Protein AF-0000000071201193 (afdb_homodimer)

InterPro domains:
  IPR002209 Fibroblast growth factor family [PF00167] (78-204)
  IPR002209 Fibroblast growth factor family [PR00263] (77-89)
  IPR002209 Fibroblast growth factor family [PR00263] (108-122)
  IPR002209 Fibroblast growth factor family [PR00263] (128-140)
  IPR002209 Fibroblast growth factor family [PR00263] (144-163)
  IPR002209 Fibroblast growth factor family [PTHR11486] (16-205)
  IPR002209 Fibroblast growth factor family [SM00442] (73-207)
  IPR008996 Cytokine IL1/FGF [SSF50353] (69-206)
  IPR056378 Let-756-like, FGF domain [cd00058] (76-206)

Organism: Exaiptasia diaphana (NCBI:txid2652724)

pLDDT: mean 72.21, std 32.51, range [14.84, 98.75]

Radius of gyration: 33.8 Å; Cα contacts (8 Å, |Δi|>4): 832; chains: 2; bounding box: 71×106×103 Å

Foldseek 3Di:
DAPDDDPPPPDDDDDDDDDDDDDDDDDPPPDPPPDDDDPDPPPPPPPCPPPPPPPPVPPCPDVPVPPQDPDWDKFWKWKAFLLQFTWFADLADATWTDNDCPDQRRTWIWTDRDPQKTWIARPVNRWTWFADPQQGIGTHNDDDLRRIWRWDCDPDLWIWTFRPVQFLCQPQEDRSTQTFFHHNVTHTDRSNPDDDPDSRRIMHIGTDDD/DCPPDPDPCPDDDDDDDDDDDDDDDDPPPPVDDDDDDPPDPPPPPPPPPPPPPPPPVPPCPPPPPPPQPPDWDKFWKWKAFLLQFTWFADLADATWTHNDCPDQRRTWIWTDRDPQKTWIARPVNRWTWFADPQQGIGTHNDDDLRRIWRWDCDPDLWIWTFRPVQFLCQPPEDRSTQTFFHHSVTHTDRSNPDDDPDSRRIIHIGTDDD

Nearest PDB structures (foldseek):
  2aqz-assembly1_A  TM=9.320E-01  e=8.930E-14  Homo sapiens
  1qql-assembly1_A  TM=9.627E-01  e=6.697E-13  Rattus norvegicus
  1q1u-assembly1_A  TM=9.252E-01  e=5.988E-13  Homo sapiens
  1g82-assembly1_A  TM=9.507E-01  e=3.589E-12  Homo sapiens
  3f1r-assembly1_B  TM=9.515E-01  e=4.490E-12  Homo sapiens

Structure (mmCIF, N/CA/C/O backbone):
data_AF-0000000071201193-model_v1
#
loop_
_entity.id
_entity.type
_entity.pdbx_description
1 polymer 'Fibroblast growth factor'
#
loop_
_atom_site.group_PDB
_atom_site.id
_atom_site.type_symbol
_atom_site.label_atom_id
_atom_site.label_alt_id
_atom_site.label_comp_id
_atom_site.label_asym_id
_atom_site.label_entity_id
_atom_site.label_seq_id
_atom_site.pdbx_PDB_ins_code
_atom_site.Cartn_x
_atom_site.Cartn_y
_atom_site.Cartn_z
_atom_site.occupancy
_atom_site.B_iso_or_equiv
_atom_site.auth_seq_id
_atom_site.auth_comp_id
_atom_site.auth_asym_id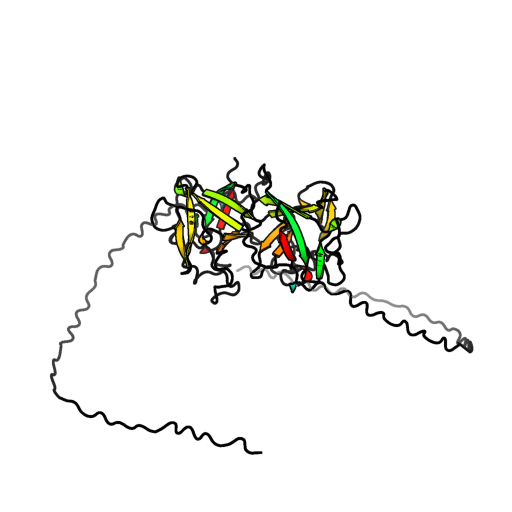
_atom_site.auth_atom_id
_atom_site.pdbx_PDB_model_num
ATOM 1 N N . MET A 1 1 ? -20.797 -38.688 46.5 1 19.11 1 MET A N 1
ATOM 2 C CA . MET A 1 1 ? -21.047 -38.125 47.844 1 19.11 1 MET A CA 1
ATOM 3 C C . MET A 1 1 ? -21.141 -36.594 47.812 1 19.11 1 MET A C 1
ATOM 5 O O . MET A 1 1 ? -20.812 -36 46.781 1 19.11 1 MET A O 1
ATOM 9 N N . ASP A 1 2 ? -20.531 -35.938 48.75 1 21.62 2 ASP A N 1
ATOM 10 C CA . ASP A 1 2 ? -20.844 -34.906 49.719 1 21.62 2 ASP A CA 1
ATOM 11 C C . ASP A 1 2 ? -20.359 -33.531 49.25 1 21.62 2 ASP A C 1
ATOM 13 O O . ASP A 1 2 ? -19.375 -33 49.781 1 21.62 2 ASP A O 1
ATOM 17 N N . LEU A 1 3 ? -20.094 -33.25 48.062 1 24.17 3 LEU A N 1
ATOM 18 C CA . LEU A 1 3 ? -19.578 -31.875 47.938 1 24.17 3 LEU A CA 1
ATOM 19 C C . LEU A 1 3 ? -20.516 -30.891 48.625 1 24.17 3 LEU A C 1
ATOM 21 O O . LEU A 1 3 ? -21.656 -30.703 48.188 1 24.17 3 LEU A O 1
ATOM 25 N N . SER A 1 4 ? -20.141 -30.453 49.812 1 20.05 4 SER A N 1
ATOM 26 C CA . SER A 1 4 ? -20.5 -29.578 50.906 1 20.05 4 SER A CA 1
ATOM 27 C C . SER A 1 4 ? -20.859 -28.188 50.438 1 20.05 4 SER A C 1
ATOM 29 O O . SER A 1 4 ? -20.594 -27.844 49.281 1 20.05 4 SER A O 1
ATOM 31 N N . ALA A 1 5 ? -20.625 -27 51.281 1 18.62 5 ALA A N 1
ATOM 32 C CA . ALA A 1 5 ? -21.312 -26.109 52.219 1 18.62 5 ALA A CA 1
ATOM 33 C C . ALA A 1 5 ? -21.25 -24.672 51.75 1 18.62 5 ALA A C 1
ATOM 35 O O . ALA A 1 5 ? -22.219 -23.906 51.906 1 18.62 5 ALA A O 1
ATOM 36 N N . LEU A 1 6 ? -20.078 -24.109 51.062 1 21.78 6 LEU A N 1
ATOM 37 C CA . LEU A 1 6 ? -19.719 -22.891 51.781 1 21.78 6 LEU A CA 1
ATOM 38 C C . LEU A 1 6 ? -20.688 -21.766 51.5 1 21.78 6 LEU A C 1
ATOM 40 O O . LEU A 1 6 ? -20.984 -21.5 50.344 1 21.78 6 LEU A O 1
ATOM 44 N N . THR A 1 7 ? -21.359 -21.219 52.562 1 20.75 7 THR A N 1
ATOM 45 C CA . THR A 1 7 ? -22.359 -20.266 53.031 1 20.75 7 THR A CA 1
ATOM 46 C C . THR A 1 7 ? -21.891 -18.828 52.812 1 20.75 7 THR A C 1
ATOM 48 O O . THR A 1 7 ? -22.609 -17.875 53.125 1 20.75 7 THR A O 1
ATOM 51 N N . PHE A 1 8 ? -21.031 -18.469 51.781 1 23.34 8 PHE A N 1
ATOM 52 C CA . PHE A 1 8 ? -20.484 -17.156 52.125 1 23.34 8 PHE A CA 1
ATOM 53 C C . PHE A 1 8 ? -21.594 -16.141 52.312 1 23.34 8 PHE A C 1
ATOM 55 O O . PHE A 1 8 ? -22.516 -16.047 51.531 1 23.34 8 PHE A O 1
ATOM 62 N N . VAL A 1 9 ? -21.688 -15.594 53.594 1 18.67 9 VAL A N 1
ATOM 63 C CA . VAL A 1 9 ? -22.469 -14.672 54.406 1 18.67 9 VAL A CA 1
ATOM 64 C C . VAL A 1 9 ? -22.297 -13.25 53.906 1 18.67 9 VAL A C 1
ATOM 66 O O . VAL A 1 9 ? -21.219 -12.664 54.031 1 18.67 9 VAL A O 1
ATOM 69 N N . ILE A 1 10 ? -22.469 -12.891 52.688 1 23.3 10 ILE A N 1
ATOM 70 C CA . ILE A 1 10 ? -22.203 -11.5 52.344 1 23.3 10 ILE A CA 1
ATOM 71 C C . ILE A 1 10 ? -23.047 -10.578 53.25 1 23.3 10 ILE A C 1
ATOM 73 O O . ILE A 1 10 ? -24.281 -10.594 53.188 1 23.3 10 ILE A O 1
ATOM 77 N N . VAL A 1 11 ? -22.484 -10.375 54.5 1 17.95 11 VAL A N 1
ATOM 78 C CA . VAL A 1 11 ? -23.031 -9.539 55.562 1 17.95 11 VAL A CA 1
ATOM 79 C C . VAL A 1 11 ? -23.375 -8.164 55 1 17.95 11 VAL A C 1
ATOM 81 O O . VAL A 1 11 ? -22.781 -7.711 54.031 1 17.95 11 VAL A O 1
ATOM 84 N N . ALA A 1 12 ? -24.188 -7.332 55.906 1 18.12 12 ALA A N 1
ATOM 85 C CA . ALA A 1 12 ? -25.312 -6.426 56.125 1 18.12 12 ALA A CA 1
ATOM 86 C C . ALA A 1 12 ? -24.844 -4.969 56.125 1 18.12 12 ALA A C 1
ATOM 88 O O . ALA A 1 12 ? -25.578 -4.074 55.719 1 18.12 12 ALA A O 1
ATOM 89 N N . PHE A 1 13 ? -23.469 -4.598 56.406 1 18.98 13 PHE A N 1
ATOM 90 C CA . PHE A 1 13 ? -23.531 -3.6 57.469 1 18.98 13 PHE A CA 1
ATOM 91 C C . PHE A 1 13 ? -24.125 -2.295 56.969 1 18.98 13 PHE A C 1
ATOM 93 O O . PHE A 1 13 ? -24 -1.972 55.781 1 18.98 13 PHE A O 1
ATOM 100 N N . LEU A 1 14 ? -24.781 -1.529 57.969 1 17.58 14 LEU A N 1
ATOM 101 C CA . LEU A 1 14 ? -25.828 -0.572 58.312 1 17.58 14 LEU A CA 1
ATOM 102 C C . LEU A 1 14 ? -25.344 0.858 58.094 1 17.58 14 LEU A C 1
ATOM 104 O O . LEU A 1 14 ? -26.109 1.706 57.625 1 17.58 14 LEU A O 1
ATOM 108 N N . THR A 1 15 ? -24.016 1.264 58.469 1 17.16 15 THR A N 1
ATOM 109 C CA . THR A 1 15 ? -24.172 2.289 59.469 1 17.16 15 THR A CA 1
ATOM 110 C C . THR A 1 15 ? -24.734 3.576 58.875 1 17.16 15 THR A C 1
ATOM 112 O O . THR A 1 15 ? -24.609 3.807 57.688 1 17.16 15 THR A O 1
ATOM 115 N N . HIS A 1 16 ? -24.906 4.586 59.875 1 17.17 16 HIS A N 1
ATOM 116 C CA . HIS A 1 16 ? -25.781 5.609 60.438 1 17.17 16 HIS A CA 1
ATOM 117 C C . HIS A 1 16 ? -25.406 6.996 59.938 1 17.17 16 HIS A C 1
ATOM 119 O O . HIS A 1 16 ? -26.203 7.938 60.031 1 17.17 16 HIS A O 1
ATOM 125 N N . CYS A 1 17 ? -24.219 7.219 59.312 1 17.77 17 CYS A N 1
ATOM 126 C CA . CYS A 1 17 ? -23.812 8.492 59.906 1 17.77 17 CYS A CA 1
ATOM 127 C C . CYS A 1 17 ? -24.828 9.586 59.594 1 17.77 17 CYS A C 1
ATOM 129 O O . CYS A 1 17 ? -25.328 9.68 58.469 1 17.77 17 CYS A O 1
ATOM 131 N N . ALA A 1 18 ? -24.953 10.43 60.688 1 15.99 18 ALA A N 1
ATOM 132 C CA . ALA A 1 18 ? -25.859 11.414 61.281 1 15.99 18 ALA A CA 1
ATOM 133 C C . ALA A 1 18 ? -25.922 12.68 60.438 1 15.99 18 ALA A C 1
ATOM 135 O O . ALA A 1 18 ? -27.016 13.109 60.031 1 15.99 18 ALA A O 1
ATOM 136 N N . SER A 1 19 ? -25.312 13.766 61.031 1 14.84 19 SER A N 1
ATOM 137 C CA . SER A 1 19 ? -26.094 14.875 61.562 1 14.84 19 SER A CA 1
ATOM 138 C C . SER A 1 19 ? -26.266 15.977 60.5 1 14.84 19 SER A C 1
ATOM 140 O O . SER A 1 19 ? -27.359 16.516 60.344 1 14.84 19 SER A O 1
ATOM 142 N N . LYS A 1 20 ? -25.141 16.578 60.125 1 15.96 20 LYS A N 1
ATOM 143 C CA . LYS A 1 20 ? -24.969 17.922 60.688 1 15.96 20 LYS A CA 1
ATOM 144 C C . LYS A 1 20 ? -25.938 18.906 60.031 1 15.96 20 LYS A C 1
ATOM 146 O O . LYS A 1 20 ? -26.453 18.672 58.938 1 15.96 20 LYS A O 1
ATOM 151 N N . GLY A 1 21 ? -25.578 20.312 60.219 1 15.91 21 GLY A N 1
ATOM 152 C CA . GLY A 1 21 ? -26.203 21.531 60.719 1 15.91 21 GLY A CA 1
ATOM 153 C C . GLY A 1 21 ? -26.969 22.297 59.656 1 15.91 21 GLY A C 1
ATOM 154 O O . GLY A 1 21 ? -26.859 21.984 58.469 1 15.91 21 GLY A O 1
ATOM 155 N N . THR A 1 22 ? -26.828 23.641 59.812 1 18.16 22 THR A N 1
ATOM 156 C CA . THR A 1 22 ? -27.734 24.734 60.156 1 18.16 22 THR A CA 1
ATOM 157 C C . THR A 1 22 ? -28.219 25.453 58.906 1 18.16 22 THR A C 1
ATOM 159 O O . THR A 1 22 ? -27.656 25.266 57.812 1 18.16 22 THR A O 1
ATOM 162 N N . SER A 1 23 ? -28.656 26.781 59.156 1 16.75 23 SER A N 1
ATOM 163 C CA . SER A 1 23 ? -29.875 27.562 58.969 1 16.75 23 SER A CA 1
ATOM 164 C C . SER A 1 23 ? -29.844 28.344 57.656 1 16.75 23 SER A C 1
ATOM 166 O O . SER A 1 23 ? -30.719 28.203 56.812 1 16.75 23 SER A O 1
ATOM 168 N N . SER A 1 24 ? -29.484 29.75 57.781 1 17.34 24 SER A N 1
ATOM 169 C CA . SER A 1 24 ? -30.547 30.75 57.688 1 17.34 24 SER A CA 1
ATOM 170 C C . SER A 1 24 ? -30.672 31.25 56.25 1 17.34 24 SER A C 1
ATOM 172 O O . SER A 1 24 ? -29.781 31.031 55.406 1 17.34 24 SER A O 1
ATOM 174 N N . PRO A 1 25 ? -31.219 32.594 56.188 1 18.75 25 PRO A N 1
ATOM 175 C CA . PRO A 1 25 ? -32.344 33.219 55.469 1 18.75 25 PRO A CA 1
ATOM 176 C C . PRO A 1 25 ? -31.938 33.906 54.156 1 18.75 25 PRO A C 1
ATOM 178 O O . PRO A 1 25 ? -32.656 33.875 53.188 1 18.75 25 PRO A O 1
ATOM 181 N N . VAL A 1 26 ? -30.656 34.469 54.031 1 20.34 26 VAL A N 1
ATOM 182 C CA . VAL A 1 26 ? -30.828 35.906 53.781 1 20.34 26 VAL A CA 1
ATOM 183 C C . VAL A 1 26 ? -31.266 36.125 52.312 1 20.34 26 VAL A C 1
ATOM 185 O O . VAL A 1 26 ? -30.797 35.438 51.406 1 20.34 26 VAL A O 1
ATOM 188 N N . ASN A 1 27 ? -32.188 37.094 52.125 1 19.61 27 ASN A N 1
ATOM 189 C CA . ASN A 1 27 ? -33.188 37.594 51.156 1 19.61 27 ASN A CA 1
ATOM 190 C C . ASN A 1 27 ? -32.5 38.344 50.031 1 19.61 27 ASN A C 1
ATOM 192 O O . ASN A 1 27 ? -33.188 38.812 49.125 1 19.61 27 ASN A O 1
ATOM 196 N N . ARG A 1 28 ? -31.156 38.344 49.906 1 20.12 28 ARG A N 1
ATOM 197 C CA . ARG A 1 28 ? -30.906 39.625 49.25 1 20.12 28 ARG A CA 1
ATOM 198 C C . ARG A 1 28 ? -31.5 39.656 47.844 1 20.12 28 ARG A C 1
ATOM 200 O O . ARG A 1 28 ? -31.344 38.688 47.094 1 20.12 28 ARG A O 1
ATOM 207 N N . LYS A 1 29 ? -32.406 40.531 47.688 1 21.3 29 LYS A N 1
ATOM 208 C CA . LYS A 1 29 ? -33.219 40.938 46.531 1 21.3 29 LYS A CA 1
ATOM 209 C C . LYS A 1 29 ? -32.344 41.375 45.375 1 21.3 29 LYS A C 1
ATOM 211 O O . LYS A 1 29 ? -31.766 42.469 45.375 1 21.3 29 LYS A O 1
ATOM 216 N N . ILE A 1 30 ? -31.266 40.688 45.062 1 20.02 30 ILE A N 1
ATOM 217 C CA . ILE A 1 30 ? -30.516 41.469 44.094 1 20.02 30 ILE A CA 1
ATOM 218 C C . ILE A 1 30 ? -31.438 41.844 42.906 1 20.02 30 ILE A C 1
ATOM 220 O O . ILE A 1 30 ? -32.125 40.969 42.375 1 20.02 30 ILE A O 1
ATOM 224 N N . ARG A 1 31 ? -31.578 43.188 42.719 1 19.38 31 ARG A N 1
ATOM 225 C CA . ARG A 1 31 ? -32.281 44.062 41.781 1 19.38 31 ARG A CA 1
ATOM 226 C C . ARG A 1 31 ? -31.891 43.75 40.344 1 19.38 31 ARG A C 1
ATOM 228 O O . ARG A 1 31 ? -30.703 43.625 40.031 1 19.38 31 ARG A O 1
ATOM 235 N N . LEU A 1 32 ? -32.812 43.375 39.531 1 21.12 32 LEU A N 1
ATOM 236 C CA . LEU A 1 32 ? -32.969 42.938 38.156 1 21.12 32 LEU A CA 1
ATOM 237 C C . LEU A 1 32 ? -32.625 44.094 37.188 1 21.12 32 LEU A C 1
ATOM 239 O O . LEU A 1 32 ? -33.406 44.375 36.281 1 21.12 32 LEU A O 1
ATOM 243 N N . HIS A 1 33 ? -31.641 45 37.562 1 20.73 33 HIS A N 1
ATOM 244 C CA . HIS A 1 33 ? -31.812 46.094 36.594 1 20.73 33 HIS A CA 1
ATOM 245 C C . HIS A 1 33 ? -31.562 45.625 35.156 1 20.73 33 HIS A C 1
ATOM 247 O O . HIS A 1 33 ? -30.641 44.875 34.906 1 20.73 33 HIS A O 1
ATOM 253 N N . SER A 1 34 ? -32.531 45.844 34.188 1 20.16 34 SER A N 1
ATOM 254 C CA . SER A 1 34 ? -32.938 45.5 32.812 1 20.16 34 SER A CA 1
ATOM 255 C C . SER A 1 34 ? -32 46.156 31.797 1 20.16 34 SER A C 1
ATOM 257 O O . SER A 1 34 ? -32.125 45.875 30.609 1 20.16 34 SER A O 1
ATOM 259 N N . GLY A 1 35 ? -30.938 46.938 32.125 1 21 35 GLY A N 1
ATOM 260 C CA . GLY A 1 35 ? -30.703 47.875 31.047 1 21 35 GLY A CA 1
ATOM 261 C C . GLY A 1 35 ? -30.234 47.219 29.766 1 21 35 GLY A C 1
ATOM 262 O O . GLY A 1 35 ? -29.281 46.469 29.75 1 21 35 GLY A O 1
ATOM 263 N N . ILE A 1 36 ? -31 47.188 28.641 1 21.73 36 ILE A N 1
ATOM 264 C CA . ILE A 1 36 ? -30.984 46.531 27.328 1 21.73 36 ILE A CA 1
ATOM 265 C C . ILE A 1 36 ? -29.859 47.094 26.469 1 21.73 36 ILE A C 1
ATOM 267 O O . ILE A 1 36 ? -29.219 46.375 25.719 1 21.73 36 ILE A O 1
ATOM 271 N N . LYS A 1 37 ? -29.328 48.406 26.531 1 25.03 37 LYS A N 1
ATOM 272 C CA . LYS A 1 37 ? -29.281 48.969 25.188 1 25.03 37 LYS A CA 1
ATOM 273 C C . LYS A 1 37 ? -28.312 48.188 24.312 1 25.03 37 LYS A C 1
ATOM 275 O O . LYS A 1 37 ? -27.406 47.531 24.812 1 25.03 37 LYS A O 1
ATOM 280 N N . LYS A 1 38 ? -28.125 48.781 23.016 1 24.78 38 LYS A N 1
ATOM 281 C CA . LYS A 1 38 ? -27.984 48.594 21.578 1 24.78 38 LYS A CA 1
ATOM 282 C C . LYS A 1 38 ? -26.516 48.5 21.172 1 24.78 38 LYS A C 1
ATOM 284 O O . LYS A 1 38 ? -25.781 49.469 21.234 1 24.78 38 LYS A O 1
ATOM 289 N N . THR A 1 39 ? -25.703 47.656 21.703 1 25.11 39 THR A N 1
ATOM 290 C CA . THR A 1 39 ? -24.312 47.719 21.25 1 25.11 39 THR A CA 1
ATOM 291 C C . THR A 1 39 ? -24.234 47.594 19.719 1 25.11 39 THR A C 1
ATOM 293 O O . THR A 1 39 ? -24.922 46.75 19.125 1 25.11 39 THR A O 1
ATOM 296 N N . LYS A 1 40 ? -23.703 48.688 19.031 1 26.33 40 LYS A N 1
ATOM 297 C CA . LYS A 1 40 ? -23.312 48.938 17.641 1 26.33 40 LYS A CA 1
ATOM 298 C C . LYS A 1 40 ? -22.422 47.812 17.109 1 26.33 40 LYS A C 1
ATOM 300 O O . LYS A 1 40 ? -21.438 47.438 17.766 1 26.33 40 LYS A O 1
ATOM 305 N N . SER A 1 41 ? -22.969 46.938 16.344 1 26.14 41 SER A N 1
ATOM 306 C CA . SER A 1 41 ? -22.344 45.844 15.609 1 26.14 41 SER A CA 1
ATOM 307 C C . SER A 1 41 ? -21.203 46.344 14.719 1 26.14 41 SER A C 1
ATOM 309 O O . SER A 1 41 ? -21.438 47.125 13.797 1 26.14 41 SER A O 1
ATOM 311 N N . ARG A 1 42 ? -20.047 46.844 15.297 1 27.27 42 ARG A N 1
ATOM 312 C CA . ARG A 1 42 ? -18.953 47.094 14.359 1 27.27 42 ARG A CA 1
ATOM 313 C C . ARG A 1 42 ? -18.812 45.938 13.375 1 27.27 42 ARG A C 1
ATOM 315 O O . ARG A 1 42 ? -18.672 44.781 13.781 1 27.27 42 ARG A O 1
ATOM 322 N N . ALA A 1 43 ? -19.203 46.094 12.133 1 28.59 43 ALA A N 1
ATOM 323 C CA . ALA A 1 43 ? -19 45.312 10.938 1 28.59 43 ALA A CA 1
ATOM 324 C C . ALA A 1 43 ? -17.531 44.906 10.781 1 28.59 43 ALA A C 1
ATOM 326 O O . ALA A 1 43 ? -16.672 45.781 10.594 1 28.59 43 ALA A O 1
ATOM 327 N N . ILE A 1 44 ? -17 44.031 11.57 1 30.16 44 ILE A N 1
ATOM 328 C CA . ILE A 1 44 ? -15.703 43.469 11.164 1 30.16 44 ILE A CA 1
ATOM 329 C C . ILE A 1 44 ? -15.75 43.062 9.688 1 30.16 44 ILE A C 1
ATOM 331 O O . ILE A 1 44 ? -16.609 42.281 9.281 1 30.16 44 ILE A O 1
ATOM 335 N N . SER A 1 45 ? -15.375 44 8.867 1 26.19 45 SER A N 1
ATOM 336 C CA . SER A 1 45 ? -15.094 43.656 7.477 1 26.19 45 SER A CA 1
ATOM 337 C C . SER A 1 45 ? -14.273 42.375 7.379 1 26.19 45 SER A C 1
ATOM 339 O O . SER A 1 45 ? -13.219 42.25 8.008 1 26.19 45 SER A O 1
ATOM 341 N N . GLU A 1 46 ? -14.961 41.281 7.219 1 31.45 46 GLU A N 1
ATOM 342 C CA . GLU A 1 46 ? -14.383 40 6.852 1 31.45 46 GLU A CA 1
ATOM 343 C C . GLU A 1 46 ? -13.375 40.125 5.711 1 31.45 46 GLU A C 1
ATOM 345 O O . GLU A 1 46 ? -13.742 40.562 4.605 1 31.45 46 GLU A O 1
ATOM 350 N N . ARG A 1 47 ? -12.18 40.719 5.977 1 29.97 47 ARG A N 1
ATOM 351 C CA . ARG A 1 47 ? -11.117 40.5 5.004 1 29.97 47 ARG A CA 1
ATOM 352 C C . ARG A 1 47 ? -11.102 39.094 4.48 1 29.97 47 ARG A C 1
ATOM 354 O O . ARG A 1 47 ? -10.82 38.156 5.23 1 29.97 47 ARG A O 1
ATOM 361 N N . SER A 1 48 ? -11.93 38.812 3.504 1 30.73 48 SER A N 1
ATOM 362 C CA . SER A 1 48 ? -11.859 37.594 2.682 1 30.73 48 SER A CA 1
ATOM 363 C C . SER A 1 48 ? -10.445 37.375 2.154 1 30.73 48 SER A C 1
ATOM 365 O O . SER A 1 48 ? -10.031 38.031 1.183 1 30.73 48 SER A O 1
ATOM 367 N N . SER A 1 49 ? -9.391 37.531 2.906 1 32.47 49 SER A N 1
ATOM 368 C CA . SER A 1 49 ? -8.148 37.094 2.277 1 32.47 49 SER A CA 1
ATOM 369 C C . SER A 1 49 ? -8.336 35.75 1.548 1 32.47 49 SER A C 1
ATOM 371 O O . SER A 1 49 ? -8.586 34.719 2.178 1 32.47 49 SER A O 1
ATOM 373 N N . SER A 1 50 ? -8.961 35.781 0.382 1 33.28 50 SER A N 1
ATOM 374 C CA . SER A 1 50 ? -8.977 34.688 -0.581 1 33.28 50 SER A CA 1
ATOM 375 C C . SER A 1 50 ? -7.578 34.094 -0.792 1 33.28 50 SER A C 1
ATOM 377 O O . SER A 1 50 ? -6.773 34.688 -1.526 1 33.28 50 SER A O 1
ATOM 379 N N . GLU A 1 51 ? -6.766 33.906 0.204 1 36.41 51 GLU A N 1
ATOM 380 C CA . GLU A 1 51 ? -5.562 33.188 -0.19 1 36.41 51 GLU A CA 1
ATOM 381 C C . GLU A 1 51 ? -5.895 32.062 -1.171 1 36.41 51 GLU A C 1
ATOM 383 O O . GLU A 1 51 ? -6.895 31.359 -1.007 1 36.41 51 GLU A O 1
ATOM 388 N N . PRO A 1 52 ? -5.418 32.188 -2.434 1 34.41 52 PRO A N 1
ATOM 389 C CA . PRO A 1 52 ? -5.695 31.172 -3.451 1 34.41 52 PRO A CA 1
ATOM 390 C C . PRO A 1 52 ? -5.547 29.75 -2.916 1 34.41 52 PRO A C 1
ATOM 392 O O . PRO A 1 52 ? -4.516 29.422 -2.322 1 34.41 52 PRO A O 1
ATOM 395 N N . VAL A 1 53 ? -6.629 29.172 -2.404 1 41.53 53 VAL A N 1
ATOM 396 C CA . VAL A 1 53 ? -6.664 27.734 -2.176 1 41.53 53 VAL A CA 1
ATOM 397 C C . VAL A 1 53 ? -5.906 27.016 -3.287 1 41.53 53 VAL A C 1
ATOM 399 O O . VAL A 1 53 ? -6.27 27.109 -4.461 1 41.53 53 VAL A O 1
ATOM 402 N N . VAL A 1 54 ? -4.602 27 -3.244 1 41.91 54 VAL A N 1
ATOM 403 C CA . VAL A 1 54 ? -3.953 26.125 -4.207 1 41.91 54 VAL A CA 1
ATOM 404 C C . VAL A 1 54 ? -4.859 24.922 -4.5 1 41.91 54 VAL A C 1
ATOM 406 O O . VAL A 1 54 ? -5.195 24.156 -3.594 1 41.91 54 VAL A O 1
ATOM 409 N N . ARG A 1 55 ? -5.727 25.078 -5.457 1 41.88 55 ARG A N 1
ATOM 410 C CA . ARG A 1 55 ? -6.621 24 -5.895 1 41.88 55 ARG A CA 1
ATOM 411 C C . ARG A 1 55 ? -5.836 22.734 -6.203 1 41.88 55 ARG A C 1
ATOM 413 O O . ARG A 1 55 ? -4.727 22.797 -6.734 1 41.88 55 ARG A O 1
ATOM 420 N N . ALA A 1 56 ? -6.137 21.625 -5.531 1 47.56 56 ALA A N 1
ATOM 421 C CA . ALA A 1 56 ? -5.648 20.297 -5.848 1 47.56 56 ALA A CA 1
ATOM 422 C C . ALA A 1 56 ? -5.422 20.125 -7.348 1 47.56 56 ALA A C 1
ATOM 424 O O . ALA A 1 56 ? -4.508 19.422 -7.773 1 47.56 56 ALA A O 1
ATOM 425 N N . ALA A 1 57 ? -6.18 20.828 -8.148 1 43.09 57 ALA A N 1
ATOM 426 C CA . ALA A 1 57 ? -6.18 20.703 -9.602 1 43.09 57 ALA A CA 1
ATOM 427 C C . ALA A 1 57 ? -4.824 21.078 -10.188 1 43.09 57 ALA A C 1
ATOM 429 O O . ALA A 1 57 ? -4.488 20.688 -11.305 1 43.09 57 ALA A O 1
ATOM 430 N N . ASP A 1 58 ? -4.141 22 -9.602 1 47.91 58 ASP A N 1
ATOM 431 C CA . ASP A 1 58 ? -2.889 22.453 -10.188 1 47.91 58 ASP A CA 1
ATOM 432 C C . ASP A 1 58 ? -1.74 21.516 -9.844 1 47.91 58 ASP A C 1
ATOM 434 O O . ASP A 1 58 ? -0.606 21.719 -10.281 1 47.91 58 ASP A O 1
ATOM 438 N N . LEU A 1 59 ? -1.952 20.766 -8.867 1 52.25 59 LEU A N 1
ATOM 439 C CA . LEU A 1 59 ? -0.894 19.812 -8.547 1 52.25 59 LEU A CA 1
ATOM 440 C C . LEU A 1 59 ? -0.923 18.641 -9.508 1 52.25 59 LEU A C 1
ATOM 442 O O . LEU A 1 59 ? -1.993 18.094 -9.812 1 52.25 59 LEU A O 1
ATOM 446 N N . PRO A 1 60 ? -0.077 18.625 -10.516 1 43.19 60 PRO A N 1
ATOM 447 C CA . PRO A 1 60 ? -0.094 17.531 -11.484 1 43.19 60 PRO A CA 1
ATOM 448 C C . PRO A 1 60 ? -0.508 16.203 -10.859 1 43.19 60 PRO A C 1
ATOM 450 O O . PRO A 1 60 ? 0.159 15.703 -9.945 1 43.19 60 PRO A O 1
ATOM 453 N N . THR A 1 61 ? -1.683 16.094 -10.531 1 42.94 61 THR A N 1
ATOM 454 C CA . THR A 1 61 ? -2.115 14.758 -10.133 1 42.94 61 THR A CA 1
ATOM 455 C C . THR A 1 61 ? -1.749 13.727 -11.203 1 42.94 61 THR A C 1
ATOM 457 O O . THR A 1 61 ? -2.287 12.617 -11.211 1 42.94 61 THR A O 1
ATOM 460 N N . ARG A 1 62 ? -1.354 14.211 -12.461 1 36.5 62 ARG A N 1
ATOM 461 C CA . ARG A 1 62 ? -1.315 13.242 -13.555 1 36.5 62 ARG A CA 1
ATOM 462 C C . ARG A 1 62 ? -0.67 11.938 -13.094 1 36.5 62 ARG A C 1
ATOM 464 O O . ARG A 1 62 ? 0.302 11.945 -12.336 1 36.5 62 ARG A O 1
ATOM 471 N N . ARG A 1 63 ? -1.428 10.875 -13.227 1 39.59 63 ARG A N 1
ATOM 472 C CA . ARG A 1 63 ? -0.779 9.578 -13.359 1 39.59 63 ARG A CA 1
ATOM 473 C C . ARG A 1 63 ? 0.581 9.711 -14.039 1 39.59 63 ARG A C 1
ATOM 475 O O . ARG A 1 63 ? 0.661 9.844 -15.266 1 39.59 63 ARG A O 1
ATOM 482 N N . SER A 1 64 ? 1.368 10.82 -13.617 1 37.75 64 SER A N 1
ATOM 483 C CA . SER A 1 64 ? 2.674 10.953 -14.258 1 37.75 64 SER A CA 1
ATOM 484 C C . SER A 1 64 ? 3.191 9.602 -14.734 1 37.7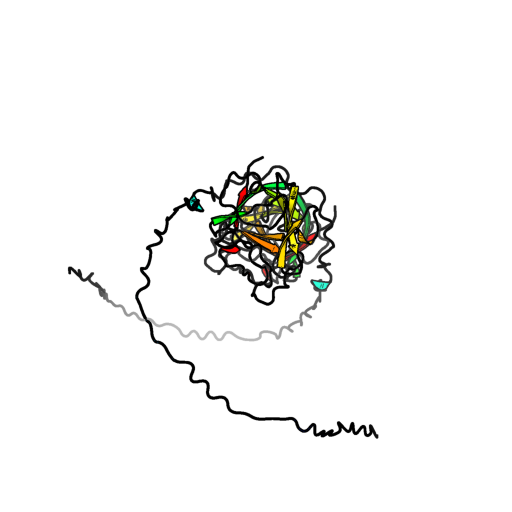5 64 SER A C 1
ATOM 486 O O . SER A 1 64 ? 2.898 8.562 -14.133 1 37.75 64 SER A O 1
ATOM 488 N N . THR A 1 65 ? 3.326 9.508 -15.969 1 39.59 65 THR A N 1
ATOM 489 C CA . THR A 1 65 ? 4.105 8.406 -16.531 1 39.59 65 THR A CA 1
ATOM 490 C C . THR A 1 65 ? 5.25 8.031 -15.594 1 39.59 65 THR A C 1
ATOM 492 O O . THR A 1 65 ? 6.199 8.797 -15.414 1 39.59 65 THR A O 1
ATOM 495 N N . VAL A 1 66 ? 4.902 7.656 -14.43 1 41.84 66 VAL A N 1
ATOM 496 C CA . VAL A 1 66 ? 5.836 7.207 -13.398 1 41.84 66 VAL A CA 1
ATOM 497 C C . VAL A 1 66 ? 7.035 6.527 -14.055 1 41.84 66 VAL A C 1
ATOM 499 O O . VAL A 1 66 ? 6.902 5.453 -14.641 1 41.84 66 VAL A O 1
ATOM 502 N N . LYS A 1 67 ? 7.867 7.258 -14.773 1 44.97 67 LYS A N 1
ATOM 503 C CA . LYS A 1 67 ? 9.117 6.535 -15 1 44.97 67 LYS A CA 1
ATOM 504 C C . LYS A 1 67 ? 9.555 5.785 -13.75 1 44.97 67 LYS A C 1
ATOM 506 O O . LYS A 1 67 ? 9.62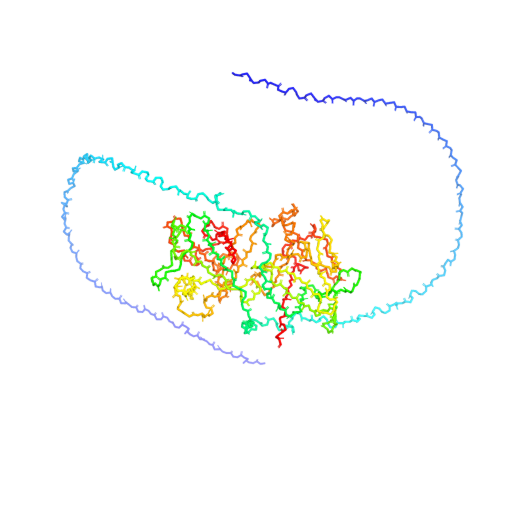5 6.367 -12.664 1 44.97 67 LYS A O 1
ATOM 511 N N . PRO A 1 68 ? 9.344 4.527 -13.773 1 47.59 68 PRO A N 1
ATOM 512 C CA . PRO A 1 68 ? 9.789 3.791 -12.594 1 47.59 68 PRO A CA 1
ATOM 513 C C . PRO A 1 68 ? 11.117 4.309 -12.039 1 47.59 68 PRO A C 1
ATOM 515 O O . PRO A 1 68 ? 11.992 4.715 -12.812 1 47.59 68 PRO A O 1
ATOM 518 N N . PRO A 1 69 ? 11.078 4.855 -10.812 1 52.62 69 PRO A N 1
ATOM 519 C CA . PRO A 1 69 ? 12.383 5.215 -10.258 1 52.62 69 PRO A CA 1
ATOM 520 C C . PRO A 1 69 ? 13.461 4.172 -10.555 1 52.62 69 PRO A C 1
ATOM 522 O O . PRO A 1 69 ? 13.141 3 -10.781 1 52.62 69 PRO A O 1
ATOM 525 N N . PRO A 1 70 ? 14.68 4.59 -10.812 1 53.75 70 PRO A N 1
ATOM 526 C CA . PRO A 1 70 ? 15.789 3.693 -11.148 1 53.75 70 PRO A CA 1
ATOM 527 C C . PRO A 1 70 ? 15.758 2.395 -10.344 1 53.75 70 PRO A C 1
ATOM 529 O O . PRO A 1 70 ? 15.773 1.306 -10.922 1 53.75 70 PRO A O 1
ATOM 532 N N . ALA A 1 71 ? 16.312 2.516 -8.992 1 58.41 71 ALA A N 1
ATOM 533 C CA . ALA A 1 71 ? 16.656 1.266 -8.312 1 58.41 71 ALA A CA 1
ATOM 534 C C . ALA A 1 71 ? 15.414 0.659 -7.656 1 58.41 71 ALA A C 1
ATOM 536 O O . ALA A 1 71 ? 14.641 1.364 -7.004 1 58.41 71 ALA A O 1
ATOM 537 N N . SER A 1 72 ? 14.922 -0.497 -8.133 1 71.44 72 SER A N 1
ATOM 538 C CA . SER A 1 72 ? 13.805 -1.234 -7.551 1 71.44 72 SER A CA 1
ATOM 539 C C . SER A 1 72 ? 14.25 -2.035 -6.332 1 71.44 72 SER A C 1
ATOM 541 O O . SER A 1 72 ? 15.383 -2.504 -6.273 1 71.44 72 SER A O 1
ATOM 543 N N . LEU A 1 73 ? 13.547 -1.812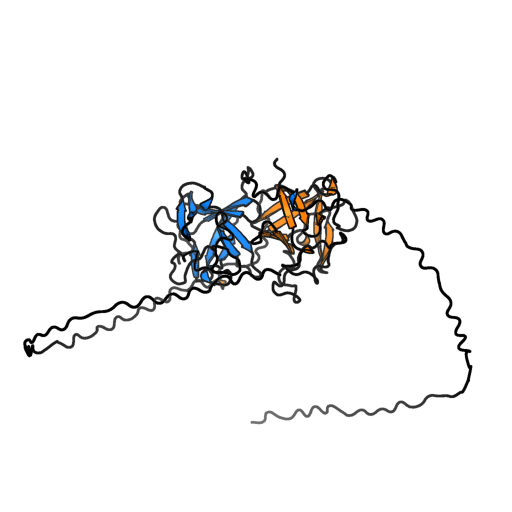 -5.254 1 86.06 73 LEU A N 1
ATOM 544 C CA . LEU A 1 73 ? 13.672 -2.713 -4.113 1 86.06 73 LEU A CA 1
ATOM 545 C C . LEU A 1 73 ? 13.094 -4.086 -4.438 1 86.06 73 LEU A C 1
ATOM 547 O O . LEU A 1 73 ? 11.977 -4.188 -4.957 1 86.06 73 LEU A O 1
ATOM 551 N N . GLU A 1 74 ? 14.023 -5.113 -4.336 1 91.06 74 GLU A N 1
ATOM 552 C CA . GLU A 1 74 ? 13.578 -6.477 -4.586 1 91.06 74 GLU A CA 1
ATOM 553 C C . GLU A 1 74 ? 13.469 -7.27 -3.285 1 91.06 74 GLU A C 1
ATOM 555 O O . GLU A 1 74 ? 14.383 -7.242 -2.459 1 91.06 74 GLU A O 1
ATOM 560 N N . GLU A 1 75 ? 12.336 -7.891 -3.145 1 92.12 75 GLU A N 1
ATOM 561 C CA . GLU A 1 75 ? 12.102 -8.766 -1.998 1 92.12 75 GLU A CA 1
ATOM 562 C C . GLU A 1 75 ? 11.852 -10.203 -2.443 1 92.12 75 GLU A C 1
ATOM 564 O O . GLU A 1 75 ? 10.969 -10.461 -3.264 1 92.12 75 GLU A O 1
ATOM 569 N N . ARG A 1 76 ? 12.68 -11.125 -1.877 1 95.56 76 ARG A N 1
ATOM 570 C CA . ARG A 1 76 ? 12.375 -12.531 -2.098 1 95.56 76 ARG A CA 1
ATOM 571 C C . ARG A 1 76 ? 11.234 -12.992 -1.191 1 95.56 76 ARG A C 1
ATOM 573 O O . ARG A 1 76 ? 11.312 -12.844 0.03 1 95.56 76 ARG A O 1
ATOM 580 N N . VAL A 1 77 ? 10.219 -13.617 -1.895 1 96.94 77 VAL A N 1
ATOM 581 C CA . VAL A 1 77 ? 9.016 -13.875 -1.104 1 96.94 77 VAL A CA 1
ATOM 582 C C . VAL A 1 77 ? 8.367 -15.18 -1.552 1 96.94 77 VAL A C 1
ATOM 584 O O . VAL A 1 77 ? 8.68 -15.695 -2.627 1 96.94 77 VAL A O 1
ATOM 587 N N . ILE A 1 78 ? 7.559 -15.656 -0.651 1 97.75 78 ILE A N 1
ATOM 588 C CA . ILE A 1 78 ? 6.508 -16.625 -0.94 1 97.75 78 ILE A CA 1
ATOM 589 C C . ILE A 1 78 ? 5.141 -16 -0.688 1 97.75 78 ILE A C 1
ATOM 591 O O . ILE A 1 78 ? 4.941 -15.312 0.32 1 97.75 78 ILE A O 1
ATOM 595 N N . ILE A 1 79 ? 4.266 -16.156 -1.602 1 98.12 79 ILE A N 1
ATOM 596 C CA . ILE A 1 79 ? 2.939 -15.555 -1.494 1 98.12 79 ILE A CA 1
ATOM 597 C C . ILE A 1 79 ? 1.891 -16.656 -1.335 1 98.12 79 ILE A C 1
ATOM 599 O O . ILE A 1 79 ? 1.691 -17.469 -2.24 1 98.12 79 ILE A O 1
ATOM 603 N N . TYR A 1 80 ? 1.209 -16.656 -0.212 1 98.5 80 TYR A N 1
ATOM 604 C CA . TYR A 1 80 ? 0.258 -17.688 0.174 1 98.5 80 TYR A CA 1
ATOM 605 C C . TYR A 1 80 ? -1.166 -17.156 0.182 1 98.5 80 TYR A C 1
ATOM 607 O O . TYR A 1 80 ? -1.466 -16.188 0.888 1 98.5 80 TYR A O 1
ATOM 615 N N . SER A 1 81 ? -2.029 -17.797 -0.602 1 98.5 81 SER A N 1
ATOM 616 C CA . SER A 1 81 ? -3.439 -17.422 -0.641 1 98.5 81 SER A CA 1
ATOM 617 C C . SER A 1 81 ? -4.199 -18 0.552 1 98.5 81 SER A C 1
ATOM 619 O O . SER A 1 81 ? -3.975 -19.141 0.943 1 98.5 81 SER A O 1
ATOM 621 N N . LYS A 1 82 ? -5.109 -17.219 0.993 1 97.88 82 LYS A N 1
ATOM 622 C CA . LYS A 1 82 ? -5.953 -17.656 2.102 1 97.88 82 LYS A CA 1
ATOM 623 C C . LYS A 1 82 ? -6.738 -18.906 1.735 1 97.88 82 LYS A C 1
ATOM 625 O O . LYS A 1 82 ? -7.266 -19.594 2.613 1 97.88 82 LYS A O 1
ATOM 630 N N . THR A 1 83 ? -6.867 -19.25 0.485 1 98.12 83 THR A N 1
ATOM 631 C CA . THR A 1 83 ? -7.586 -20.438 0.032 1 98.12 83 THR A CA 1
ATOM 632 C C . THR A 1 83 ? -6.738 -21.688 0.226 1 98.12 83 THR A C 1
ATOM 634 O O . THR A 1 83 ? -7.23 -22.812 0.07 1 98.12 83 THR A O 1
ATOM 637 N N . GLY A 1 84 ? -5.449 -21.516 0.451 1 97.75 84 GLY A N 1
ATOM 638 C CA . GLY A 1 84 ? -4.625 -22.672 0.746 1 97.75 84 GLY A CA 1
ATOM 639 C C . GLY A 1 84 ? -3.559 -22.938 -0.302 1 97.75 84 GLY A C 1
ATOM 640 O O . GLY A 1 84 ? -2.803 -23.906 -0.203 1 97.75 84 GLY A O 1
ATOM 641 N N . TYR A 1 85 ? -3.459 -22.094 -1.22 1 98.44 85 TYR A N 1
ATOM 642 C CA . TYR A 1 85 ? -2.535 -22.312 -2.324 1 98.44 85 TYR A CA 1
ATOM 643 C C . TYR A 1 85 ? -1.404 -21.297 -2.307 1 98.44 85 TYR A C 1
ATOM 645 O O . TYR A 1 85 ? -1.601 -20.156 -1.895 1 98.44 85 TYR A O 1
ATOM 653 N N . PHE A 1 86 ? -0.259 -21.734 -2.795 1 98.62 86 PHE A N 1
ATOM 654 C CA . PHE A 1 86 ? 0.8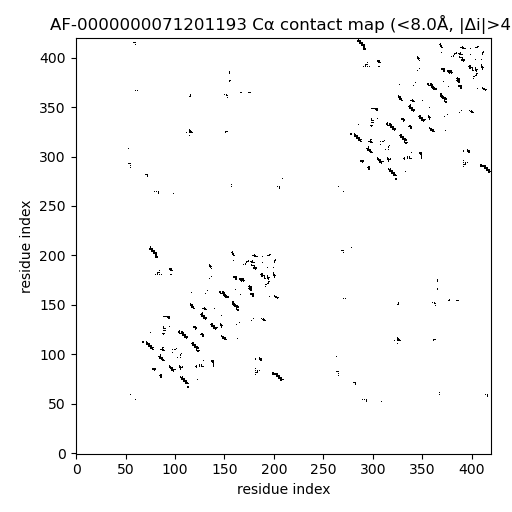64 -20.844 -3.039 1 98.62 86 PHE A CA 1
ATOM 655 C C . PHE A 1 86 ? 0.845 -20.328 -4.473 1 98.62 86 PHE A C 1
ATOM 657 O O . PHE A 1 86 ? 0.688 -21.109 -5.414 1 98.62 86 PHE A O 1
ATOM 664 N N . LEU A 1 87 ? 1 -19.047 -4.578 1 98.69 87 LEU A N 1
ATOM 665 C CA . LEU A 1 87 ? 1.117 -18.484 -5.922 1 98.69 87 LEU A CA 1
ATOM 666 C C . LEU A 1 87 ? 2.381 -18.984 -6.613 1 98.69 87 LEU A C 1
ATOM 668 O O . LEU A 1 87 ? 3.451 -19.031 -6 1 98.69 87 LEU A O 1
ATOM 672 N N . GLN A 1 88 ? 2.287 -19.375 -7.812 1 98.38 88 GLN A N 1
ATOM 673 C CA . GLN A 1 88 ? 3.445 -19.812 -8.586 1 98.38 88 GLN A CA 1
ATOM 674 C C . GLN A 1 88 ? 3.453 -19.172 -9.977 1 98.38 88 GLN A C 1
ATOM 676 O O . GLN A 1 88 ? 2.393 -18.938 -10.555 1 98.38 88 GLN A O 1
ATOM 681 N N . ILE A 1 89 ? 4.562 -18.953 -10.469 1 98.56 89 ILE A N 1
ATOM 682 C CA . ILE A 1 89 ? 4.746 -18.438 -11.828 1 98.56 89 ILE A CA 1
ATOM 683 C C . ILE A 1 89 ? 5.531 -19.453 -12.648 1 98.56 89 ILE A C 1
ATOM 685 O O . ILE A 1 89 ? 6.742 -19.609 -12.469 1 98.56 89 ILE A O 1
ATOM 689 N N . PRO A 1 90 ? 4.848 -20.094 -13.594 1 97.81 90 PRO A N 1
ATOM 690 C CA . PRO A 1 90 ? 5.5 -21.125 -14.414 1 97.81 90 PRO A CA 1
ATOM 691 C C . PRO A 1 90 ? 6.27 -20.531 -15.594 1 97.81 90 PRO A C 1
ATOM 693 O O . PRO A 1 90 ? 6.207 -19.328 -15.836 1 97.81 90 PRO A O 1
ATOM 696 N N . PHE A 1 91 ? 7.012 -21.438 -16.328 1 96.94 91 PHE A N 1
ATOM 697 C CA . PHE A 1 91 ? 7.715 -21.031 -17.531 1 96.94 91 PHE A CA 1
ATOM 698 C C . PHE A 1 91 ? 6.727 -20.688 -18.641 1 96.94 91 PHE A C 1
ATOM 700 O O . PHE A 1 91 ? 6.965 -19.766 -19.438 1 96.94 91 PHE A O 1
ATOM 707 N N . SER A 1 92 ? 5.707 -21.547 -18.656 1 93.5 92 SER A N 1
ATOM 708 C CA . SER A 1 92 ? 4.648 -21.359 -19.641 1 93.5 92 SER A CA 1
ATOM 709 C C . SER A 1 92 ? 3.322 -21.922 -19.141 1 93.5 92 SER A C 1
ATOM 711 O O . SER A 1 92 ? 3.281 -22.625 -18.125 1 93.5 92 SER A O 1
ATOM 713 N N . GLY A 1 93 ? 2.205 -21.406 -19.828 1 92.25 93 GLY A N 1
ATOM 714 C CA . GLY A 1 93 ? 0.896 -21.906 -19.438 1 92.25 93 GLY A CA 1
ATOM 715 C C . GLY A 1 93 ? 0.127 -20.953 -18.562 1 92.25 93 GLY A C 1
ATOM 716 O O . GLY A 1 93 ? 0.344 -19.734 -18.625 1 92.25 93 GLY A O 1
ATOM 717 N N . LYS A 1 94 ? -0.742 -21.5 -17.75 1 95.12 94 LYS A N 1
ATOM 718 C CA . LYS A 1 94 ? -1.664 -20.703 -16.953 1 95.12 94 LYS A CA 1
ATOM 719 C C . LYS A 1 94 ? -1.11 -20.438 -15.562 1 95.12 94 LYS A C 1
ATOM 721 O O . LYS A 1 94 ? -0.395 -21.281 -15.008 1 95.12 94 LYS A O 1
ATOM 726 N N . ILE A 1 95 ? -1.43 -19.297 -15.039 1 97.75 95 ILE A N 1
ATOM 727 C CA . ILE A 1 95 ? -1.159 -19 -13.641 1 97.75 95 ILE A CA 1
ATOM 728 C C . ILE A 1 95 ? -2.092 -19.828 -12.75 1 97.75 95 ILE A C 1
ATOM 730 O O . ILE A 1 95 ? -3.311 -19.797 -12.922 1 97.75 95 ILE A O 1
ATOM 734 N N . ARG A 1 96 ? -1.501 -20.562 -11.844 1 96.19 96 ARG A N 1
ATOM 735 C CA . ARG A 1 96 ? -2.25 -21.359 -10.883 1 96.19 96 ARG A CA 1
ATOM 736 C C . ARG A 1 96 ? -1.574 -21.359 -9.516 1 96.19 96 ARG A C 1
ATOM 738 O O . ARG A 1 96 ? -0.409 -20.969 -9.391 1 96.19 96 ARG A O 1
ATOM 745 N N . GLY A 1 97 ? -2.344 -21.75 -8.531 1 97.88 97 GLY A N 1
ATOM 746 C CA . GLY A 1 97 ? -1.759 -22.031 -7.23 1 97.88 97 GLY A CA 1
ATOM 747 C C . GLY A 1 97 ? -1.171 -23.422 -7.121 1 97.88 97 GLY A C 1
ATOM 748 O O . GLY A 1 97 ? -1.549 -24.328 -7.879 1 97.88 97 GLY A O 1
ATOM 749 N N . SER A 1 98 ? -0.217 -23.516 -6.266 1 97.62 98 SER A N 1
ATOM 750 C CA . SER A 1 98 ? 0.406 -24.797 -5.957 1 97.62 98 SER A CA 1
ATOM 751 C C . SER A 1 98 ? 0.228 -25.156 -4.484 1 97.62 98 SER A C 1
ATOM 753 O O . SER A 1 98 ? 0.163 -24.266 -3.627 1 97.62 98 SER A O 1
ATOM 755 N N . LEU A 1 99 ? 0.172 -26.422 -4.238 1 97.38 99 LEU A N 1
ATOM 756 C CA . LEU A 1 99 ? 0.111 -26.875 -2.852 1 97.38 99 LEU A CA 1
ATOM 757 C C . LEU A 1 99 ? 1.506 -27.172 -2.318 1 97.38 99 LEU A C 1
ATOM 759 O O . LEU A 1 99 ? 1.678 -27.422 -1.122 1 97.38 99 LEU A O 1
ATOM 763 N N . ASP A 1 100 ? 2.488 -27.109 -3.174 1 97 100 ASP A N 1
ATOM 764 C CA . ASP A 1 100 ? 3.861 -27.438 -2.791 1 97 100 ASP A CA 1
ATOM 765 C C . ASP A 1 100 ? 4.66 -26.172 -2.51 1 97 100 ASP A C 1
ATOM 767 O O . ASP A 1 100 ? 5.141 -25.516 -3.436 1 97 100 ASP A O 1
ATOM 771 N N . LYS A 1 101 ? 4.887 -25.906 -1.282 1 95 101 LYS A N 1
ATOM 772 C CA . LYS A 1 101 ? 5.621 -24.719 -0.839 1 95 101 LYS A CA 1
ATOM 773 C C . LYS A 1 101 ? 7.066 -24.766 -1.325 1 95 101 LYS A C 1
ATOM 775 O O . LYS A 1 101 ? 7.711 -23.719 -1.462 1 95 101 LYS A O 1
ATOM 780 N N . ASN A 1 102 ? 7.602 -25.906 -1.599 1 95.81 102 ASN A N 1
ATOM 781 C CA . ASN A 1 102 ? 9.016 -26.062 -1.919 1 95.81 102 ASN A CA 1
ATOM 782 C C . ASN A 1 102 ? 9.258 -26.047 -3.426 1 95.81 102 ASN A C 1
ATOM 784 O O . ASN A 1 102 ? 10.398 -26.141 -3.879 1 95.81 102 ASN A O 1
ATOM 788 N N . SER A 1 103 ? 8.172 -25.938 -4.133 1 96.56 103 SER A N 1
ATOM 789 C CA . SER A 1 103 ? 8.32 -25.844 -5.582 1 96.56 103 SER A CA 1
ATOM 790 C C . SER A 1 103 ? 9.188 -24.656 -5.977 1 96.56 103 SER A C 1
ATOM 792 O O . SER A 1 103 ? 9.07 -23.578 -5.391 1 96.56 103 SER A O 1
ATOM 794 N N . LYS A 1 104 ? 10.086 -24.812 -6.965 1 97.31 104 LYS A N 1
ATOM 795 C CA . LYS A 1 104 ? 10.906 -23.719 -7.465 1 97.31 104 LYS A CA 1
ATOM 796 C C . LYS A 1 104 ? 10.047 -22.609 -8.047 1 97.31 104 LYS A C 1
ATOM 798 O O . LYS A 1 104 ? 10.445 -21.438 -8.062 1 97.31 104 LYS A O 1
ATOM 803 N N . PHE A 1 105 ? 8.836 -22.938 -8.438 1 98.25 105 PHE A N 1
ATOM 804 C CA . PHE A 1 105 ? 7.965 -22 -9.117 1 98.25 105 PHE A CA 1
ATOM 805 C C . PHE A 1 105 ? 7.219 -21.125 -8.109 1 98.25 105 PHE A C 1
ATOM 807 O O . PHE A 1 105 ? 6.586 -20.141 -8.484 1 98.25 105 PHE A O 1
ATOM 814 N N . VAL A 1 106 ? 7.281 -21.484 -6.809 1 98.31 106 VAL A N 1
ATOM 815 C CA . VAL A 1 106 ? 6.605 -20.734 -5.754 1 98.31 106 VAL A CA 1
ATOM 816 C C . VAL A 1 106 ? 7.559 -19.688 -5.172 1 98.31 106 VAL A C 1
ATOM 818 O O . VAL A 1 106 ? 7.125 -18.766 -4.465 1 98.31 106 VAL A O 1
ATOM 821 N N . GLN A 1 107 ? 8.875 -19.828 -5.512 1 98.19 107 GLN A N 1
ATOM 822 C CA . GLN A 1 107 ? 9.852 -18.828 -5.09 1 98.19 107 GLN A CA 1
ATOM 823 C C . GLN A 1 107 ? 9.781 -17.578 -5.969 1 98.19 107 GLN A C 1
ATOM 825 O O . GLN A 1 107 ? 10.102 -17.625 -7.156 1 98.19 107 GLN A O 1
ATOM 830 N N . LEU A 1 108 ? 9.336 -16.484 -5.324 1 98.06 108 LEU A N 1
ATOM 831 C CA . LEU A 1 108 ? 9.031 -15.297 -6.102 1 98.06 108 LEU A CA 1
ATOM 832 C C . LEU A 1 108 ? 9.891 -14.117 -5.641 1 98.06 108 LEU A C 1
ATOM 834 O O . LEU A 1 108 ? 10.523 -14.18 -4.586 1 98.06 108 LEU A O 1
ATOM 838 N N . VAL A 1 109 ? 9.992 -13.133 -6.48 1 96.88 109 VAL A N 1
ATOM 839 C CA . VAL A 1 109 ? 10.602 -11.844 -6.184 1 96.88 109 VAL A CA 1
ATOM 840 C C . VAL A 1 109 ? 9.57 -10.734 -6.375 1 96.88 109 VAL A C 1
ATOM 842 O O . VAL A 1 109 ? 8.953 -10.625 -7.438 1 96.88 109 VAL A O 1
ATOM 845 N N . MET A 1 110 ? 9.328 -10.031 -5.375 1 95.88 110 MET A N 1
ATOM 846 C CA . MET A 1 110 ? 8.516 -8.82 -5.48 1 95.88 110 MET A CA 1
ATOM 847 C C . MET A 1 110 ? 9.383 -7.59 -5.688 1 95.88 110 MET A C 1
ATOM 849 O O . MET A 1 110 ? 10.195 -7.25 -4.828 1 95.88 110 MET A O 1
ATOM 853 N N . GLU A 1 111 ? 9.25 -6.949 -6.828 1 94.31 111 GLU A N 1
ATOM 854 C CA . GLU A 1 111 ? 9.977 -5.723 -7.148 1 94.31 111 GLU A CA 1
ATOM 855 C C . GLU A 1 111 ? 9.125 -4.492 -6.848 1 94.31 111 GLU A C 1
ATOM 857 O O . GLU A 1 111 ? 8.07 -4.297 -7.449 1 94.31 111 GLU A O 1
ATOM 862 N N . VAL A 1 112 ? 9.641 -3.746 -5.977 1 92.62 112 VAL A N 1
ATOM 863 C CA . VAL A 1 112 ? 8.922 -2.521 -5.641 1 92.62 112 VAL A CA 1
ATOM 864 C C . VAL A 1 112 ? 9.242 -1.438 -6.668 1 92.62 112 VAL A C 1
ATOM 866 O O . VAL A 1 112 ? 10.383 -0.989 -6.773 1 92.62 112 VAL A O 1
ATOM 869 N N . VAL A 1 113 ? 8.305 -1.015 -7.402 1 89.94 113 VAL A N 1
ATOM 870 C CA . VAL A 1 113 ? 8.484 -0.008 -8.438 1 89.94 113 VAL A CA 1
ATOM 871 C C . VAL A 1 113 ? 8.359 1.389 -7.836 1 89.94 113 VAL A C 1
ATOM 873 O O . VAL A 1 113 ? 9.242 2.23 -8.008 1 89.94 113 VAL A O 1
ATOM 876 N N . PHE A 1 114 ? 7.402 1.652 -7.168 1 84.06 114 PHE A N 1
ATOM 877 C CA . PHE A 1 114 ? 7.219 2.791 -6.273 1 84.06 114 PHE A CA 1
ATOM 878 C C . PHE A 1 114 ? 6.32 2.422 -5.102 1 84.06 114 PHE A C 1
ATOM 880 O O . PHE A 1 114 ? 5.945 1.257 -4.941 1 84.06 114 PHE A O 1
ATOM 887 N N . THR A 1 115 ? 6.121 3.303 -4.242 1 87.12 115 THR A N 1
ATOM 888 C CA . THR A 1 115 ? 5.387 2.967 -3.027 1 87.12 115 THR A CA 1
ATOM 889 C C . THR A 1 115 ? 4.066 2.275 -3.369 1 87.12 115 THR A C 1
ATOM 891 O O . THR A 1 115 ? 3.322 2.742 -4.23 1 87.12 115 THR A O 1
ATOM 894 N N . SER A 1 116 ? 3.791 1.164 -2.857 1 91.62 116 SER A N 1
ATOM 895 C CA . SER A 1 116 ? 2.572 0.363 -2.865 1 91.62 116 SER A CA 1
ATOM 896 C C . SER A 1 116 ? 2.326 -0.258 -4.234 1 91.62 116 SER A C 1
ATOM 898 O O . SER A 1 116 ? 1.237 -0.767 -4.508 1 91.62 116 SER A O 1
ATOM 900 N N . VAL A 1 117 ? 3.242 -0.062 -5.176 1 92.94 117 VAL A N 1
ATOM 901 C CA . VAL A 1 117 ? 3.117 -0.673 -6.496 1 92.94 117 VAL A CA 1
ATOM 902 C C . VAL A 1 117 ? 4.281 -1.634 -6.73 1 92.94 117 VAL A C 1
ATOM 904 O O . VAL A 1 117 ? 5.445 -1.255 -6.59 1 92.94 117 VAL A O 1
ATOM 907 N N . VAL A 1 118 ? 3.893 -2.844 -7.156 1 96.31 118 VAL A N 1
ATOM 908 C CA . VAL A 1 118 ? 4.922 -3.873 -7.25 1 96.31 118 VAL A CA 1
ATOM 909 C C . VAL A 1 118 ? 4.754 -4.656 -8.547 1 96.31 118 VAL A C 1
ATOM 911 O O . VAL A 1 118 ? 3.693 -4.605 -9.18 1 96.31 118 VAL A O 1
ATOM 914 N N . ARG A 1 119 ? 5.82 -5.277 -8.914 1 97.5 119 ARG A N 1
ATOM 915 C CA . ARG A 1 119 ? 5.824 -6.371 -9.883 1 97.5 119 ARG A CA 1
ATOM 916 C C . ARG A 1 119 ? 6.215 -7.688 -9.211 1 97.5 119 ARG A C 1
ATOM 918 O O . ARG A 1 119 ? 7.113 -7.719 -8.367 1 97.5 119 ARG A O 1
ATOM 925 N N . ILE A 1 120 ? 5.582 -8.727 -9.586 1 98.31 120 ILE A N 1
ATOM 926 C CA . ILE A 1 120 ? 5.887 -10.047 -9.047 1 98.31 120 ILE A CA 1
ATOM 927 C C . ILE A 1 120 ? 6.523 -10.914 -10.133 1 98.31 120 ILE A C 1
ATOM 929 O O . ILE A 1 120 ? 5.957 -11.086 -11.211 1 98.31 120 ILE A O 1
ATOM 933 N N . LYS A 1 121 ? 7.676 -11.422 -9.82 1 98.12 121 LYS A N 1
ATOM 934 C CA . LYS A 1 121 ? 8.523 -12.156 -10.75 1 98.12 121 LYS A CA 1
ATOM 935 C C . LYS A 1 121 ? 8.898 -13.523 -10.18 1 98.12 121 LYS A C 1
ATOM 937 O O . LYS A 1 121 ? 9.18 -13.648 -8.984 1 98.12 121 LYS A O 1
ATOM 942 N N . GLY A 1 122 ? 8.836 -14.547 -11.109 1 98.44 122 GLY A N 1
ATOM 943 C CA . GLY A 1 122 ? 9.406 -15.812 -10.68 1 98.44 122 GLY A CA 1
ATOM 944 C C . GLY A 1 122 ? 10.914 -15.766 -10.516 1 98.44 122 GLY A C 1
ATOM 945 O O . GLY A 1 122 ? 11.625 -15.32 -11.422 1 98.44 122 GLY A O 1
ATOM 946 N N . GLU A 1 123 ? 11.344 -16.188 -9.391 1 97.81 123 GLU A N 1
ATOM 947 C CA . GLU A 1 123 ? 12.789 -16.203 -9.172 1 97.81 123 GLU A CA 1
ATOM 948 C C . GLU A 1 123 ? 13.484 -17.141 -10.148 1 97.81 123 GLU A C 1
ATOM 950 O O . GLU A 1 123 ? 14.539 -16.797 -10.695 1 97.81 123 GLU A O 1
ATOM 955 N N . HIS A 1 124 ? 12.891 -18.25 -10.391 1 98.06 124 HIS A N 1
ATOM 956 C CA . HIS A 1 124 ? 13.477 -19.266 -11.25 1 98.06 124 HIS A CA 1
ATOM 957 C C . HIS A 1 124 ? 13.188 -18.984 -12.727 1 98.06 124 HIS A C 1
ATOM 959 O O . HIS A 1 124 ? 14.078 -19.094 -13.57 1 98.06 124 HIS A O 1
ATOM 965 N N . THR A 1 125 ? 11.953 -18.656 -13.031 1 98.31 125 THR A N 1
ATOM 966 C CA . THR A 1 125 ? 11.531 -18.531 -14.422 1 98.31 125 THR A CA 1
ATOM 967 C C . THR A 1 125 ? 11.914 -17.156 -14.977 1 98.31 125 THR A C 1
ATOM 969 O O . THR A 1 125 ? 12.031 -17 -16.203 1 98.31 125 THR A O 1
ATOM 972 N N . LYS A 1 126 ? 12.008 -16.172 -14.117 1 98.19 126 LYS A N 1
ATOM 973 C CA . LYS A 1 126 ? 12.258 -14.781 -14.469 1 98.19 126 LYS A CA 1
ATOM 974 C C . LYS A 1 126 ? 11.086 -14.188 -15.242 1 98.19 126 LYS A C 1
ATOM 976 O O . LYS A 1 126 ? 11.211 -13.117 -15.836 1 98.19 126 LYS A O 1
ATOM 981 N N . ASN A 1 127 ? 10.016 -14.984 -15.258 1 98.69 127 ASN A N 1
ATOM 982 C CA . ASN A 1 127 ? 8.781 -14.484 -15.844 1 98.69 127 ASN A CA 1
ATOM 983 C C . ASN A 1 127 ? 8 -13.625 -14.852 1 98.69 127 ASN A C 1
ATOM 985 O O . ASN A 1 127 ? 8.156 -13.781 -13.641 1 98.69 127 ASN A O 1
ATOM 989 N N . TYR A 1 128 ? 7.145 -12.773 -15.445 1 98.56 128 TYR A N 1
ATOM 990 C CA . TYR A 1 128 ? 6.344 -11.883 -14.609 1 98.56 128 TYR A CA 1
ATOM 991 C C . TYR A 1 128 ? 4.891 -12.336 -14.57 1 98.56 128 TYR A C 1
ATOM 993 O O . TYR A 1 128 ? 4.387 -12.914 -15.539 1 98.56 128 TYR A O 1
ATOM 1001 N N . LEU A 1 129 ? 4.262 -12.055 -13.438 1 98.75 129 LEU A N 1
ATOM 1002 C CA . LEU A 1 129 ? 2.809 -12.109 -13.344 1 98.75 129 LEU A CA 1
ATOM 1003 C C . LEU A 1 129 ? 2.168 -10.891 -13.992 1 98.75 129 LEU A C 1
ATOM 1005 O O . LEU A 1 129 ? 2.574 -9.758 -13.727 1 98.75 129 LEU A O 1
ATOM 1009 N N . ALA A 1 130 ? 1.177 -11.148 -14.852 1 98.69 130 ALA A N 1
ATOM 1010 C CA . ALA A 1 130 ? 0.491 -10.047 -15.516 1 98.69 130 ALA A CA 1
ATOM 1011 C C . ALA A 1 130 ? -1.015 -10.281 -15.57 1 98.69 130 ALA A C 1
ATOM 1013 O O . ALA A 1 130 ? -1.471 -11.43 -15.469 1 98.69 130 ALA A O 1
ATOM 1014 N N . MET A 1 131 ? -1.753 -9.211 -15.602 1 98.56 131 MET A N 1
ATOM 1015 C CA . MET A 1 131 ? -3.191 -9.242 -15.852 1 98.56 131 MET A CA 1
ATOM 1016 C C . MET A 1 131 ? -3.555 -8.422 -17.078 1 98.56 131 MET A C 1
ATOM 1018 O O . MET A 1 131 ? -3.186 -7.25 -17.172 1 98.56 131 MET A O 1
ATOM 1022 N N . ASN A 1 132 ? -4.309 -9.047 -18.031 1 97.94 132 ASN A N 1
ATOM 1023 C CA . ASN A 1 132 ? -4.617 -8.336 -19.266 1 97.94 132 ASN A CA 1
ATOM 1024 C C . ASN A 1 132 ? -5.93 -7.566 -19.156 1 97.94 132 ASN A C 1
ATOM 1026 O O . ASN A 1 132 ? -6.582 -7.59 -18.109 1 97.94 132 ASN A O 1
ATOM 1030 N N . SER A 1 133 ? -6.277 -6.883 -20.234 1 96.88 133 SER A N 1
ATOM 1031 C CA . SER A 1 133 ? -7.418 -5.973 -20.234 1 96.88 133 SER A CA 1
ATOM 1032 C C . SER A 1 133 ? -8.734 -6.738 -20.156 1 96.88 133 SER A C 1
ATOM 1034 O O . SER A 1 133 ? -9.789 -6.145 -19.906 1 96.88 133 SER A O 1
ATOM 1036 N N . ASP A 1 134 ? -8.688 -8.047 -20.328 1 96.75 134 ASP A N 1
ATOM 1037 C CA . ASP A 1 134 ? -9.875 -8.883 -20.188 1 96.75 134 ASP A CA 1
ATOM 1038 C C . ASP A 1 134 ? -10.031 -9.375 -18.75 1 96.75 134 ASP A C 1
ATOM 1040 O O . ASP A 1 134 ? -11.047 -9.977 -18.406 1 96.75 134 ASP A O 1
ATOM 1044 N N . GLY A 1 135 ? -9.047 -9.188 -17.922 1 97 135 GLY A N 1
ATOM 1045 C CA . GLY A 1 135 ? -9.117 -9.617 -16.531 1 97 135 GLY A CA 1
ATOM 1046 C C . GLY A 1 135 ? -8.508 -10.992 -16.297 1 97 135 GLY A C 1
ATOM 1047 O O . GLY A 1 135 ? -8.734 -11.609 -15.258 1 97 135 GLY A O 1
ATOM 1048 N N . ASN A 1 136 ? -7.75 -11.445 -17.328 1 97.88 136 ASN A N 1
ATOM 1049 C CA . ASN A 1 136 ? -7.082 -12.734 -17.203 1 97.88 136 ASN A CA 1
ATOM 1050 C C . ASN A 1 136 ? -5.633 -12.578 -16.75 1 97.88 136 ASN A C 1
ATOM 1052 O O . ASN A 1 136 ? -4.93 -11.68 -17.203 1 97.88 136 ASN A O 1
ATOM 1056 N N . LEU A 1 137 ? -5.305 -13.469 -15.852 1 98.5 137 LEU A N 1
ATOM 1057 C CA . LEU A 1 137 ? -3.893 -13.547 -15.492 1 98.5 137 LEU A CA 1
ATOM 1058 C C . LEU A 1 137 ? -3.102 -14.297 -16.562 1 98.5 137 LEU A C 1
ATOM 1060 O O . LEU A 1 137 ? -3.596 -15.273 -17.125 1 98.5 137 LEU A O 1
ATOM 1064 N N . TYR A 1 138 ? -1.866 -13.852 -16.781 1 98.44 138 TYR A N 1
ATOM 1065 C CA . TYR A 1 138 ? -1.008 -14.562 -17.719 1 98.44 138 TYR A CA 1
ATOM 1066 C C . TYR A 1 138 ? 0.463 -14.359 -17.375 1 98.44 138 TYR A C 1
ATOM 1068 O O . TYR A 1 138 ? 0.805 -13.508 -16.562 1 98.44 138 TYR A O 1
ATOM 1076 N N . VAL A 1 139 ? 1.292 -15.195 -17.906 1 98.44 139 VAL A N 1
ATOM 1077 C CA . VAL A 1 139 ? 2.74 -15.133 -17.75 1 98.44 139 VAL A CA 1
ATOM 1078 C C . VAL A 1 139 ? 3.336 -14.18 -18.781 1 98.44 139 VAL A C 1
ATOM 1080 O O . VAL A 1 139 ? 3.096 -14.336 -19.984 1 98.44 139 VAL A O 1
ATOM 1083 N N . SER A 1 140 ? 4.059 -13.203 -18.297 1 98.5 140 SER A N 1
ATOM 1084 C CA . SER A 1 140 ? 4.754 -12.297 -19.203 1 98.5 140 SER A CA 1
ATOM 1085 C C . SER A 1 140 ? 6.266 -12.508 -19.141 1 98.5 140 SER A C 1
ATOM 1087 O O . SER A 1 140 ? 6.848 -12.531 -18.062 1 98.5 140 SER A O 1
ATOM 1089 N N . LYS A 1 141 ? 6.887 -12.562 -20.281 1 97.75 141 LYS A N 1
ATOM 1090 C CA . LYS A 1 141 ? 8.336 -12.758 -20.328 1 97.75 141 LYS A CA 1
ATOM 1091 C C . LYS A 1 141 ? 9.07 -11.445 -20.062 1 97.75 141 LYS A C 1
ATOM 1093 O O . LYS A 1 141 ? 10.25 -11.461 -19.703 1 97.75 141 LYS A O 1
ATOM 1098 N N . THR A 1 142 ? 8.375 -10.359 -20.281 1 97.12 142 THR A N 1
ATOM 1099 C CA . THR A 1 142 ? 8.969 -9.039 -20.078 1 97.12 142 THR A CA 1
ATOM 1100 C C . THR A 1 142 ? 8.094 -8.188 -19.172 1 97.12 142 THR A C 1
ATOM 1102 O O . THR A 1 142 ? 6.871 -8.344 -19.156 1 97.12 142 THR A O 1
ATOM 1105 N N . ALA A 1 143 ? 8.805 -7.328 -18.5 1 96.69 143 ALA A N 1
ATOM 1106 C CA . ALA A 1 143 ? 8.062 -6.391 -17.672 1 96.69 143 ALA A CA 1
ATOM 1107 C C . ALA A 1 143 ? 7.289 -5.387 -18.516 1 96.69 143 ALA A C 1
ATOM 1109 O O . ALA A 1 143 ? 7.836 -4.809 -19.453 1 96.69 143 ALA A O 1
ATOM 1110 N N . ASN A 1 144 ? 6.078 -5.188 -18.281 1 96.69 144 ASN A N 1
ATOM 1111 C CA . ASN A 1 144 ? 5.234 -4.203 -18.953 1 96.69 144 ASN A CA 1
ATOM 1112 C C . ASN A 1 144 ? 4.184 -3.631 -18.016 1 96.69 144 ASN A C 1
ATOM 1114 O O . ASN A 1 144 ? 4.168 -3.957 -16.812 1 96.69 144 ASN A O 1
ATOM 1118 N N . GLU A 1 145 ? 3.297 -2.787 -18.469 1 96.31 145 GLU A N 1
ATOM 1119 C CA . GLU A 1 145 ? 2.346 -2.078 -17.609 1 96.31 145 GLU A CA 1
ATOM 1120 C C . GLU A 1 145 ? 1.341 -3.043 -17 1 96.31 145 GLU A C 1
ATOM 1122 O O . GLU A 1 145 ? 0.808 -2.779 -15.914 1 96.31 145 GLU A O 1
ATOM 1127 N N . GLU A 1 146 ? 1.142 -4.16 -17.625 1 98.06 146 GLU A N 1
ATOM 1128 C CA . GLU A 1 146 ? 0.166 -5.133 -17.156 1 98.06 146 GLU A CA 1
ATOM 1129 C C . GLU A 1 146 ? 0.752 -6 -16.047 1 98.06 146 GLU A C 1
ATOM 1131 O O . GLU A 1 146 ? 0.042 -6.805 -15.43 1 98.06 146 GLU A O 1
ATOM 1136 N N . CYS A 1 147 ? 2.029 -5.758 -15.758 1 98.5 147 CYS A N 1
ATOM 1137 C CA . CYS A 1 147 ? 2.703 -6.504 -14.695 1 98.5 147 CYS A CA 1
ATOM 1138 C C . CYS A 1 147 ? 2.678 -5.727 -13.391 1 98.5 147 CYS A C 1
ATOM 1140 O O . CYS A 1 147 ? 3.158 -6.215 -12.359 1 98.5 147 CYS A O 1
ATOM 1142 N N . LEU A 1 148 ? 2.061 -4.566 -13.414 1 97.19 148 LEU A N 1
ATOM 1143 C CA . LEU A 1 148 ? 2.064 -3.713 -12.234 1 97.19 148 LEU A CA 1
ATOM 1144 C C . LEU A 1 148 ? 0.812 -3.941 -11.391 1 97.19 148 LEU A C 1
ATOM 1146 O O . LEU A 1 148 ? -0.302 -3.941 -11.922 1 97.19 148 LEU A O 1
ATOM 1150 N N . PHE A 1 149 ? 1.058 -4.16 -10.078 1 97.44 149 PHE A N 1
ATOM 1151 C CA . PHE A 1 149 ? -0.037 -4.379 -9.141 1 97.44 149 PHE A CA 1
ATOM 1152 C C . PHE A 1 149 ? 0.043 -3.4 -7.973 1 97.44 149 PHE A C 1
ATOM 1154 O O . PHE A 1 149 ? 1.131 -3.121 -7.461 1 97.44 149 PHE A O 1
ATOM 1161 N N . LYS A 1 150 ? -1.103 -2.863 -7.594 1 96.12 150 LYS A N 1
ATOM 1162 C CA . LYS A 1 150 ? -1.245 -2.15 -6.328 1 96.12 150 LYS A CA 1
ATOM 1163 C C . LYS A 1 150 ? -1.295 -3.121 -5.152 1 96.12 150 LYS A C 1
ATOM 1165 O O . LYS A 1 150 ? -2.227 -3.922 -5.039 1 96.12 150 LYS A O 1
ATOM 1170 N N . GLU A 1 151 ? -0.341 -3.117 -4.34 1 96.38 151 GLU A N 1
ATOM 1171 C CA . GLU A 1 151 ? -0.312 -3.947 -3.141 1 96.38 151 GLU A CA 1
ATOM 1172 C C . GLU A 1 151 ? -0.851 -3.186 -1.933 1 96.38 151 GLU A C 1
ATOM 1174 O O . GLU A 1 151 ? -0.423 -2.062 -1.658 1 96.38 151 GLU A O 1
ATOM 1179 N N . THR A 1 152 ? -1.818 -3.785 -1.257 1 94.44 152 THR A N 1
ATOM 1180 C CA . THR A 1 152 ? -2.412 -3.168 -0.077 1 94.44 152 THR A CA 1
ATOM 1181 C C . THR A 1 152 ? -2.346 -4.113 1.119 1 94.44 152 THR A C 1
ATOM 1183 O O . THR A 1 152 ? -2.818 -5.25 1.048 1 94.44 152 THR A O 1
ATOM 1186 N N . MET A 1 153 ? -1.699 -3.584 2.15 1 93.56 153 MET A N 1
ATOM 1187 C CA . MET A 1 153 ? -1.752 -4.32 3.41 1 93.56 153 MET A CA 1
ATOM 1188 C C . MET A 1 153 ? -3.096 -4.121 4.102 1 93.56 153 MET A C 1
ATOM 1190 O O . MET A 1 153 ? -3.479 -2.994 4.414 1 93.56 153 MET A O 1
ATOM 1194 N N . GLU A 1 154 ? -3.852 -5.191 4.34 1 89.88 154 GLU A N 1
ATOM 1195 C CA . GLU A 1 154 ? -5.152 -5.121 4.996 1 89.88 154 GLU A CA 1
ATOM 1196 C C . GLU A 1 154 ? -5.004 -5.023 6.512 1 89.88 154 GLU A C 1
ATOM 1198 O O . GLU A 1 154 ? -3.885 -4.957 7.027 1 89.88 154 GLU A O 1
ATOM 1203 N N . ARG A 1 155 ? -6.082 -4.891 7.199 1 81.31 155 ARG A N 1
ATOM 1204 C CA . ARG A 1 155 ? -6.094 -4.812 8.656 1 81.31 155 ARG A CA 1
ATOM 1205 C C . ARG A 1 155 ? -5.438 -6.043 9.273 1 81.31 155 ARG A C 1
ATOM 1207 O O . ARG A 1 155 ? -4.793 -5.949 10.32 1 81.31 155 ARG A O 1
ATOM 1214 N N . THR A 1 156 ? -5.621 -7 8.523 1 82.31 156 THR A N 1
ATOM 1215 C CA . THR A 1 156 ? -4.98 -8.242 8.93 1 82.31 156 THR A CA 1
ATOM 1216 C C . THR A 1 156 ? -3.586 -8.367 8.328 1 82.31 156 THR A C 1
ATOM 1218 O O . THR A 1 156 ? -3.078 -7.406 7.734 1 82.31 156 THR A O 1
ATOM 1221 N N . ASP A 1 157 ? -2.908 -9.484 8.523 1 86.12 157 ASP A N 1
ATOM 1222 C CA . ASP A 1 157 ? -1.587 -9.727 7.953 1 86.12 157 ASP A CA 1
ATOM 1223 C C . ASP A 1 157 ? -1.68 -10.047 6.465 1 86.12 157 ASP A C 1
ATOM 1225 O O . ASP A 1 157 ? -0.659 -10.195 5.793 1 86.12 157 ASP A O 1
ATOM 1229 N N . PHE A 1 158 ? -2.873 -9.977 5.996 1 94.12 158 PHE A N 1
ATOM 1230 C CA . PHE A 1 158 ? -3.045 -10.336 4.594 1 94.12 158 PHE A CA 1
ATOM 1231 C C . PHE A 1 158 ? -2.945 -9.102 3.705 1 94.12 158 PHE A C 1
ATOM 1233 O O . PHE A 1 158 ? -3.115 -7.973 4.176 1 94.12 158 PHE A O 1
ATOM 1240 N N . HIS A 1 159 ? -2.639 -9.336 2.479 1 96.31 159 HIS A N 1
ATOM 1241 C CA . HIS A 1 159 ? -2.488 -8.32 1.445 1 96.31 159 HIS A CA 1
ATOM 1242 C C . HIS A 1 159 ? -3.404 -8.602 0.258 1 96.31 159 HIS A C 1
ATOM 1244 O O . HIS A 1 159 ? -3.736 -9.758 -0.017 1 96.31 159 HIS A O 1
ATOM 1250 N N . THR A 1 160 ? -3.781 -7.594 -0.418 1 97.31 160 THR A N 1
ATOM 1251 C CA . THR A 1 160 ? -4.426 -7.707 -1.722 1 97.31 160 THR A CA 1
ATOM 1252 C C . THR A 1 160 ? -3.547 -7.105 -2.814 1 97.31 160 THR A C 1
ATOM 1254 O O . THR A 1 160 ? -2.691 -6.262 -2.535 1 97.31 160 THR A O 1
ATOM 1257 N N . PHE A 1 161 ? -3.697 -7.613 -4.02 1 98.12 161 PHE A N 1
ATOM 1258 C CA . PHE A 1 161 ? -3.029 -7.129 -5.219 1 98.12 161 PHE A CA 1
ATOM 1259 C C . PHE A 1 161 ? -4.043 -6.797 -6.309 1 98.12 161 PHE A C 1
ATOM 1261 O O . PHE A 1 161 ? -4.793 -7.672 -6.75 1 98.12 161 PHE A O 1
ATOM 1268 N N . ALA A 1 162 ? -4.102 -5.543 -6.68 1 97.75 162 ALA A N 1
ATOM 1269 C CA . ALA A 1 162 ? -5.02 -5.113 -7.73 1 97.75 162 ALA A CA 1
ATOM 1270 C C . ALA A 1 162 ? -4.258 -4.598 -8.945 1 97.75 162 ALA A C 1
ATOM 1272 O O . ALA A 1 162 ? -3.209 -3.963 -8.805 1 97.75 162 ALA A O 1
ATOM 1273 N N . SER A 1 163 ? -4.809 -4.848 -10.125 1 97.31 163 SER A N 1
ATOM 1274 C CA . SER A 1 163 ? -4.164 -4.344 -11.336 1 97.31 163 SER A CA 1
ATOM 1275 C C . SER A 1 163 ? -3.98 -2.83 -11.273 1 97.31 163 SER A C 1
ATOM 1277 O O . SER A 1 163 ? -4.918 -2.1 -10.945 1 97.31 163 SER A O 1
ATOM 1279 N N . TYR A 1 164 ? -2.771 -2.443 -11.555 1 95.81 164 TYR A N 1
ATOM 1280 C CA . TYR A 1 164 ? -2.514 -1.01 -11.625 1 95.81 164 TYR A CA 1
ATOM 1281 C C . TYR A 1 164 ? -3.062 -0.424 -12.922 1 95.81 164 TYR A C 1
ATOM 1283 O O . TYR A 1 164 ? -3.723 0.618 -12.906 1 95.81 164 TYR A O 1
ATOM 1291 N N . ALA A 1 165 ? -2.879 -1.137 -14 1 95.25 165 ALA A N 1
ATOM 1292 C CA . ALA A 1 165 ? -3.24 -0.664 -15.336 1 95.25 165 ALA A CA 1
ATOM 1293 C C . ALA A 1 165 ? -4.75 -0.49 -15.469 1 95.25 165 ALA A C 1
ATOM 1295 O O . ALA A 1 165 ? -5.223 0.396 -16.188 1 95.25 165 ALA A O 1
ATOM 1296 N N . TYR A 1 166 ? -5.434 -1.219 -14.727 1 95 166 TYR A N 1
ATOM 1297 C CA . TYR A 1 166 ? -6.875 -1.22 -14.938 1 95 166 TYR A CA 1
ATOM 1298 C C . TYR A 1 166 ? -7.613 -0.899 -13.641 1 95 166 TYR A C 1
ATOM 1300 O O . TYR A 1 166 ? -8.727 -1.38 -13.422 1 95 166 TYR A O 1
ATOM 1308 N N . SER A 1 167 ? -6.992 -0.152 -12.789 1 91.12 167 SER A N 1
ATOM 1309 C CA . SER A 1 167 ? -7.594 0.302 -11.539 1 91.12 167 SER A CA 1
ATOM 1310 C C . SER A 1 167 ? -8.867 1.102 -11.797 1 91.12 167 SER A C 1
ATOM 1312 O O . SER A 1 167 ? -8.914 1.927 -12.711 1 91.12 167 SER A O 1
ATOM 1314 N N . GLY A 1 168 ? -9.828 0.826 -10.969 1 88.69 168 GLY A N 1
ATOM 1315 C CA . GLY A 1 168 ? -11.062 1.592 -11.023 1 88.69 168 GLY A CA 1
ATOM 1316 C C . GLY A 1 168 ? -11.977 1.158 -12.156 1 88.69 168 GLY A C 1
ATOM 1317 O O . GLY A 1 168 ? -13 1.8 -12.414 1 88.69 168 GLY A O 1
ATOM 1318 N N . LYS A 1 169 ? -11.703 0.137 -12.789 1 85.31 169 LYS A N 1
ATOM 1319 C CA . LYS A 1 169 ? -12.445 -0.23 -13.992 1 85.31 169 LYS A CA 1
ATOM 1320 C C . LYS A 1 169 ? -13.484 -1.307 -13.688 1 85.31 169 LYS A C 1
ATOM 1322 O O . LYS A 1 169 ? -14.312 -1.636 -14.539 1 85.31 169 LYS A O 1
ATOM 1327 N N . ASN A 1 170 ? -13.336 -1.902 -12.516 1 88.44 170 ASN A N 1
ATOM 1328 C CA . ASN A 1 170 ? -14.289 -2.955 -12.188 1 88.44 170 ASN A CA 1
ATOM 1329 C C . ASN A 1 170 ? -15.617 -2.379 -11.695 1 88.44 170 ASN A C 1
ATOM 1331 O O . ASN A 1 170 ? -15.742 -2.021 -10.523 1 88.44 170 ASN A O 1
ATOM 1335 N N . ALA A 1 171 ? -16.609 -2.414 -12.43 1 84.31 171 ALA A N 1
ATOM 1336 C CA . ALA A 1 171 ? -17.922 -1.866 -12.102 1 84.31 171 ALA A CA 1
ATOM 1337 C C . ALA A 1 171 ? -18.688 -2.799 -11.164 1 84.31 171 ALA A C 1
ATOM 1339 O O . ALA A 1 171 ? -19.672 -2.393 -10.547 1 84.31 171 ALA A O 1
ATOM 1340 N N . MET A 1 172 ? -18.203 -3.936 -11.047 1 83.62 172 MET A N 1
ATOM 1341 C CA . MET A 1 172 ? -18.969 -4.965 -10.352 1 83.62 172 MET A CA 1
ATOM 1342 C C . MET A 1 172 ? -18.672 -4.941 -8.852 1 83.62 172 MET A C 1
ATOM 1344 O O . MET A 1 172 ? -19.266 -5.699 -8.086 1 83.62 172 MET A O 1
ATOM 1348 N N . ASN A 1 173 ? -17.75 -4.121 -8.438 1 82.31 173 ASN A N 1
ATOM 1349 C CA . ASN A 1 173 ? -17.469 -4.066 -7.004 1 82.31 173 ASN A CA 1
ATOM 1350 C C . ASN A 1 173 ? -17.281 -2.631 -6.523 1 82.31 173 ASN A C 1
ATOM 1352 O O . ASN A 1 173 ? -17.078 -1.724 -7.328 1 82.31 173 ASN A O 1
ATOM 1356 N N . LEU A 1 174 ? -17.359 -2.502 -5.195 1 81.25 174 LEU A N 1
ATOM 1357 C CA . LEU A 1 174 ? -17.359 -1.185 -4.57 1 81.25 174 LEU A CA 1
ATOM 1358 C C . LEU A 1 174 ? -16 -0.511 -4.723 1 81.25 174 LEU A C 1
ATOM 1360 O O . LEU A 1 174 ? -15.922 0.707 -4.902 1 81.25 174 LEU A O 1
ATOM 1364 N N . SER A 1 175 ? -14.984 -1.25 -4.742 1 85 175 SER A N 1
ATOM 1365 C CA . SER A 1 175 ? -13.641 -0.684 -4.82 1 85 175 SER A CA 1
ATOM 1366 C C . SER A 1 175 ? -13.281 -0.319 -6.254 1 85 175 SER A C 1
ATOM 1368 O O . SER A 1 175 ? -12.359 0.465 -6.488 1 85 175 SER A O 1
ATOM 1370 N N . GLY A 1 176 ? -13.977 -0.995 -7.211 1 91.44 176 GLY A N 1
ATOM 1371 C CA . GLY A 1 176 ? -13.688 -0.797 -8.625 1 91.44 176 GLY A CA 1
ATOM 1372 C C . GLY A 1 176 ? -12.406 -1.471 -9.07 1 91.44 176 GLY A C 1
ATOM 1373 O O . GLY A 1 176 ? -11.953 -1.266 -10.195 1 91.44 176 GLY A O 1
ATOM 1374 N N . GLU A 1 177 ? -11.797 -2.279 -8.211 1 95.69 177 GLU A N 1
ATOM 1375 C CA . GLU A 1 177 ? -10.477 -2.828 -8.484 1 95.69 177 GLU A CA 1
ATOM 1376 C C . GLU A 1 177 ? -10.57 -4.242 -9.047 1 95.69 177 GLU A C 1
ATOM 1378 O O . GLU A 1 177 ? -11.492 -4.992 -8.719 1 95.69 177 GLU A O 1
ATOM 1383 N N . TRP A 1 178 ? -9.656 -4.582 -9.977 1 97.19 178 TRP A N 1
ATOM 1384 C CA . TRP A 1 178 ? -9.422 -5.949 -10.43 1 97.19 178 TRP A CA 1
ATOM 1385 C C . TRP A 1 178 ? -8.344 -6.625 -9.586 1 97.19 178 TRP A C 1
ATOM 1387 O O . TRP A 1 178 ? -7.152 -6.34 -9.75 1 97.19 178 TRP A O 1
ATOM 1397 N N . TYR A 1 179 ? -8.75 -7.609 -8.812 1 98.12 179 TYR A N 1
ATOM 1398 C CA . TYR A 1 179 ? -7.824 -8.203 -7.852 1 98.12 179 TYR A CA 1
ATOM 1399 C C . TYR A 1 179 ? -7.219 -9.492 -8.398 1 98.12 179 TYR A C 1
ATOM 1401 O O . TYR A 1 179 ? -7.871 -10.211 -9.156 1 98.12 179 TYR A O 1
ATOM 1409 N N . LEU A 1 180 ? -5.941 -9.695 -8.039 1 98.69 180 LEU A N 1
ATOM 1410 C CA . LEU A 1 180 ? -5.367 -11.031 -8.102 1 98.69 180 LEU A CA 1
ATOM 1411 C C . LEU A 1 180 ? -6.129 -12 -7.199 1 98.69 180 LEU A C 1
ATOM 1413 O O . LEU A 1 180 ? -6.41 -11.68 -6.043 1 98.69 180 LEU A O 1
ATOM 1417 N N . ALA A 1 181 ? -6.477 -13.18 -7.766 1 98.75 181 ALA A N 1
ATOM 1418 C CA . ALA A 1 181 ? -7.234 -14.141 -6.969 1 98.75 181 ALA A CA 1
ATOM 1419 C C . ALA A 1 181 ? -6.922 -15.57 -7.391 1 98.75 181 ALA A C 1
ATOM 1421 O O . ALA A 1 181 ? -6.82 -15.867 -8.586 1 98.75 181 ALA A O 1
ATOM 1422 N N . ILE A 1 182 ? -6.719 -16.391 -6.402 1 98.75 182 ILE A N 1
ATOM 1423 C CA . ILE A 1 182 ? -6.586 -17.828 -6.586 1 98.75 182 ILE A CA 1
ATOM 1424 C C . ILE A 1 182 ? -7.727 -18.547 -5.867 1 98.75 182 ILE A C 1
ATOM 1426 O O . ILE A 1 182 ? -7.883 -18.406 -4.652 1 98.75 182 ILE A O 1
ATOM 1430 N N . LYS A 1 183 ? -8.453 -19.312 -6.613 1 98.38 183 LYS A N 1
ATOM 1431 C CA . LYS A 1 183 ? -9.625 -20 -6.086 1 98.38 183 LYS A CA 1
ATOM 1432 C C . LYS A 1 183 ? -9.211 -21.188 -5.207 1 98.38 183 LYS A C 1
ATOM 1434 O O . LYS A 1 183 ? -8.039 -21.547 -5.164 1 98.38 183 LYS A O 1
ATOM 1439 N N . ARG A 1 184 ? -10.227 -21.766 -4.574 1 97.88 184 ARG A N 1
ATOM 1440 C CA . ARG A 1 184 ? -10.023 -22.906 -3.684 1 97.88 184 ARG A CA 1
ATOM 1441 C C . ARG A 1 184 ? -9.562 -24.125 -4.461 1 97.88 184 ARG A C 1
ATOM 1443 O O . ARG A 1 184 ? -9.055 -25.094 -3.873 1 97.88 184 ARG A O 1
ATOM 1450 N N . ASN A 1 185 ? -9.766 -24.203 -5.715 1 97.25 185 ASN A N 1
ATOM 1451 C CA . ASN A 1 185 ? -9.305 -25.328 -6.516 1 97.25 185 ASN A CA 1
ATOM 1452 C C . ASN A 1 185 ? -7.945 -25.047 -7.145 1 97.25 185 ASN A C 1
ATOM 1454 O O . ASN A 1 185 ? -7.477 -25.812 -7.996 1 97.25 185 ASN A O 1
ATOM 1458 N N . GLY A 1 186 ? -7.398 -23.891 -6.832 1 97.5 186 GLY A N 1
ATOM 1459 C CA . GLY A 1 186 ? -6.051 -23.578 -7.266 1 97.5 186 GLY A CA 1
ATOM 1460 C C . GLY A 1 186 ? -6.008 -22.797 -8.562 1 97.5 186 GLY A C 1
ATOM 1461 O O . GLY A 1 186 ? -4.953 -22.312 -8.969 1 97.5 186 GLY A O 1
ATOM 1462 N N . LYS A 1 187 ? -7.164 -22.609 -9.188 1 98.06 187 LYS A N 1
ATOM 1463 C CA . LYS A 1 187 ? -7.215 -21.859 -10.445 1 98.06 187 LYS A CA 1
ATOM 1464 C C . LYS A 1 187 ? -7.297 -20.359 -10.188 1 98.06 187 LYS A C 1
ATOM 1466 O O . LYS A 1 187 ? -7.793 -19.922 -9.148 1 98.06 187 LYS A O 1
ATOM 1471 N N . ALA A 1 188 ? -6.762 -19.594 -11.141 1 98.19 188 ALA A N 1
ATOM 1472 C CA . ALA A 1 188 ? -6.918 -18.141 -11.078 1 98.19 188 ALA A CA 1
ATOM 1473 C C . ALA A 1 188 ? -8.367 -17.734 -11.305 1 98.19 188 ALA A C 1
ATOM 1475 O O . ALA A 1 188 ? -9.062 -18.328 -12.125 1 98.19 188 ALA A O 1
ATOM 1476 N N . ARG A 1 189 ? -8.789 -16.75 -10.555 1 97.62 189 ARG A N 1
ATOM 1477 C CA . ARG A 1 189 ? -10.125 -16.188 -10.742 1 97.62 189 ARG A CA 1
ATOM 1478 C C . ARG A 1 189 ? -10.102 -15.008 -11.711 1 97.62 189 ARG A C 1
ATOM 1480 O O . ARG A 1 189 ? -9.18 -14.188 -11.664 1 97.62 189 ARG A O 1
ATOM 1487 N N . HIS A 1 190 ? -11.117 -15 -12.539 1 97.38 190 HIS A N 1
ATOM 1488 C CA . HIS A 1 190 ? -11.242 -13.844 -13.422 1 97.38 190 HIS A CA 1
ATOM 1489 C C . HIS A 1 190 ? -11.406 -12.555 -12.633 1 97.38 190 HIS A C 1
ATOM 1491 O O . HIS A 1 190 ? -12.203 -12.5 -11.688 1 97.38 190 HIS A O 1
ATOM 1497 N N . ALA A 1 191 ? -10.734 -11.547 -13.047 1 97.25 191 ALA A N 1
ATOM 1498 C CA . ALA A 1 191 ? -10.641 -10.32 -12.266 1 97.25 191 ALA A CA 1
ATOM 1499 C C . ALA A 1 191 ? -12.008 -9.664 -12.102 1 97.25 191 ALA A C 1
ATOM 1501 O O . ALA A 1 191 ? -12.281 -9.016 -11.094 1 97.25 191 ALA A O 1
ATOM 1502 N N . LEU A 1 192 ? -12.859 -9.812 -13.078 1 95.19 192 LEU A N 1
ATOM 1503 C CA . LEU A 1 192 ? -14.188 -9.211 -13.031 1 95.19 192 LEU A CA 1
ATOM 1504 C C . LEU A 1 192 ? -14.992 -9.766 -11.859 1 95.19 192 LEU A C 1
ATOM 1506 O O . LEU A 1 192 ? -15.906 -9.102 -11.359 1 95.19 192 LEU A O 1
ATOM 1510 N N . ASN A 1 193 ? -14.641 -10.969 -11.461 1 96.19 193 ASN A N 1
ATOM 1511 C CA . ASN A 1 193 ? -15.406 -11.664 -10.43 1 96.19 193 ASN A CA 1
ATOM 1512 C C . ASN A 1 193 ? -14.742 -11.539 -9.062 1 96.19 193 ASN A C 1
ATOM 1514 O O . ASN A 1 193 ? -14.969 -12.375 -8.188 1 96.19 193 ASN A O 1
ATOM 1518 N N . THR A 1 194 ? -13.945 -10.555 -8.859 1 96.94 194 THR A N 1
ATOM 1519 C CA . THR A 1 194 ? -13.188 -10.453 -7.613 1 96.94 194 THR A CA 1
ATOM 1520 C C . THR A 1 194 ? -13.672 -9.266 -6.785 1 96.94 194 THR A C 1
ATOM 1522 O O . THR A 1 194 ? -14.125 -8.258 -7.336 1 96.94 194 THR A O 1
ATOM 1525 N N . THR A 1 195 ? -13.648 -9.43 -5.484 1 95.38 195 THR A N 1
ATOM 1526 C CA . THR A 1 195 ? -13.859 -8.375 -4.5 1 95.38 195 THR A CA 1
ATOM 1527 C C . THR A 1 195 ? -12.789 -8.43 -3.414 1 95.38 195 THR A C 1
ATOM 1529 O O . THR A 1 195 ? -12.125 -9.445 -3.238 1 95.38 195 THR A O 1
ATOM 1532 N N . LYS A 1 196 ? -12.68 -7.402 -2.729 1 92.38 196 LYS A N 1
ATOM 1533 C CA . LYS A 1 196 ? -11.602 -7.223 -1.764 1 92.38 196 LYS A CA 1
ATOM 1534 C C . LYS A 1 196 ? -11.703 -8.234 -0.625 1 92.38 196 LYS A C 1
ATOM 1536 O O . LYS A 1 196 ? -10.688 -8.672 -0.086 1 92.38 196 LYS A O 1
ATOM 1541 N N . ARG A 1 197 ? -12.82 -8.641 -0.257 1 91.94 197 ARG A N 1
ATOM 1542 C CA . ARG A 1 197 ? -13.031 -9.367 0.99 1 91.94 197 ARG A CA 1
ATOM 1543 C C . ARG A 1 197 ? -13.078 -10.875 0.742 1 91.94 197 ARG A C 1
ATOM 1545 O O . ARG A 1 197 ? -13.211 -11.656 1.684 1 91.94 197 ARG A O 1
ATOM 1552 N N . GLN A 1 198 ? -12.93 -11.273 -0.462 1 96.62 198 GLN A N 1
ATOM 1553 C CA . GLN A 1 198 ? -12.898 -12.703 -0.758 1 96.62 198 GLN A CA 1
ATOM 1554 C C . GLN A 1 198 ? -11.633 -13.352 -0.222 1 96.62 198 GLN A C 1
ATOM 1556 O O . GLN A 1 198 ? -10.547 -12.766 -0.303 1 96.62 198 GLN A O 1
ATOM 1561 N N . LYS A 1 199 ? -11.766 -14.594 0.238 1 97.75 199 LYS A N 1
ATOM 1562 C CA . LYS A 1 199 ? -10.586 -15.352 0.641 1 97.75 199 LYS A CA 1
ATOM 1563 C C . LYS A 1 199 ? -9.602 -15.484 -0.516 1 97.75 199 LYS A C 1
ATOM 1565 O O . LYS A 1 199 ? -8.383 -15.414 -0.314 1 97.75 199 LYS A O 1
ATOM 1570 N N . ALA A 1 200 ? -10.156 -15.648 -1.713 1 98.56 200 ALA A N 1
ATOM 1571 C CA . ALA A 1 200 ? -9.352 -15.875 -2.912 1 98.56 200 ALA A CA 1
ATOM 1572 C C . ALA A 1 200 ? -8.461 -14.672 -3.213 1 98.56 200 ALA A C 1
ATOM 1574 O O . ALA A 1 200 ? -7.465 -14.797 -3.928 1 98.56 200 ALA A O 1
ATOM 1575 N N . THR A 1 201 ? -8.789 -13.461 -2.691 1 98.44 201 THR A N 1
ATOM 1576 C CA . THR A 1 201 ? -8.047 -12.25 -3.012 1 98.44 201 THR A CA 1
ATOM 1577 C C . THR A 1 201 ? -7.117 -11.867 -1.861 1 98.44 201 THR A C 1
ATOM 1579 O O . THR A 1 201 ? -6.465 -10.828 -1.907 1 98.44 201 THR A O 1
ATOM 1582 N N . GLN A 1 202 ? -7.074 -12.664 -0.81 1 98 202 GLN A N 1
ATOM 1583 C CA . GLN A 1 202 ? -6.27 -12.375 0.375 1 98 202 GLN A CA 1
ATOM 1584 C C . GLN A 1 202 ? -5.008 -13.234 0.399 1 98 202 GLN A C 1
ATOM 1586 O O . GLN A 1 202 ? -5.082 -14.461 0.403 1 98 202 GLN A O 1
ATOM 1591 N N . PHE A 1 203 ? -3.834 -12.531 0.447 1 98.19 203 PHE A N 1
ATOM 1592 C CA . PHE A 1 203 ? -2.566 -13.25 0.347 1 98.19 203 PHE A CA 1
ATOM 1593 C C . PHE A 1 203 ? -1.654 -12.891 1.516 1 98.19 203 PHE A C 1
ATOM 1595 O O . PHE A 1 203 ? -1.564 -11.727 1.911 1 98.19 203 PHE A O 1
ATOM 1602 N N . LEU A 1 204 ? -1.022 -13.836 2.074 1 96.75 204 LEU A N 1
ATOM 1603 C CA . LEU A 1 204 ? 0.082 -13.625 3.004 1 96.75 204 LEU A CA 1
ATOM 1604 C C . LEU A 1 204 ? 1.413 -13.562 2.264 1 96.75 204 LEU A C 1
ATOM 1606 O O . LEU A 1 204 ? 1.717 -14.438 1.447 1 96.75 204 LEU A O 1
ATOM 1610 N N . VAL A 1 205 ? 2.186 -12.516 2.521 1 95.19 205 VAL A N 1
ATOM 1611 C CA . VAL A 1 205 ? 3.5 -12.359 1.907 1 95.19 205 VAL A CA 1
ATOM 1612 C C . VAL A 1 205 ? 4.586 -12.758 2.904 1 95.19 205 VAL A C 1
ATOM 1614 O O . VAL A 1 205 ? 4.801 -12.07 3.904 1 95.19 205 VAL A O 1
ATOM 1617 N N . VAL A 1 206 ? 5.23 -13.836 2.635 1 93.94 206 VAL A N 1
ATOM 1618 C CA . VAL A 1 206 ? 6.32 -14.312 3.48 1 93.94 206 VAL A CA 1
ATOM 1619 C C . VAL A 1 206 ? 7.66 -13.898 2.875 1 93.94 206 VAL A C 1
ATOM 1621 O O . VAL A 1 206 ? 8.047 -14.391 1.812 1 93.94 206 VAL A O 1
ATOM 1624 N N . ARG A 1 207 ? 8.328 -13.031 3.502 1 90 207 ARG A N 1
ATOM 1625 C CA . ARG A 1 207 ? 9.602 -12.516 3.014 1 90 207 ARG A CA 1
ATOM 1626 C C . ARG A 1 207 ? 10.758 -13.422 3.43 1 90 207 ARG A C 1
ATOM 1628 O O . ARG A 1 207 ? 10.82 -13.859 4.578 1 90 207 ARG A O 1
ATOM 1635 N N . ARG A 1 208 ? 11.5 -13.695 2.377 1 86.44 208 ARG A N 1
ATOM 1636 C CA . ARG A 1 208 ? 12.617 -14.609 2.592 1 86.44 208 ARG A CA 1
ATOM 1637 C C . ARG A 1 208 ? 13.922 -13.844 2.766 1 86.44 208 ARG A C 1
ATOM 1639 O O . ARG A 1 208 ? 14.125 -12.797 2.148 1 86.44 208 ARG A O 1
ATOM 1646 N N . GLY A 1 209 ? 14.367 -13.539 3.971 1 66.5 209 GLY A N 1
ATOM 1647 C CA . GLY A 1 209 ? 15.641 -12.883 4.219 1 66.5 209 GLY A CA 1
ATOM 1648 C C . GLY A 1 209 ? 16.672 -13.133 3.133 1 66.5 209 GLY A C 1
ATOM 1649 O O . GLY A 1 209 ? 16.531 -14.07 2.35 1 66.5 209 GLY A O 1
ATOM 1650 N N . SER A 1 210 ? 17.484 -12.008 2.611 1 54.69 210 SER A N 1
ATOM 1651 C CA . SER A 1 210 ? 18.609 -12.234 1.718 1 54.69 210 SER A CA 1
ATOM 1652 C C . SER A 1 210 ? 19.531 -13.32 2.258 1 54.69 210 SER A C 1
ATOM 1654 O O . SER A 1 210 ? 19.609 -13.531 3.471 1 54.69 210 SER A O 1
ATOM 1656 N N . MET B 1 1 ? -42.906 29.844 -20.062 1 20.53 1 MET B N 1
ATOM 1657 C CA . MET B 1 1 ? -43.719 28.766 -19.547 1 20.53 1 MET B CA 1
ATOM 1658 C C . MET B 1 1 ? -43.625 27.516 -20.422 1 20.53 1 MET B C 1
ATOM 1660 O O . MET B 1 1 ? -44.281 26.516 -20.172 1 20.53 1 MET B O 1
ATOM 1664 N N . ASP B 1 2 ? -42.844 27.625 -21.516 1 21.98 2 ASP B N 1
ATOM 1665 C CA . ASP B 1 2 ? -43.156 26.688 -22.578 1 21.98 2 ASP B CA 1
ATOM 1666 C C . ASP B 1 2 ? -42.656 25.281 -22.266 1 21.98 2 ASP B C 1
ATOM 1668 O O . ASP B 1 2 ? -41.469 25.062 -22.125 1 21.98 2 ASP B O 1
ATOM 1672 N N . LEU B 1 3 ? -43.375 24.484 -21.562 1 24.03 3 LEU B N 1
ATOM 1673 C CA . LEU B 1 3 ? -43.5 23.109 -21.094 1 24.03 3 LEU B CA 1
ATOM 1674 C C . LEU B 1 3 ? -43.531 22.141 -22.25 1 24.03 3 LEU B C 1
ATOM 1676 O O . LEU B 1 3 ? -44.594 21.75 -22.734 1 24.03 3 LEU B O 1
ATOM 1680 N N . SER B 1 4 ? -42.812 22.484 -23.328 1 22.11 4 SER B N 1
ATOM 1681 C CA . SER B 1 4 ? -43.062 21.594 -24.453 1 22.11 4 SER B CA 1
ATOM 1682 C C . SER B 1 4 ? -42.938 20.141 -24.062 1 22.11 4 SER B C 1
ATOM 1684 O O . SER B 1 4 ? -42 19.781 -23.328 1 22.11 4 SER B O 1
ATOM 1686 N N . ALA B 1 5 ? -44.031 19.375 -24.141 1 21.89 5 ALA B N 1
ATOM 1687 C CA . ALA B 1 5 ? -44.75 18.125 -23.938 1 21.89 5 ALA B CA 1
ATOM 1688 C C . ALA B 1 5 ? -44.094 16.984 -24.703 1 21.89 5 ALA B C 1
ATOM 1690 O O . ALA B 1 5 ? -44.094 16.969 -25.938 1 21.89 5 ALA B O 1
ATOM 1691 N N . LEU B 1 6 ? -42.75 16.812 -24.516 1 24.38 6 LEU B N 1
ATOM 1692 C CA . LEU B 1 6 ? -42.094 15.727 -25.25 1 24.38 6 LEU B CA 1
ATOM 1693 C C . LEU B 1 6 ? -42.938 14.453 -25.188 1 24.38 6 LEU B C 1
ATOM 1695 O O . LEU B 1 6 ? -43.25 13.977 -24.094 1 24.38 6 LEU B O 1
ATOM 1699 N N . THR B 1 7 ? -43.688 14.32 -26.344 1 20.47 7 THR B N 1
ATOM 1700 C CA . THR B 1 7 ? -44.594 13.289 -26.812 1 20.47 7 THR B CA 1
ATOM 1701 C C . THR B 1 7 ? -44 11.906 -26.641 1 20.47 7 THR B C 1
ATOM 1703 O O . THR B 1 7 ? -42.812 11.695 -26.953 1 20.47 7 THR B O 1
ATOM 1706 N N . PHE B 1 8 ? -44.594 10.984 -25.781 1 23.98 8 PHE B N 1
ATOM 1707 C CA . PHE B 1 8 ? -44.531 9.625 -25.266 1 23.98 8 PHE B CA 1
ATOM 1708 C C . PHE B 1 8 ? -44.719 8.617 -26.391 1 23.98 8 PHE B C 1
ATOM 1710 O O . PHE B 1 8 ? -44.781 7.406 -26.156 1 23.98 8 PHE B O 1
ATOM 1717 N N . VAL B 1 9 ? -44.281 8.961 -27.688 1 18.66 9 VAL B N 1
ATOM 1718 C CA . VAL B 1 9 ? -45 8.109 -28.625 1 18.66 9 VAL B CA 1
ATOM 1719 C C . VAL B 1 9 ? -44.656 6.641 -28.328 1 18.66 9 VAL B C 1
ATOM 1721 O O . VAL B 1 9 ? -43.5 6.238 -28.375 1 18.66 9 VAL B O 1
ATOM 1724 N N . ILE B 1 10 ? -45.531 5.836 -27.703 1 22.83 10 ILE B N 1
ATOM 1725 C CA . ILE B 1 10 ? -45.75 4.449 -27.281 1 22.83 10 ILE B CA 1
ATOM 1726 C C . ILE B 1 10 ? -45.844 3.555 -28.516 1 22.83 10 ILE B C 1
ATOM 1728 O O . ILE B 1 10 ? -46.062 2.348 -28.391 1 22.83 10 ILE B O 1
ATOM 1732 N N . VAL B 1 11 ? -45.438 3.984 -29.781 1 18.19 11 VAL B N 1
ATOM 1733 C CA . VAL B 1 11 ? -46.219 3.311 -30.797 1 18.19 11 VAL B CA 1
ATOM 1734 C C . VAL B 1 11 ? -46.125 1.798 -30.625 1 18.19 11 VAL B C 1
ATOM 1736 O O . VAL B 1 11 ? -45.094 1.287 -30.172 1 18.19 11 VAL B O 1
ATOM 1739 N N . ALA B 1 12 ? -47.156 1.009 -31.297 1 17.88 12 ALA B N 1
ATOM 1740 C CA . ALA B 1 12 ? -48.156 -0.073 -31.328 1 17.88 12 ALA B CA 1
ATOM 1741 C C . ALA B 1 12 ? -47.562 -1.32 -31.984 1 17.88 12 ALA B C 1
ATOM 1743 O O . ALA B 1 12 ? -47.938 -2.443 -31.641 1 17.88 12 ALA B O 1
ATOM 1744 N N . PHE B 1 13 ? -46.531 -1.364 -32.875 1 19.27 13 PHE B N 1
ATOM 1745 C CA . PHE B 1 13 ? -47 -2.074 -34.062 1 19.27 13 PHE B CA 1
ATOM 1746 C C . PHE B 1 13 ? -47.219 -3.549 -33.75 1 19.27 13 PHE B C 1
ATOM 1748 O O . PHE B 1 13 ? -46.469 -4.16 -33 1 19.27 13 PHE B O 1
ATOM 1755 N N . LEU B 1 14 ? -48.312 -4.141 -34.406 1 17.45 14 LEU B N 1
ATOM 1756 C CA . LEU B 1 14 ? -49.312 -5.207 -34.438 1 17.45 14 LEU B CA 1
ATOM 1757 C C . LEU B 1 14 ? -48.719 -6.504 -34.969 1 17.45 14 LEU B C 1
ATOM 1759 O O . LEU B 1 14 ? -49.031 -7.586 -34.469 1 17.45 14 LEU B O 1
ATOM 1763 N N . THR B 1 15 ? -47.938 -6.613 -36.125 1 17.06 15 THR B N 1
ATOM 1764 C CA . THR B 1 15 ? -48.625 -7.426 -37.125 1 17.06 15 THR B CA 1
ATOM 1765 C C . THR B 1 15 ? -48.719 -8.883 -36.688 1 17.06 15 THR B C 1
ATOM 1767 O O . THR B 1 15 ? -47.906 -9.336 -35.875 1 17.06 15 THR B O 1
ATOM 1770 N N . HIS B 1 16 ? -49.375 -9.719 -37.688 1 16.48 16 HIS B N 1
ATOM 1771 C CA . HIS B 1 16 ? -50.406 -10.711 -37.969 1 16.48 16 HIS B CA 1
ATOM 1772 C C . HIS B 1 16 ? -49.875 -12.133 -37.781 1 16.48 16 HIS B C 1
ATOM 1774 O O . HIS B 1 16 ? -50.438 -12.93 -37.062 1 16.48 16 HIS B O 1
ATOM 1780 N N . CYS B 1 17 ? -49.75 -12.945 -39.062 1 16.53 17 CYS B N 1
ATOM 1781 C CA . CYS B 1 17 ? -50.656 -14.008 -39.438 1 16.53 17 CYS B CA 1
ATOM 1782 C C . CYS B 1 17 ? -50.25 -15.344 -38.844 1 16.53 17 CYS B C 1
ATOM 1784 O O . CYS B 1 17 ? -49.125 -15.477 -38.344 1 16.53 17 CYS B O 1
ATOM 1786 N N . ALA B 1 18 ? -50.281 -16.5 -39.781 1 15.12 18 ALA B N 1
ATOM 1787 C CA . ALA B 1 18 ? -51.25 -17.578 -40.031 1 15.12 18 ALA B CA 1
ATOM 1788 C C . ALA B 1 18 ? -50.688 -18.922 -39.5 1 15.12 18 ALA B C 1
ATOM 1790 O O . ALA B 1 18 ? -51.375 -19.625 -38.75 1 15.12 18 ALA B O 1
ATOM 1791 N N . SER B 1 19 ? -50.094 -19.781 -40.5 1 15.56 19 SER B N 1
ATOM 1792 C CA . SER B 1 19 ? -50.688 -21.016 -40.969 1 15.56 19 SER B CA 1
ATOM 1793 C C . SER B 1 19 ? -50.406 -22.172 -40.031 1 15.56 19 SER B C 1
ATOM 1795 O O . SER B 1 19 ? -49.469 -22.125 -39.25 1 15.56 19 SER B O 1
ATOM 1797 N N . LYS B 1 20 ? -51.156 -23.328 -40.406 1 15.84 20 LYS B N 1
ATOM 1798 C CA . LYS B 1 20 ? -51.938 -24.484 -39.938 1 15.84 20 LYS B CA 1
ATOM 1799 C C . LYS B 1 20 ? -51.031 -25.672 -39.625 1 15.84 20 LYS B C 1
ATOM 1801 O O . LYS B 1 20 ? -51.25 -26.375 -38.656 1 15.84 20 LYS B O 1
ATOM 1806 N N . GLY B 1 21 ? -50.188 -26.25 -40.594 1 16.47 21 GLY B N 1
ATOM 1807 C CA . GLY B 1 21 ? -50.562 -27.594 -41.031 1 16.47 21 GLY B CA 1
ATOM 1808 C C . GLY B 1 21 ? -50.188 -28.656 -40 1 16.47 21 GLY B C 1
ATOM 1809 O O . GLY B 1 21 ? -49.375 -28.406 -39.094 1 16.47 21 GLY B O 1
ATOM 1810 N N . THR B 1 22 ? -50.344 -29.953 -40.469 1 17.52 22 THR B N 1
ATOM 1811 C CA . THR B 1 22 ? -51.062 -31.188 -40.156 1 17.52 22 THR B CA 1
ATOM 1812 C C . THR B 1 22 ? -50.188 -32.125 -39.344 1 17.52 22 THR B C 1
ATOM 1814 O O . THR B 1 22 ? -50.562 -32.625 -38.281 1 17.52 22 THR B O 1
ATOM 1817 N N . SER B 1 23 ? -49.25 -32.969 -40.062 1 17.81 23 SER B N 1
ATOM 1818 C CA . SER B 1 23 ? -49.531 -34.375 -40.25 1 17.81 23 SER B CA 1
ATOM 1819 C C . SER B 1 23 ? -49.031 -35.219 -39.062 1 17.81 23 SER B C 1
ATOM 1821 O O . SER B 1 23 ? -48.219 -34.75 -38.281 1 17.81 23 SER B O 1
ATOM 1823 N N . SER B 1 24 ? -49.062 -36.562 -39.375 1 17.33 24 SER B N 1
ATOM 1824 C CA . SER B 1 24 ? -49.625 -37.75 -38.781 1 17.33 24 SER B CA 1
ATOM 1825 C C . SER B 1 24 ? -48.656 -38.375 -37.781 1 17.33 24 SER B C 1
ATOM 1827 O O . SER B 1 24 ? -49.031 -38.75 -36.656 1 17.33 24 SER B O 1
ATOM 1829 N N . PRO B 1 25 ? -47.406 -38.781 -38.25 1 19 25 PRO B N 1
ATOM 1830 C CA . PRO B 1 25 ? -47.375 -40.25 -38.344 1 19 25 PRO B CA 1
ATOM 1831 C C . PRO B 1 25 ? -47.062 -40.938 -37 1 19 25 PRO B C 1
ATOM 1833 O O . PRO B 1 25 ? -46.625 -40.25 -36.062 1 19 25 PRO B O 1
ATOM 1836 N N . VAL B 1 26 ? -46.375 -42.094 -37.125 1 19.44 26 VAL B N 1
ATOM 1837 C CA . VAL B 1 26 ? -46.5 -43.5 -36.812 1 19.44 26 VAL B CA 1
ATOM 1838 C C . VAL B 1 26 ? -45.812 -43.781 -35.469 1 19.44 26 VAL B C 1
ATOM 1840 O O . VAL B 1 26 ? -44.75 -43.219 -35.188 1 19.44 26 VAL B O 1
ATOM 1843 N N . ASN B 1 27 ? -46.531 -44.438 -34.625 1 19.91 27 ASN B N 1
ATOM 1844 C CA . ASN B 1 27 ? -46.531 -44.938 -33.25 1 19.91 27 ASN B CA 1
ATOM 1845 C C . ASN B 1 27 ? -45.312 -45.812 -33 1 19.91 27 ASN B C 1
ATOM 1847 O O . ASN B 1 27 ? -45.188 -46.438 -31.953 1 19.91 27 ASN B O 1
ATOM 1851 N N . ARG B 1 28 ? -44.219 -45.812 -33.969 1 18.89 28 ARG B N 1
ATOM 1852 C CA . ARG B 1 28 ? -43.75 -47.188 -33.875 1 18.89 28 ARG B CA 1
ATOM 1853 C C . ARG B 1 28 ? -43.219 -47.5 -32.469 1 18.89 28 ARG B C 1
ATOM 1855 O O . ARG B 1 28 ? -42.469 -46.688 -31.906 1 18.89 28 ARG B O 1
ATOM 1862 N N . LYS B 1 29 ? -43.906 -48.375 -31.859 1 21.28 29 LYS B N 1
ATOM 1863 C CA . LYS B 1 29 ? -43.781 -48.938 -30.516 1 21.28 29 LYS B CA 1
ATOM 1864 C C . LYS B 1 29 ? -42.375 -49.438 -30.234 1 21.28 29 LYS B C 1
ATOM 1866 O O . LYS B 1 29 ? -42.125 -50.062 -29.188 1 21.28 29 LYS B O 1
ATOM 1871 N N . ILE B 1 30 ? -41.281 -48.875 -30.859 1 19.12 30 ILE B N 1
ATOM 1872 C CA . ILE B 1 30 ? -40.312 -49.969 -30.828 1 19.12 30 ILE B CA 1
ATOM 1873 C C . ILE B 1 30 ? -40 -50.344 -29.375 1 19.12 30 ILE B C 1
ATOM 1875 O O . ILE B 1 30 ? -39.656 -49.469 -28.562 1 19.12 30 ILE B O 1
ATOM 1879 N N . ARG B 1 31 ? -40.375 -51.562 -29.047 1 19.03 31 ARG B N 1
ATOM 1880 C CA . ARG B 1 31 ? -40.375 -52.375 -27.812 1 19.03 31 ARG B CA 1
ATOM 1881 C C . ARG B 1 31 ? -38.969 -52.469 -27.25 1 19.03 31 ARG B C 1
ATOM 1883 O O . ARG B 1 31 ? -38.75 -53.031 -26.172 1 19.03 31 ARG B O 1
ATOM 1890 N N . LEU B 1 32 ? -37.938 -51.781 -27.797 1 19.25 32 LEU B N 1
ATOM 1891 C CA . LEU B 1 32 ? -36.781 -52.688 -27.656 1 19.25 32 LEU B CA 1
ATOM 1892 C C . LEU B 1 32 ? -36.5 -52.969 -26.172 1 19.25 32 LEU B C 1
ATOM 1894 O O . LEU B 1 32 ? -36.719 -52.125 -25.328 1 19.25 32 LEU B O 1
ATOM 1898 N N . HIS B 1 33 ? -35.938 -54.188 -25.969 1 18.95 33 HIS B N 1
ATOM 1899 C CA . HIS B 1 33 ? -35.719 -55.25 -24.984 1 18.95 33 HIS B CA 1
ATOM 1900 C C . HIS B 1 33 ? -34.812 -54.781 -23.844 1 18.95 33 HIS B C 1
ATOM 1902 O O . HIS B 1 33 ? -34.156 -53.719 -23.953 1 18.95 33 HIS B O 1
ATOM 1908 N N . SER B 1 34 ? -33.969 -55.719 -23.359 1 18.48 34 SER B N 1
ATOM 1909 C CA . SER B 1 34 ? -33.875 -56.469 -22.125 1 18.48 34 SER B CA 1
ATOM 1910 C C . SER B 1 34 ? -32.906 -55.781 -21.141 1 18.48 34 SER B C 1
ATOM 1912 O O . SER B 1 34 ? -33.312 -55.469 -20.016 1 18.48 34 SER B O 1
ATOM 1914 N N . GLY B 1 35 ? -31.766 -56.375 -21.016 1 19.58 35 GLY B N 1
ATOM 1915 C CA . GLY B 1 35 ? -31.109 -57.156 -19.969 1 19.58 35 GLY B CA 1
ATOM 1916 C C . GLY B 1 35 ? -30.078 -56.375 -19.203 1 19.58 35 GLY B C 1
ATOM 1917 O O . GLY B 1 35 ? -29.297 -56.938 -18.422 1 19.58 35 GLY B O 1
ATOM 1918 N N . ILE B 1 36 ? -30.016 -55.188 -19.188 1 18.89 36 ILE B N 1
ATOM 1919 C CA . ILE B 1 36 ? -28.672 -54.688 -18.875 1 18.89 36 ILE B CA 1
ATOM 1920 C C . ILE B 1 36 ? -28.312 -55.094 -17.438 1 18.89 36 ILE B C 1
ATOM 1922 O O . ILE B 1 36 ? -29.125 -54.938 -16.516 1 18.89 36 ILE B O 1
ATOM 1926 N N . LYS B 1 37 ? -27.172 -55.812 -17.391 1 20.95 37 LYS B N 1
ATOM 1927 C CA . LYS B 1 37 ? -26.312 -56.344 -16.328 1 20.95 37 LYS B CA 1
ATOM 1928 C C . LYS B 1 37 ? -26 -55.281 -15.281 1 20.95 37 LYS B C 1
ATOM 1930 O O . LYS B 1 37 ? -25.812 -54.125 -15.617 1 20.95 37 LYS B O 1
ATOM 1935 N N . LYS B 1 38 ? -26.188 -55.656 -14.078 1 22.98 38 LYS B N 1
ATOM 1936 C CA . LYS B 1 38 ? -25.953 -55 -12.797 1 22.98 38 LYS B CA 1
ATOM 1937 C C . LYS B 1 38 ? -24.5 -54.562 -12.672 1 22.98 38 LYS B C 1
ATOM 1939 O O . LYS B 1 38 ? -23.594 -55.406 -12.531 1 22.98 38 LYS B O 1
ATOM 1944 N N . THR B 1 39 ? -23.891 -53.969 -13.719 1 19.75 39 THR B N 1
ATOM 1945 C CA . THR B 1 39 ? -22.469 -53.812 -13.391 1 19.75 39 THR B CA 1
ATOM 1946 C C . THR B 1 39 ? -22.297 -53.188 -12.008 1 19.75 39 THR B C 1
ATOM 1948 O O . THR B 1 39 ? -22.984 -52.219 -11.672 1 19.75 39 THR B O 1
ATOM 1951 N N . LYS B 1 40 ? -21.719 -54.031 -11.125 1 23.34 40 LYS B N 1
ATOM 1952 C CA . LYS B 1 40 ? -21.172 -53.844 -9.781 1 23.34 40 LYS B CA 1
ATOM 1953 C C . LYS B 1 40 ? -20.375 -52.562 -9.68 1 23.34 40 LYS B C 1
ATOM 1955 O O . LYS B 1 40 ? -19.469 -52.312 -10.477 1 23.34 40 LYS B O 1
ATOM 1960 N N . SER B 1 41 ? -21.016 -51.438 -9.43 1 23.78 41 SER B N 1
ATOM 1961 C CA . SER B 1 41 ? -20.391 -50.125 -9.148 1 23.78 41 SER B CA 1
ATOM 1962 C C . SER B 1 41 ? -19.172 -50.312 -8.227 1 23.78 41 SER B C 1
ATOM 1964 O O . SER B 1 41 ? -19.297 -50.844 -7.133 1 23.78 41 SER B O 1
ATOM 1966 N N . ARG B 1 42 ? -18.016 -50.781 -8.812 1 26.64 42 ARG B N 1
ATOM 1967 C CA . ARG B 1 42 ? -16.781 -50.75 -8.016 1 26.64 42 ARG B CA 1
ATOM 1968 C C . ARG B 1 42 ? -16.688 -49.406 -7.254 1 26.64 42 ARG B C 1
ATOM 1970 O O . ARG B 1 42 ? -16.797 -48.344 -7.848 1 26.64 42 ARG B O 1
ATOM 1977 N N . ALA B 1 43 ? -17.016 -49.5 -5.984 1 29.05 43 ALA B N 1
ATOM 1978 C CA . ALA B 1 43 ? -16.844 -48.469 -4.973 1 29.05 43 ALA B CA 1
ATOM 1979 C C . ALA B 1 43 ? -15.461 -47.812 -5.094 1 29.05 43 ALA B C 1
ATOM 1981 O O . ALA B 1 43 ? -14.438 -48.469 -4.926 1 29.05 43 ALA B O 1
ATOM 1982 N N . ILE B 1 44 ? -15.203 -46.969 -6.109 1 28.89 44 ILE B N 1
ATOM 1983 C CA . ILE B 1 44 ? -13.992 -46.156 -6.012 1 28.89 44 ILE B CA 1
ATOM 1984 C C . ILE B 1 44 ? -13.844 -45.625 -4.594 1 28.89 44 ILE B C 1
ATOM 1986 O O . ILE B 1 44 ? -14.734 -44.938 -4.09 1 28.89 44 ILE B O 1
ATOM 1990 N N . SER B 1 45 ? -13.195 -46.375 -3.799 1 26.03 45 SER B N 1
ATOM 1991 C CA . SER B 1 45 ? -12.711 -45.875 -2.518 1 26.03 45 SER B CA 1
ATOM 1992 C C . SER B 1 45 ? -12.102 -44.5 -2.66 1 26.03 45 SER B C 1
ATOM 1994 O O . SER B 1 45 ? -11.203 -44.281 -3.48 1 26.03 45 SER B O 1
ATOM 1996 N N . GLU B 1 46 ? -12.922 -43.469 -2.486 1 32.66 46 GLU B N 1
ATOM 1997 C CA . GLU B 1 46 ? -12.492 -42.094 -2.348 1 32.66 46 GLU B CA 1
ATOM 1998 C C . GLU B 1 46 ? -11.273 -41.969 -1.43 1 32.66 46 GLU B C 1
ATOM 2000 O O . GLU B 1 46 ? -11.352 -42.312 -0.244 1 32.66 46 GLU B O 1
ATOM 2005 N N . ARG B 1 47 ? -10.055 -42.344 -1.91 1 30.22 47 ARG B N 1
ATOM 2006 C CA . ARG B 1 47 ? -8.828 -41.938 -1.223 1 30.22 47 ARG B CA 1
ATOM 2007 C C . ARG B 1 47 ? -8.891 -40.5 -0.765 1 30.22 47 ARG B C 1
ATOM 2009 O O . ARG B 1 47 ? -8.906 -39.594 -1.59 1 30.22 47 ARG B O 1
ATOM 2016 N N . SER B 1 48 ? -9.508 -40.25 0.344 1 30.89 48 SER B N 1
ATOM 2017 C CA . SER B 1 48 ? -9.391 -39 1.071 1 30.89 48 SER B CA 1
ATOM 2018 C C . SER B 1 48 ? -7.934 -38.562 1.233 1 30.89 48 SER B C 1
ATOM 2020 O O . SER B 1 48 ? -7.23 -39.094 2.104 1 30.89 48 SER B O 1
ATOM 2022 N N . SER B 1 49 ? -7.094 -38.656 0.216 1 31.94 49 SER B N 1
ATOM 2023 C CA . SER B 1 49 ? -5.781 -38.062 0.475 1 31.94 49 SER B CA 1
ATOM 2024 C C . SER B 1 49 ? -5.902 -36.719 1.21 1 31.94 49 SER B C 1
ATOM 2026 O O . SER B 1 49 ? -6.441 -35.75 0.669 1 31.94 49 SER B O 1
ATOM 2028 N N . SER B 1 50 ? -6.145 -36.75 2.49 1 33.62 50 SER B N 1
ATOM 2029 C CA . SER B 1 50 ? -5.969 -35.625 3.393 1 33.62 50 SER B CA 1
ATOM 2030 C C . SER B 1 50 ? -4.645 -34.906 3.143 1 33.62 50 SER B C 1
ATOM 2032 O O . SER B 1 50 ? -3.592 -35.375 3.592 1 33.62 50 SER B O 1
ATOM 2034 N N . GLU B 1 51 ? -4.246 -34.656 1.914 1 36.16 51 GLU B N 1
ATOM 2035 C CA . GLU B 1 51 ? -3.051 -33.812 1.858 1 36.16 51 GLU B CA 1
ATOM 2036 C C . GLU B 1 51 ? -3.096 -32.719 2.918 1 36.16 51 GLU B C 1
ATOM 2038 O O . GLU B 1 51 ? -4.145 -32.125 3.143 1 36.16 51 GLU B O 1
ATOM 2043 N N . PRO B 1 52 ? -2.193 -32.812 3.906 1 34.94 52 PRO B N 1
ATOM 2044 C CA . PRO B 1 52 ? -2.17 -31.797 4.969 1 34.94 52 PRO B CA 1
ATOM 2045 C C . PRO B 1 52 ? -2.344 -30.375 4.441 1 34.94 52 PRO B C 1
ATOM 2047 O O . PRO B 1 52 ? -1.651 -29.969 3.502 1 34.94 52 PRO B O 1
ATOM 2050 N N . VAL B 1 53 ? -3.555 -29.891 4.395 1 42.03 53 VAL B N 1
ATOM 2051 C CA . VAL B 1 53 ? -3.781 -28.453 4.219 1 42.03 53 VAL B CA 1
ATOM 2052 C C . VAL B 1 53 ? -2.695 -27.672 4.949 1 42.03 53 VAL B C 1
ATOM 2054 O O . VAL B 1 53 ? -2.564 -27.766 6.172 1 42.03 53 VAL B O 1
ATOM 2057 N N . VAL B 1 54 ? -1.514 -27.562 4.406 1 41.84 54 VAL B N 1
ATOM 2058 C CA . VAL B 1 54 ? -0.606 -26.625 5.047 1 41.84 54 VAL B CA 1
ATOM 2059 C C . VAL B 1 54 ? -1.403 -25.469 5.656 1 41.84 54 VAL B C 1
ATOM 2061 O O . VAL B 1 54 ? -2.084 -24.734 4.941 1 41.84 54 VAL B O 1
ATOM 2064 N N . ARG B 1 55 ? -1.806 -25.609 6.871 1 42.62 55 ARG B N 1
ATOM 2065 C CA . ARG B 1 55 ? -2.52 -24.562 7.609 1 42.62 55 ARG B CA 1
ATOM 2066 C C . ARG B 1 55 ? -1.752 -23.25 7.582 1 42.62 55 ARG B C 1
ATOM 2068 O O . ARG B 1 55 ? -0.52 -23.25 7.621 1 42.62 55 ARG B O 1
ATOM 2075 N N . ALA B 1 56 ? -2.381 -22.188 7.086 1 47.28 56 ALA B N 1
ATOM 2076 C CA . ALA B 1 56 ? -1.877 -20.812 7.176 1 47.28 56 ALA B CA 1
ATOM 2077 C C . ALA B 1 56 ? -1.088 -20.594 8.461 1 47.28 56 ALA B C 1
ATOM 2079 O O . ALA B 1 56 ? -0.124 -19.828 8.492 1 47.28 56 ALA B O 1
ATOM 2080 N N . ALA B 1 57 ? -1.446 -21.328 9.477 1 44.06 57 ALA B N 1
ATOM 2081 C CA . ALA B 1 57 ? -0.885 -21.172 10.812 1 44.06 57 ALA B CA 1
ATOM 2082 C C . ALA B 1 57 ? 0.611 -21.469 10.82 1 44.06 57 ALA B C 1
ATOM 2084 O O . ALA B 1 57 ? 1.335 -21.031 11.719 1 44.06 57 ALA B O 1
ATOM 2085 N N . ASP B 1 58 ? 1.039 -22.359 10.047 1 48.19 58 ASP B N 1
ATOM 2086 C CA . ASP B 1 58 ? 2.447 -22.75 10.094 1 48.19 58 ASP B CA 1
ATOM 2087 C C . ASP B 1 58 ? 3.316 -21.75 9.328 1 48.19 58 ASP B C 1
ATOM 2089 O O . ASP B 1 58 ? 4.539 -21.891 9.289 1 48.19 58 ASP B O 1
ATOM 2093 N N . LEU B 1 59 ? 2.693 -21.047 8.508 1 52.59 59 LEU B N 1
ATOM 2094 C CA . LEU B 1 59 ? 3.494 -20.062 7.793 1 52.59 59 LEU B CA 1
ATOM 2095 C C . LEU B 1 59 ? 3.795 -18.859 8.688 1 52.59 59 LEU B C 1
ATOM 2097 O O . LEU B 1 59 ? 2.91 -18.359 9.383 1 52.59 59 LEU B O 1
ATOM 2101 N N . PRO B 1 60 ? 4.973 -18.766 9.25 1 42.78 60 PRO B N 1
ATOM 2102 C CA . PRO B 1 60 ? 5.293 -17.641 10.133 1 42.78 60 PRO B CA 1
ATOM 2103 C C . PRO B 1 60 ? 4.598 -16.344 9.727 1 42.78 60 PRO B C 1
ATOM 2105 O O . PRO B 1 60 ? 4.801 -15.852 8.609 1 42.78 60 PRO B O 1
ATOM 2108 N N . THR B 1 61 ? 3.383 -16.297 9.938 1 42 61 THR B N 1
ATOM 2109 C CA . THR B 1 61 ? 2.762 -14.992 9.75 1 42 61 THR B CA 1
ATOM 2110 C C . THR B 1 61 ? 3.479 -13.93 10.578 1 42 61 THR B C 1
ATOM 2112 O O . THR B 1 61 ? 2.939 -12.844 10.805 1 42 61 THR B O 1
ATOM 2115 N N . ARG B 1 62 ? 4.34 -14.375 11.594 1 35.72 62 ARG B N 1
ATOM 2116 C CA . ARG B 1 62 ? 4.758 -13.391 12.586 1 35.72 62 ARG B CA 1
ATOM 2117 C C . ARG B 1 62 ? 5.168 -12.078 11.914 1 35.72 62 ARG B C 1
ATOM 2119 O O . ARG B 1 62 ? 5.809 -12.094 10.859 1 35.72 62 ARG B O 1
ATOM 2126 N N . ARG B 1 63 ? 4.523 -11.055 12.352 1 40.5 63 ARG B N 1
ATOM 2127 C CA . ARG B 1 63 ? 5.113 -9.727 12.227 1 40.5 63 ARG B CA 1
ATOM 2128 C C . ARG B 1 63 ? 6.637 -9.797 12.32 1 40.5 63 ARG B C 1
ATOM 2130 O O . ARG B 1 63 ? 7.191 -9.93 13.414 1 40.5 63 ARG B O 1
ATOM 2137 N N . SER B 1 64 ? 7.258 -10.852 11.664 1 37.38 64 SER B N 1
ATOM 2138 C CA . SER B 1 64 ? 8.711 -10.93 11.742 1 37.38 64 SER B CA 1
ATOM 2139 C C . SER B 1 64 ? 9.328 -9.555 11.969 1 37.38 64 SER B C 1
ATOM 2141 O O . SER B 1 64 ? 8.789 -8.547 11.508 1 37.38 64 SER B O 1
ATOM 2143 N N . THR B 1 65 ? 9.984 -9.422 13.023 1 39.78 65 THR B N 1
ATOM 2144 C CA . THR B 1 65 ? 10.875 -8.281 13.211 1 39.78 65 THR B CA 1
ATOM 2145 C C . THR B 1 65 ? 11.523 -7.883 11.883 1 39.78 65 THR B C 1
ATOM 2147 O O . THR B 1 65 ? 12.328 -8.633 11.328 1 39.78 65 THR B O 1
ATOM 2150 N N . VAL B 1 66 ? 10.719 -7.504 10.984 1 41.62 66 VAL B N 1
ATOM 2151 C CA . VAL B 1 66 ? 11.148 -7.027 9.672 1 41.62 66 VAL B CA 1
ATOM 2152 C C . VAL B 1 66 ? 12.492 -6.32 9.797 1 41.62 66 VAL B C 1
ATOM 2154 O O . VAL B 1 66 ? 12.594 -5.258 10.414 1 41.62 66 VAL B O 1
ATOM 2157 N N . LYS B 1 67 ? 13.555 -7.047 10.109 1 44.47 67 LYS B N 1
ATOM 2158 C CA . LYS B 1 67 ? 14.766 -6.285 9.828 1 44.47 67 LYS B CA 1
ATOM 2159 C C . LYS B 1 67 ? 14.633 -5.496 8.531 1 44.47 67 LYS B C 1
ATOM 2161 O O . LYS B 1 67 ? 14.242 -6.051 7.5 1 44.47 67 LYS B O 1
ATOM 2166 N N . PRO B 1 68 ? 14.461 -4.25 8.68 1 46.81 68 PRO B N 1
ATOM 2167 C CA . PRO B 1 68 ? 14.344 -3.48 7.441 1 46.81 68 PRO B CA 1
ATOM 2168 C C . PRO B 1 68 ? 15.281 -3.979 6.344 1 46.81 68 PRO B C 1
ATOM 2170 O O . PRO B 1 68 ? 16.422 -4.344 6.629 1 46.81 68 PRO B O 1
ATOM 2173 N N . PRO B 1 69 ? 14.719 -4.57 5.285 1 51.91 69 PRO B N 1
ATOM 2174 C CA . PRO B 1 69 ? 15.641 -4.91 4.199 1 51.91 69 PRO B CA 1
ATOM 2175 C C . PRO B 1 69 ? 16.719 -3.852 3.99 1 51.91 69 PRO B C 1
ATOM 2177 O O . PRO B 1 69 ? 16.531 -2.691 4.363 1 51.91 69 PRO B O 1
ATOM 2180 N N . PRO B 1 70 ? 17.922 -4.246 3.6 1 53.19 70 PRO B N 1
ATOM 2181 C CA . PRO B 1 70 ? 19.031 -3.318 3.369 1 53.19 70 PRO B CA 1
ATOM 2182 C C . PRO B 1 70 ? 18.578 -1.995 2.76 1 53.19 70 PRO B C 1
ATOM 2184 O O . PRO B 1 70 ? 18.625 -0.956 3.424 1 53.19 70 PRO B O 1
ATOM 2187 N N . ALA B 1 71 ? 18.719 -1.957 1.276 1 57.66 71 ALA B N 1
ATOM 2188 C CA . ALA B 1 71 ? 18.688 -0.661 0.602 1 57.66 71 ALA B CA 1
ATOM 2189 C C . ALA B 1 71 ? 17.266 -0.126 0.494 1 57.66 71 ALA B C 1
ATOM 2191 O O . ALA B 1 71 ? 16.344 -0.86 0.122 1 57.66 71 ALA B O 1
ATOM 2192 N N . SER B 1 72 ? 16.891 0.945 1.195 1 71.38 72 SER B N 1
ATOM 2193 C CA . SER B 1 72 ? 15.594 1.626 1.14 1 71.38 72 SER B CA 1
ATOM 2194 C C . SER B 1 72 ? 15.461 2.445 -0.139 1 71.38 72 SER B C 1
ATOM 2196 O O . SER B 1 72 ? 16.438 2.984 -0.647 1 71.38 72 SER B O 1
ATOM 2198 N N . LEU B 1 73 ? 14.406 2.15 -0.865 1 86.25 73 LEU B N 1
ATOM 2199 C CA . LEU B 1 73 ? 14.008 3.047 -1.946 1 86.25 73 LEU B CA 1
ATOM 2200 C C . LEU B 1 73 ? 13.539 4.387 -1.395 1 86.25 73 LEU B C 1
ATOM 2202 O O . LEU B 1 73 ? 12.719 4.434 -0.471 1 86.25 73 LEU B O 1
ATOM 2206 N N . GLU B 1 74 ? 14.305 5.461 -1.827 1 91.19 74 GLU B N 1
ATOM 2207 C CA . GLU B 1 74 ? 13.93 6.805 -1.398 1 91.19 74 GLU B CA 1
ATOM 2208 C C . GLU B 1 74 ? 13.273 7.586 -2.537 1 91.19 74 GLU B C 1
ATOM 2210 O O . GLU B 1 74 ? 13.781 7.594 -3.66 1 91.19 74 GLU B O 1
ATOM 2215 N N . GLU B 1 75 ? 12.141 8.148 -2.213 1 92.12 75 GLU B N 1
ATOM 2216 C CA . GLU B 1 75 ? 11.43 9 -3.16 1 92.12 75 GLU B CA 1
ATOM 2217 C C . GLU B 1 75 ? 11.312 10.43 -2.635 1 92.12 75 GLU B C 1
ATOM 2219 O O . GLU B 1 75 ? 10.812 10.656 -1.53 1 92.12 75 GLU B O 1
ATOM 2224 N N . ARG B 1 76 ? 11.812 11.375 -3.459 1 95.5 76 ARG B N 1
ATOM 2225 C CA . ARG B 1 76 ? 11.555 12.773 -3.117 1 95.5 76 ARG B CA 1
ATOM 2226 C C . ARG B 1 76 ? 10.133 13.172 -3.492 1 95.5 76 ARG B C 1
ATOM 2228 O O . ARG B 1 76 ? 9.719 13.016 -4.645 1 95.5 76 ARG B O 1
ATOM 2235 N N . VAL B 1 77 ? 9.445 13.75 -2.434 1 96.88 77 VAL B N 1
ATOM 2236 C CA . VAL B 1 77 ? 8.023 13.938 -2.682 1 96.88 77 VAL B CA 1
ATOM 2237 C C . VAL B 1 77 ? 7.539 15.219 -1.999 1 96.88 77 VAL B C 1
ATOM 2239 O O . VAL B 1 77 ? 8.227 15.758 -1.128 1 96.88 77 VAL B O 1
ATOM 2242 N N . ILE B 1 78 ? 6.422 15.648 -2.5 1 97.81 78 ILE B N 1
ATOM 2243 C CA . ILE B 1 78 ? 5.531 16.578 -1.807 1 97.81 78 ILE B CA 1
ATOM 2244 C C . ILE B 1 78 ? 4.207 15.883 -1.501 1 97.81 78 ILE B C 1
ATOM 2246 O O . ILE B 1 78 ? 3.648 15.188 -2.354 1 97.81 78 ILE B O 1
ATOM 2250 N N . ILE B 1 79 ? 3.762 16 -0.3 1 98.19 79 ILE B N 1
ATOM 2251 C CA . ILE B 1 79 ? 2.531 15.344 0.12 1 98.19 79 ILE B CA 1
ATOM 2252 C C . ILE B 1 79 ? 1.455 16.391 0.404 1 98.19 79 ILE B C 1
ATOM 2254 O O . ILE B 1 79 ? 1.596 17.203 1.322 1 98.19 79 ILE B O 1
ATOM 2258 N N . TYR B 1 80 ? 0.389 16.359 -0.371 1 98.5 80 TYR B N 1
ATOM 2259 C CA . TYR B 1 80 ? -0.682 17.344 -0.334 1 98.5 80 TYR B CA 1
ATOM 2260 C C . TYR B 1 80 ? -1.965 16.75 0.222 1 98.5 80 TYR B C 1
ATOM 2262 O O . TYR B 1 80 ? -2.48 15.766 -0.318 1 98.5 80 TYR B O 1
ATOM 2270 N N . SER B 1 81 ? -2.471 17.359 1.308 1 98.5 81 SER B N 1
ATOM 2271 C CA . SER B 1 81 ? -3.727 16.906 1.903 1 98.5 81 SER B CA 1
ATOM 2272 C C . SER B 1 81 ? -4.926 17.438 1.121 1 98.5 81 SER B C 1
ATOM 2274 O O . SER B 1 81 ? -4.93 18.594 0.688 1 98.5 81 SER B O 1
ATOM 2276 N N . LYS B 1 82 ? -5.91 16.625 1.072 1 97.88 82 LYS B N 1
ATOM 2277 C CA . LYS B 1 82 ? -7.145 17.016 0.395 1 97.88 82 LYS B CA 1
ATOM 2278 C C . LYS B 1 82 ? -7.781 18.234 1.058 1 97.88 82 LYS B C 1
ATOM 2280 O O . LYS B 1 82 ? -8.648 18.875 0.47 1 97.88 82 LYS B O 1
ATOM 2285 N N . THR B 1 83 ? -7.41 18.562 2.252 1 98.19 83 THR B N 1
ATOM 2286 C CA . THR B 1 83 ? -7.941 19.719 2.967 1 98.19 83 THR B CA 1
ATOM 2287 C C . THR B 1 83 ? -7.301 21 2.465 1 98.19 83 THR B C 1
ATOM 2289 O O . THR B 1 83 ? -7.738 22.109 2.818 1 98.19 83 THR B O 1
ATOM 2292 N N . GLY B 1 84 ? -6.195 20.891 1.748 1 97.75 84 GLY B N 1
ATOM 2293 C CA . GLY B 1 84 ? -5.609 22.094 1.163 1 97.75 84 GLY B CA 1
ATOM 2294 C C . GLY B 1 84 ? -4.227 22.406 1.703 1 97.75 84 GLY B C 1
ATOM 2295 O O . GLY B 1 84 ? -3.623 23.422 1.327 1 97.75 84 GLY B O 1
ATOM 2296 N N . TYR B 1 85 ? -3.732 21.578 2.49 1 98.44 85 TYR B N 1
ATOM 2297 C CA . TYR B 1 85 ? -2.453 21.859 3.137 1 98.44 85 TYR B CA 1
ATOM 2298 C C . TYR B 1 85 ? -1.378 20.891 2.656 1 98.44 85 TYR B C 1
ATOM 2300 O O . TYR B 1 85 ? -1.67 19.734 2.336 1 98.44 85 TYR B O 1
ATOM 2308 N N . PHE B 1 86 ? -0.153 21.375 2.66 1 98.62 86 PHE B N 1
ATOM 2309 C CA . PHE B 1 86 ? 1.016 20.531 2.428 1 98.62 86 PHE B CA 1
ATOM 2310 C C . PHE B 1 86 ? 1.591 20.031 3.744 1 98.62 86 PHE B C 1
ATOM 2312 O O . PHE B 1 86 ? 1.784 20.797 4.684 1 98.62 86 PHE B O 1
ATOM 2319 N N . LEU B 1 87 ? 1.833 18.75 3.766 1 98.69 87 LEU B N 1
ATOM 2320 C CA . LEU B 1 87 ? 2.5 18.219 4.945 1 98.69 87 LEU B CA 1
ATOM 2321 C C . LEU B 1 87 ? 3.91 18.781 5.082 1 98.69 87 LEU B C 1
ATOM 2323 O O . LEU B 1 87 ? 4.645 18.875 4.094 1 98.69 87 LEU B O 1
ATOM 2327 N N . GLN B 1 88 ? 4.281 19.156 6.219 1 98.38 88 GLN B N 1
ATOM 2328 C CA . GLN B 1 88 ? 5.629 19.656 6.473 1 98.38 88 GLN B CA 1
ATOM 2329 C C . GLN B 1 88 ? 6.215 19.031 7.738 1 98.38 88 GLN B C 1
ATOM 2331 O O . GLN B 1 88 ? 5.484 18.734 8.68 1 98.38 88 GLN B O 1
ATOM 2336 N N . ILE B 1 89 ? 7.445 18.859 7.758 1 98.56 89 ILE B N 1
ATOM 2337 C CA . ILE B 1 89 ? 8.172 18.375 8.93 1 98.56 89 ILE B CA 1
ATOM 2338 C C . ILE B 1 89 ? 9.172 19.438 9.391 1 98.56 89 ILE B C 1
ATOM 2340 O O . ILE B 1 89 ? 10.203 19.656 8.742 1 98.56 89 ILE B O 1
ATOM 2344 N N . PRO B 1 90 ? 8.875 20.047 10.516 1 97.81 90 PRO B N 1
ATOM 2345 C CA . PRO B 1 90 ? 9.758 21.109 11.023 1 97.81 90 PRO B CA 1
ATOM 2346 C C . PRO B 1 90 ? 10.953 20.562 11.789 1 97.81 90 PRO B C 1
ATOM 2348 O O . PRO B 1 90 ? 11.047 19.344 12.016 1 97.81 90 PRO B O 1
ATOM 2351 N N . PHE B 1 91 ? 11.898 21.516 12.172 1 96.94 91 PHE B N 1
ATOM 2352 C CA . PHE B 1 91 ? 13.047 21.141 13 1 96.94 91 PHE B CA 1
ATOM 2353 C C . PHE B 1 91 ? 12.594 20.766 14.406 1 96.94 91 PHE B C 1
ATOM 2355 O O . PHE B 1 91 ? 13.172 19.859 15.023 1 96.94 91 PHE B O 1
ATOM 2362 N N . SER B 1 92 ? 11.625 21.562 14.836 1 93.25 92 SER B N 1
ATOM 2363 C CA . SER B 1 92 ? 11.062 21.328 16.156 1 93.25 92 SER B CA 1
ATOM 2364 C C . SER B 1 92 ? 9.617 21.828 16.234 1 93.25 92 SER B C 1
ATOM 2366 O O . SER B 1 92 ? 9.148 22.516 15.336 1 93.25 92 SER B O 1
ATOM 2368 N N . GLY B 1 93 ? 8.875 21.266 17.312 1 92 93 GLY B N 1
ATOM 2369 C CA . GLY B 1 93 ? 7.5 21.688 17.484 1 92 93 GLY B CA 1
ATOM 2370 C C . GLY B 1 93 ? 6.488 20.688 16.969 1 92 93 GLY B C 1
ATOM 2371 O O . GLY B 1 93 ? 6.77 19.484 16.922 1 92 93 GLY B O 1
ATOM 2372 N N . LYS B 1 94 ? 5.348 21.219 16.578 1 95 94 LYS B N 1
ATOM 2373 C CA . LYS B 1 94 ? 4.227 20.359 16.203 1 95 94 LYS B CA 1
ATOM 2374 C C . LYS B 1 94 ? 4.195 20.125 14.703 1 95 94 LYS B C 1
ATOM 2376 O O . LYS B 1 94 ? 4.594 20.984 13.922 1 95 94 LYS B O 1
ATOM 2381 N N . ILE B 1 95 ? 3.744 18.969 14.336 1 97.69 95 ILE B N 1
ATOM 2382 C CA . ILE B 1 95 ? 3.455 18.672 12.938 1 97.69 95 ILE B CA 1
ATOM 2383 C C . ILE B 1 95 ? 2.207 19.438 12.5 1 97.69 95 ILE B C 1
ATOM 2385 O O . ILE B 1 95 ? 1.156 19.344 13.141 1 97.69 95 ILE B O 1
ATOM 2389 N N . ARG B 1 96 ? 2.344 20.203 11.445 1 96.19 96 ARG B N 1
ATOM 2390 C CA . ARG B 1 96 ? 1.239 20.969 10.867 1 96.19 96 ARG B CA 1
ATOM 2391 C C . ARG B 1 96 ? 1.318 20.984 9.344 1 96.19 96 ARG B C 1
ATOM 2393 O O . ARG B 1 96 ? 2.359 20.656 8.773 1 96.19 96 ARG B O 1
ATOM 2400 N N . GLY B 1 97 ? 0.217 21.328 8.75 1 97.88 97 GLY B N 1
ATOM 2401 C CA . GLY B 1 97 ? 0.226 21.625 7.328 1 97.88 97 GLY B CA 1
ATOM 2402 C C . GLY B 1 97 ? 0.653 23.047 7.012 1 97.88 97 GLY B C 1
ATOM 2403 O O . GLY B 1 97 ? 0.562 23.922 7.863 1 97.88 97 GLY B O 1
ATOM 2404 N N . SER B 1 98 ? 1.191 23.172 5.855 1 97.62 98 SER B N 1
ATOM 2405 C CA . SER B 1 98 ? 1.577 24.484 5.34 1 97.62 98 SER B CA 1
ATOM 2406 C C . SER B 1 98 ? 0.812 24.828 4.062 1 97.62 98 SER B C 1
ATOM 2408 O O . SER B 1 98 ? 0.462 23.938 3.289 1 97.62 98 SER B O 1
ATOM 2410 N N . LEU B 1 99 ? 0.606 26.078 3.873 1 97.38 99 LEU B N 1
ATOM 2411 C CA . LEU B 1 99 ? -0.023 26.516 2.633 1 97.38 99 LEU B CA 1
ATOM 2412 C C . LEU B 1 99 ? 1.027 26.875 1.589 1 97.38 99 LEU B C 1
ATOM 2414 O O . LEU B 1 99 ? 0.696 27.125 0.426 1 97.38 99 LEU B O 1
ATOM 2418 N N . ASP B 1 100 ? 2.266 26.875 1.981 1 96.94 100 ASP B N 1
ATOM 2419 C CA . ASP B 1 100 ? 3.357 27.266 1.089 1 96.94 100 ASP B CA 1
ATOM 2420 C C . ASP B 1 100 ? 4.039 26.031 0.496 1 96.94 100 ASP B C 1
ATOM 2422 O O . ASP B 1 100 ? 4.879 25.406 1.146 1 96.94 100 ASP B O 1
ATOM 2426 N N . LYS B 1 101 ? 3.77 25.766 -0.722 1 95 101 LYS B N 1
ATOM 2427 C CA . LYS B 1 101 ? 4.324 24.625 -1.435 1 95 101 LYS B CA 1
ATOM 2428 C C . LYS B 1 101 ? 5.84 24.734 -1.561 1 95 101 LYS B C 1
ATOM 2430 O O . LYS B 1 101 ? 6.531 23.719 -1.699 1 95 101 LYS B O 1
ATOM 2435 N N . ASN B 1 102 ? 6.375 25.906 -1.522 1 95.81 102 ASN B N 1
ATOM 2436 C CA . ASN B 1 102 ? 7.793 26.141 -1.789 1 95.81 102 ASN B CA 1
ATOM 2437 C C . ASN B 1 102 ? 8.609 26.141 -0.501 1 95.81 102 ASN B C 1
ATOM 2439 O O . ASN B 1 102 ? 9.836 26.297 -0.538 1 95.81 102 ASN B O 1
ATOM 2443 N N . SER B 1 103 ? 7.91 25.969 0.572 1 96.5 103 SER B N 1
ATOM 2444 C CA . SER B 1 103 ? 8.625 25.906 1.842 1 96.5 103 SER B CA 1
ATOM 2445 C C . SER B 1 103 ? 9.625 24.75 1.846 1 96.5 103 SER B C 1
ATOM 2447 O O . SER B 1 103 ? 9.336 23.672 1.342 1 96.5 103 SER B O 1
ATOM 2449 N N . LYS B 1 104 ? 10.836 24.969 2.402 1 97.31 104 LYS B N 1
ATOM 2450 C CA . LYS B 1 104 ? 11.836 23.906 2.52 1 97.31 104 LYS B CA 1
ATOM 2451 C C . LYS B 1 104 ? 11.328 22.766 3.387 1 97.31 104 LYS B C 1
ATOM 2453 O O . LYS B 1 104 ? 11.766 21.625 3.229 1 97.31 104 LYS B O 1
ATOM 2458 N N . PHE B 1 105 ? 10.359 23.062 4.227 1 98.19 105 PHE B N 1
ATOM 2459 C CA . PHE B 1 105 ? 9.875 22.078 5.188 1 98.19 105 PHE B CA 1
ATOM 2460 C C . PHE B 1 105 ? 8.836 21.156 4.555 1 98.19 105 PHE B C 1
ATOM 2462 O O . PHE B 1 105 ? 8.453 20.156 5.141 1 98.19 105 PHE B O 1
ATOM 2469 N N . VAL B 1 106 ? 8.367 21.5 3.338 1 98.31 106 VAL B N 1
ATOM 2470 C CA . VAL B 1 106 ? 7.359 20.719 2.631 1 98.31 106 VAL B CA 1
ATOM 2471 C C . VAL B 1 106 ? 8.047 19.703 1.709 1 98.31 106 VAL B C 1
ATOM 2473 O O . VAL B 1 106 ? 7.406 18.766 1.226 1 98.31 106 V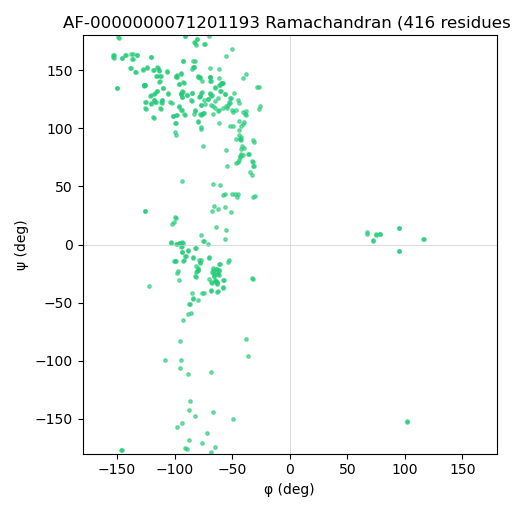AL B O 1
ATOM 2476 N N . GLN B 1 107 ? 9.383 19.922 1.489 1 98.19 107 GLN B N 1
ATOM 2477 C CA . GLN B 1 107 ? 10.156 18.969 0.706 1 98.19 107 GLN B CA 1
ATOM 2478 C C . GLN B 1 107 ? 10.484 17.719 1.528 1 98.19 107 GLN B C 1
ATOM 2480 O O . GLN B 1 107 ? 11.258 17.797 2.488 1 98.19 107 GLN B O 1
ATOM 2485 N N . LEU B 1 108 ? 9.867 16.609 1.091 1 98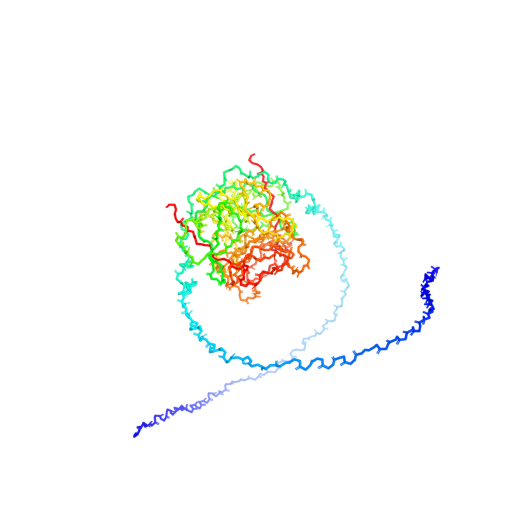.12 108 LEU B N 1
ATOM 2486 C CA . LEU B 1 108 ? 9.961 15.406 1.91 1 98.12 108 LEU B CA 1
ATOM 2487 C C . LEU B 1 108 ? 10.609 14.273 1.135 1 98.12 108 LEU B C 1
ATOM 2489 O O . LEU B 1 108 ? 10.773 14.359 -0.085 1 98.12 108 LEU B O 1
ATOM 2493 N N . VAL B 1 109 ? 11.078 13.305 1.856 1 96.88 109 VAL B N 1
ATOM 2494 C CA . VAL B 1 109 ? 11.578 12.039 1.326 1 96.88 109 VAL B CA 1
ATOM 2495 C C . VAL B 1 109 ? 10.766 10.883 1.898 1 96.88 109 VAL B C 1
ATOM 2497 O O . VAL B 1 109 ? 10.633 10.75 3.117 1 96.88 109 VAL B O 1
ATOM 2500 N N . MET B 1 110 ? 10.18 10.141 1.058 1 95.81 110 MET B N 1
ATOM 2501 C CA . MET B 1 110 ? 9.531 8.898 1.467 1 95.81 110 MET B CA 1
ATOM 2502 C C . MET B 1 110 ? 10.477 7.715 1.294 1 95.81 110 MET B C 1
ATOM 2504 O O . MET B 1 110 ? 10.898 7.41 0.178 1 95.81 110 MET B O 1
ATOM 2508 N N . GLU B 1 111 ? 10.836 7.082 2.393 1 94.44 111 GLU B N 1
ATOM 2509 C CA . GLU B 1 111 ? 11.68 5.891 2.379 1 94.44 111 GLU B CA 1
ATOM 2510 C C . GLU B 1 111 ? 10.844 4.617 2.428 1 94.44 111 GLU B C 1
ATOM 2512 O O . GLU B 1 111 ? 10.117 4.379 3.398 1 94.44 111 GLU B O 1
ATOM 2517 N N . VAL B 1 112 ? 11.008 3.883 1.412 1 92.75 112 VAL B N 1
ATOM 2518 C CA . VAL B 1 112 ? 10.273 2.623 1.376 1 92.75 112 VAL B CA 1
ATOM 2519 C C . VAL B 1 112 ? 11.016 1.567 2.189 1 92.75 112 VAL B C 1
ATOM 2521 O O . VAL B 1 112 ? 12.133 1.177 1.838 1 92.75 112 VAL B O 1
ATOM 2524 N N . VAL B 1 113 ? 10.461 1.1 3.219 1 90 113 VAL B N 1
ATOM 2525 C CA . VAL B 1 113 ? 11.078 0.11 4.09 1 90 113 VAL B CA 1
ATOM 2526 C C . VAL B 1 113 ? 10.781 -1.296 3.572 1 90 113 VAL B C 1
ATOM 2528 O O . VAL B 1 113 ? 11.703 -2.096 3.373 1 90 113 VAL B O 1
ATOM 2531 N N . PHE B 1 114 ? 9.656 -1.607 3.334 1 84.31 114 PHE B N 1
ATOM 2532 C CA . PHE B 1 114 ? 9.188 -2.764 2.578 1 84.31 114 PHE B CA 1
ATOM 2533 C C . PHE B 1 114 ? 7.879 -2.451 1.865 1 84.31 114 PHE B C 1
ATOM 2535 O O . PHE B 1 114 ? 7.422 -1.307 1.874 1 84.31 114 PHE B O 1
ATOM 2542 N N . THR B 1 115 ? 7.391 -3.359 1.154 1 87.19 115 THR B N 1
ATOM 2543 C CA . THR B 1 115 ? 6.219 -3.068 0.337 1 87.19 115 THR B CA 1
ATOM 2544 C C . THR B 1 115 ? 5.117 -2.432 1.179 1 87.19 115 THR B C 1
ATOM 2546 O O . THR B 1 115 ? 4.797 -2.92 2.264 1 87.19 115 THR B O 1
ATOM 2549 N N . SER B 1 116 ? 4.613 -1.334 0.829 1 91.5 116 SER B N 1
ATOM 2550 C CA . SER B 1 116 ? 3.467 -0.583 1.324 1 91.5 116 SER B CA 1
ATOM 2551 C C . SER B 1 116 ? 3.758 0.041 2.684 1 91.5 116 SER B C 1
ATOM 2553 O O . SER B 1 116 ? 2.846 0.511 3.367 1 91.5 116 SER B O 1
ATOM 2555 N N . VAL B 1 117 ? 4.984 -0.092 3.182 1 92.94 117 VAL B N 1
ATOM 2556 C CA . VAL B 1 117 ? 5.371 0.523 4.449 1 92.94 117 VAL B CA 1
ATOM 2557 C C . VAL B 1 117 ? 6.488 1.536 4.215 1 92.94 117 VAL B C 1
ATOM 2559 O O . VAL B 1 117 ? 7.516 1.208 3.615 1 92.94 117 VAL B O 1
ATOM 2562 N N . VAL B 1 118 ? 6.246 2.734 4.762 1 96.31 118 VAL B N 1
ATOM 2563 C CA . VAL B 1 118 ? 7.18 3.812 4.453 1 96.31 118 VAL B CA 1
ATOM 2564 C C . VAL B 1 118 ? 7.512 4.594 5.723 1 96.31 118 VAL B C 1
ATOM 2566 O O . VAL B 1 118 ? 6.793 4.496 6.719 1 96.31 118 VAL B O 1
ATOM 2569 N N . ARG B 1 119 ? 8.594 5.266 5.648 1 97.5 119 ARG B N 1
ATOM 2570 C CA . ARG B 1 119 ? 8.938 6.363 6.547 1 97.5 119 ARG B CA 1
ATOM 2571 C C . ARG B 1 119 ? 8.969 7.691 5.801 1 97.5 119 ARG B C 1
ATOM 2573 O O . ARG B 1 119 ? 9.453 7.762 4.668 1 97.5 119 ARG B O 1
ATOM 2580 N N . ILE B 1 120 ? 8.492 8.695 6.395 1 98.31 120 ILE B N 1
ATOM 2581 C CA . ILE B 1 120 ? 8.492 10.023 5.797 1 98.31 120 ILE B CA 1
ATOM 2582 C C . ILE B 1 120 ? 9.469 10.93 6.547 1 98.31 120 ILE B C 1
ATOM 2584 O O . ILE B 1 120 ? 9.383 11.07 7.766 1 98.31 120 ILE B O 1
ATOM 2588 N N . LYS B 1 121 ? 10.375 11.492 5.82 1 98.12 121 LYS B N 1
ATOM 2589 C CA . LYS B 1 121 ? 11.484 12.273 6.344 1 98.12 121 LYS B CA 1
ATOM 2590 C C . LYS B 1 121 ? 11.547 13.656 5.691 1 98.12 121 LYS B C 1
ATOM 2592 O O . LYS B 1 121 ? 11.312 13.789 4.488 1 98.12 121 LYS B O 1
ATOM 2597 N N . GLY B 1 122 ? 11.797 14.68 6.57 1 98.44 122 GLY B N 1
ATOM 2598 C CA . GLY B 1 122 ? 12.094 15.969 5.961 1 98.44 122 GLY B CA 1
ATOM 2599 C C . GLY B 1 122 ? 13.414 15.984 5.211 1 98.44 122 GLY B C 1
ATOM 2600 O O . GLY B 1 122 ? 14.445 15.594 5.754 1 98.44 122 GLY B O 1
ATOM 2601 N N . GLU B 1 123 ? 13.352 16.422 4.02 1 97.81 123 GLU B N 1
ATOM 2602 C CA . GLU B 1 123 ? 14.586 16.5 3.24 1 97.81 123 GLU B CA 1
ATOM 2603 C C . GLU B 1 123 ? 15.57 17.469 3.875 1 97.81 123 GLU B C 1
ATOM 2605 O O . GLU B 1 123 ? 16.766 17.188 3.949 1 97.81 123 GLU B O 1
ATOM 2610 N N . HIS B 1 124 ? 15.07 18.547 4.344 1 98.06 124 HIS B N 1
ATOM 2611 C CA . HIS B 1 124 ? 15.906 19.609 4.914 1 98.06 124 HIS B CA 1
ATOM 2612 C C . HIS B 1 124 ? 16.234 19.312 6.375 1 98.06 124 HIS B C 1
ATOM 2614 O O . HIS B 1 124 ? 17.375 19.469 6.801 1 98.06 124 HIS B O 1
ATOM 2620 N N . THR B 1 125 ? 15.242 18.938 7.133 1 98.25 125 THR B N 1
ATOM 2621 C CA . THR B 1 125 ? 15.414 18.797 8.578 1 98.25 125 THR B CA 1
ATOM 2622 C C . THR B 1 125 ? 16.047 17.453 8.922 1 98.25 125 THR B C 1
ATOM 2624 O O . THR B 1 125 ? 16.656 17.312 9.984 1 98.25 125 THR B O 1
ATOM 2627 N N . LYS B 1 126 ? 15.828 16.5 8.102 1 98.19 126 LYS B N 1
ATOM 2628 C CA . LYS B 1 126 ? 16.266 15.117 8.305 1 98.19 126 LYS B CA 1
ATOM 2629 C C . LYS B 1 126 ? 15.539 14.477 9.477 1 98.19 126 LYS B C 1
ATOM 2631 O O . LYS B 1 126 ? 15.945 13.414 9.961 1 98.19 126 LYS B O 1
ATOM 2636 N N . ASN B 1 127 ? 14.516 15.211 9.914 1 98.62 127 ASN B N 1
ATOM 2637 C CA . ASN B 1 127 ? 13.648 14.648 10.938 1 98.62 127 ASN B CA 1
ATOM 2638 C C . ASN B 1 127 ? 12.57 13.75 10.328 1 98.62 127 ASN B C 1
ATOM 2640 O O . ASN B 1 127 ? 12.227 13.906 9.156 1 98.62 127 ASN B O 1
ATOM 2644 N N . TYR B 1 128 ? 12.07 12.859 11.211 1 98.56 128 TYR B N 1
ATOM 2645 C CA . TYR B 1 128 ? 11.047 11.93 10.758 1 98.56 128 TYR B CA 1
ATOM 2646 C C . TYR B 1 128 ? 9.68 12.312 11.305 1 98.56 128 TYR B C 1
ATOM 2648 O O . TYR B 1 128 ? 9.578 12.875 12.398 1 98.56 128 TYR B O 1
ATOM 2656 N N . LEU B 1 129 ? 8.672 12 10.5 1 98.75 129 LEU B N 1
ATOM 2657 C CA . LEU B 1 129 ? 7.293 11.984 10.992 1 98.75 129 LEU B CA 1
ATOM 2658 C C . LEU B 1 129 ? 7.023 10.742 11.828 1 98.75 129 LEU B C 1
ATOM 2660 O O . LEU B 1 129 ? 7.344 9.625 11.414 1 98.75 129 LEU B O 1
ATOM 2664 N N . ALA B 1 130 ? 6.438 10.969 13.016 1 98.69 130 ALA B N 1
ATOM 2665 C CA . ALA B 1 130 ? 6.125 9.836 13.883 1 98.69 130 ALA B CA 1
ATOM 2666 C C . ALA B 1 130 ? 4.758 10.008 14.539 1 98.69 130 ALA B C 1
ATOM 2668 O O . ALA B 1 130 ? 4.25 11.125 14.648 1 98.69 130 ALA B O 1
ATOM 2669 N N . MET B 1 131 ? 4.148 8.898 14.844 1 98.5 131 MET B N 1
ATOM 2670 C CA . MET B 1 131 ? 2.926 8.867 15.641 1 98.5 131 MET B CA 1
ATOM 2671 C C . MET B 1 131 ? 3.125 8.039 16.906 1 98.5 131 MET B C 1
ATOM 2673 O O . MET B 1 131 ? 3.561 6.883 16.844 1 98.5 131 MET B O 1
ATOM 2677 N N . ASN B 1 132 ? 2.771 8.641 18.094 1 97.88 132 ASN B N 1
ATOM 2678 C CA . ASN B 1 132 ? 3.018 7.93 19.344 1 97.88 132 ASN B CA 1
ATOM 2679 C C . ASN B 1 132 ? 1.809 7.094 19.75 1 97.88 132 ASN B C 1
ATOM 2681 O O . ASN B 1 132 ? 0.794 7.074 19.047 1 97.88 132 ASN B O 1
ATOM 2685 N N . SER B 1 133 ? 1.953 6.402 20.875 1 96.75 133 SER B N 1
ATOM 2686 C CA . SER B 1 133 ? 0.955 5.438 21.328 1 96.75 133 SER B CA 1
ATOM 2687 C C . SER B 1 133 ? -0.322 6.133 21.781 1 96.75 133 SER B C 1
ATOM 2689 O O . SER B 1 133 ? -1.356 5.488 21.969 1 96.75 133 SER B O 1
ATOM 2691 N N . ASP B 1 134 ? -0.278 7.449 21.938 1 96.62 134 ASP B N 1
ATOM 2692 C CA . ASP B 1 134 ? -1.466 8.219 22.297 1 96.62 134 ASP B CA 1
ATOM 2693 C C . ASP B 1 134 ? -2.199 8.695 21.047 1 96.62 134 ASP B C 1
ATOM 2695 O O . ASP B 1 134 ? -3.303 9.242 21.141 1 96.62 134 ASP B O 1
ATOM 2699 N N . GLY B 1 135 ? -1.609 8.547 19.875 1 96.94 135 GLY B N 1
ATOM 2700 C CA . GLY B 1 135 ? -2.244 8.961 18.641 1 96.94 135 GLY B CA 1
ATOM 2701 C C . GLY B 1 135 ? -1.841 10.359 18.203 1 96.94 135 GLY B C 1
ATOM 2702 O O . GLY B 1 135 ? -2.49 10.953 17.344 1 96.94 135 GLY B O 1
ATOM 2703 N N . ASN B 1 136 ? -0.774 10.852 18.844 1 97.81 136 ASN B N 1
ATOM 2704 C CA . ASN B 1 136 ? -0.273 12.172 18.484 1 97.81 136 ASN B CA 1
ATOM 2705 C C . ASN B 1 136 ? 0.881 12.086 17.484 1 97.81 136 ASN B C 1
ATOM 2707 O O . ASN B 1 136 ? 1.748 11.219 17.609 1 97.81 136 ASN B O 1
ATOM 2711 N N . LEU B 1 137 ? 0.79 12.992 16.531 1 98.5 137 LEU B N 1
ATOM 2712 C CA . LEU B 1 137 ? 1.935 13.133 15.633 1 98.5 137 LEU B CA 1
ATOM 2713 C C . LEU B 1 137 ? 3.047 13.93 16.297 1 98.5 137 LEU B C 1
ATOM 2715 O O . LEU B 1 137 ? 2.779 14.891 17.031 1 98.5 137 LEU B O 1
ATOM 2719 N N . TYR B 1 138 ? 4.289 13.539 16.016 1 98.38 138 TYR B N 1
ATOM 2720 C CA . TYR B 1 138 ? 5.418 14.297 16.547 1 98.38 138 TYR B CA 1
ATOM 2721 C C . TYR B 1 138 ? 6.637 14.156 15.648 1 98.38 138 TYR B C 1
ATOM 2723 O O . TYR B 1 138 ? 6.66 13.312 14.75 1 98.38 138 TYR B O 1
ATOM 2731 N N . VAL B 1 139 ? 7.574 15.031 15.828 1 98.44 139 VAL B N 1
ATOM 2732 C CA . VAL B 1 139 ? 8.836 15.031 15.102 1 98.44 139 VAL B CA 1
ATOM 2733 C C . VAL B 1 139 ? 9.844 14.117 15.805 1 98.44 139 VAL B C 1
ATOM 2735 O O . VAL B 1 139 ? 10.094 14.273 17 1 98.44 139 VAL B O 1
ATOM 2738 N N . SER B 1 140 ? 10.352 13.18 15.055 1 98.5 140 SER B N 1
ATOM 2739 C CA . SER B 1 140 ? 11.391 12.312 15.602 1 98.5 140 SER B CA 1
ATOM 2740 C C . SER B 1 140 ? 12.742 12.586 14.953 1 98.5 140 SER B C 1
ATOM 2742 O O . SER B 1 140 ? 12.844 12.625 13.727 1 98.5 140 SER B O 1
ATOM 2744 N N . LYS B 1 141 ? 13.758 12.672 15.75 1 97.75 141 LYS B N 1
ATOM 2745 C CA . LYS B 1 141 ? 15.102 12.938 15.227 1 97.75 141 LYS B CA 1
ATOM 2746 C C . LYS B 1 141 ? 15.727 11.664 14.672 1 97.75 141 LYS B C 1
ATOM 2748 O O . LYS B 1 141 ? 16.656 11.727 13.859 1 97.75 141 LYS B O 1
ATOM 2753 N N . THR B 1 142 ? 15.227 10.547 15.141 1 97.19 142 THR B N 1
ATOM 2754 C CA . THR B 1 142 ? 15.75 9.258 14.703 1 97.19 142 THR B CA 1
ATOM 2755 C C . THR B 1 142 ? 14.625 8.352 14.203 1 97.19 142 THR B C 1
ATOM 2757 O O . THR B 1 142 ? 13.492 8.445 14.68 1 97.19 142 THR B O 1
ATOM 2760 N N . ALA B 1 143 ? 15.047 7.531 13.289 1 96.69 143 ALA B N 1
ATOM 2761 C CA . ALA B 1 143 ? 14.078 6.555 12.805 1 96.69 143 ALA B CA 1
ATOM 2762 C C . ALA B 1 143 ? 13.758 5.52 13.883 1 96.69 143 ALA B C 1
ATOM 2764 O O . ALA B 1 143 ? 14.664 4.965 14.508 1 96.69 143 ALA B O 1
ATOM 2765 N N . ASN B 1 144 ? 12.578 5.277 14.148 1 96.69 144 ASN B N 1
ATOM 2766 C CA . ASN B 1 144 ? 12.117 4.258 15.086 1 96.69 144 ASN B CA 1
ATOM 2767 C C . ASN B 1 144 ? 10.805 3.627 14.625 1 96.69 144 ASN B C 1
ATOM 2769 O O . ASN B 1 144 ? 10.297 3.945 13.547 1 96.69 144 ASN B O 1
ATOM 2773 N N . GLU B 1 145 ? 10.219 2.732 15.398 1 96.38 145 GLU B N 1
ATOM 2774 C CA . GLU B 1 145 ? 9.039 1.972 14.984 1 96.38 145 GLU B CA 1
ATOM 2775 C C . GLU B 1 145 ? 7.824 2.881 14.82 1 96.38 145 GLU B C 1
ATOM 2777 O O . GLU B 1 145 ? 6.922 2.58 14.039 1 96.38 145 GLU B O 1
ATOM 2782 N N . GLU B 1 146 ? 7.828 3.994 15.492 1 98.06 146 GLU B N 1
ATOM 2783 C CA . GLU B 1 146 ? 6.695 4.918 15.453 1 98.06 146 GLU B CA 1
ATOM 2784 C C . GLU B 1 146 ? 6.75 5.801 14.211 1 98.06 146 GLU B C 1
ATOM 2786 O O . GLU B 1 146 ? 5.82 6.566 13.945 1 98.06 146 GLU B O 1
ATOM 2791 N N . CYS B 1 147 ? 7.824 5.625 13.438 1 98.5 147 CYS B N 1
ATOM 2792 C CA . CYS B 1 147 ? 7.984 6.395 12.211 1 98.5 147 CYS B CA 1
ATOM 2793 C C . CYS B 1 147 ? 7.48 5.609 11.008 1 98.5 147 CYS B C 1
ATOM 2795 O O . CYS B 1 147 ? 7.5 6.109 9.883 1 98.5 147 CYS B O 1
ATOM 2797 N N . LEU B 1 148 ? 6.977 4.418 11.258 1 97.25 148 LEU B N 1
ATOM 2798 C CA . LEU B 1 148 ? 6.551 3.557 10.156 1 97.25 148 LEU B CA 1
ATOM 2799 C C . LEU B 1 148 ? 5.059 3.721 9.891 1 97.25 148 LEU B C 1
ATOM 2801 O O . LEU B 1 148 ? 4.246 3.67 10.82 1 97.25 148 LEU B O 1
ATOM 2805 N N . PHE B 1 149 ? 4.742 3.939 8.602 1 97.44 149 PHE B N 1
ATOM 2806 C CA . PHE B 1 149 ? 3.357 4.102 8.18 1 97.44 149 PHE B CA 1
ATOM 2807 C C . PHE B 1 149 ? 3.012 3.119 7.062 1 97.44 149 PHE B C 1
ATOM 2809 O O . PHE B 1 149 ? 3.816 2.889 6.16 1 97.44 149 PHE B O 1
ATOM 2816 N N . LYS B 1 150 ? 1.845 2.521 7.156 1 96.12 150 LYS B N 1
ATOM 2817 C CA . LYS B 1 150 ? 1.242 1.798 6.039 1 96.12 150 LYS B CA 1
ATOM 2818 C C . LYS B 1 150 ? 0.686 2.762 4.996 1 96.12 150 LYS B C 1
ATOM 2820 O O . LYS B 1 150 ? -0.244 3.52 5.277 1 96.12 150 LYS B O 1
ATOM 2825 N N . GLU B 1 151 ? 1.227 2.795 3.873 1 96.38 151 GLU B N 1
ATOM 2826 C CA . GLU B 1 151 ? 0.734 3.615 2.771 1 96.38 151 GLU B CA 1
ATOM 2827 C C . GLU B 1 151 ? -0.208 2.822 1.87 1 96.38 151 GLU B C 1
ATOM 2829 O O . GLU B 1 151 ? 0.126 1.721 1.43 1 96.38 151 GLU B O 1
ATOM 2834 N N . THR B 1 152 ? -1.391 3.359 1.651 1 94.44 152 THR B N 1
ATOM 2835 C CA . THR B 1 152 ? -2.379 2.709 0.799 1 94.44 152 THR B CA 1
ATOM 2836 C C . THR B 1 152 ? -2.834 3.648 -0.315 1 94.44 152 THR B C 1
ATOM 2838 O O . THR B 1 152 ? -3.293 4.762 -0.048 1 94.44 152 THR B O 1
ATOM 2841 N N . MET B 1 153 ? -2.633 3.139 -1.52 1 93.56 153 MET B N 1
ATOM 2842 C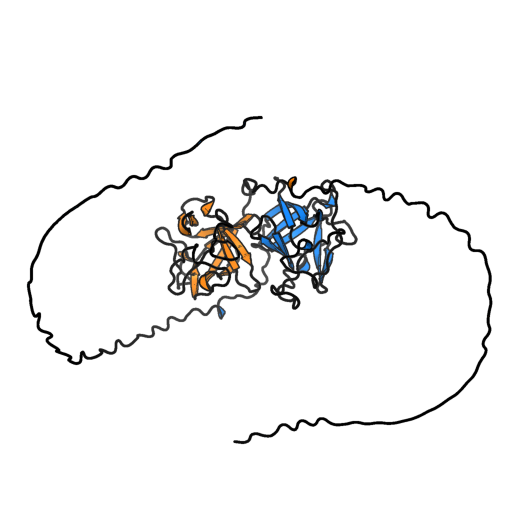 CA . MET B 1 153 ? -3.213 3.863 -2.648 1 93.56 153 MET B CA 1
ATOM 2843 C C . MET B 1 153 ? -4.711 3.604 -2.748 1 93.56 153 MET B C 1
ATOM 2845 O O . MET B 1 153 ? -5.141 2.455 -2.881 1 93.56 153 MET B O 1
ATOM 2849 N N . GLU B 1 154 ? -5.531 4.641 -2.658 1 90.06 154 GLU B N 1
ATOM 2850 C CA . GLU B 1 154 ? -6.984 4.508 -2.746 1 90.06 154 GLU B CA 1
ATOM 2851 C C . GLU B 1 154 ? -7.441 4.41 -4.199 1 90.06 154 GLU B C 1
ATOM 2853 O O . GLU B 1 154 ? -6.617 4.406 -5.117 1 90.06 154 GLU B O 1
ATOM 2858 N N . ARG B 1 155 ? -8.695 4.219 -4.414 1 81.69 155 ARG B N 1
ATOM 2859 C CA . ARG B 1 155 ? -9.273 4.133 -5.75 1 81.69 155 ARG B CA 1
ATOM 2860 C C . ARG B 1 155 ? -8.992 5.402 -6.547 1 81.69 155 ARG B C 1
ATOM 2862 O O . ARG B 1 155 ? -8.82 5.348 -7.766 1 81.69 155 ARG B O 1
ATOM 2869 N N . THR B 1 156 ? -8.922 6.359 -5.766 1 82.69 156 THR B N 1
ATOM 2870 C CA . THR B 1 156 ? -8.562 7.637 -6.371 1 82.69 156 THR B CA 1
ATOM 2871 C C . THR B 1 156 ? -7.051 7.828 -6.383 1 82.69 156 THR B C 1
ATOM 2873 O O . THR B 1 156 ? -6.301 6.902 -6.074 1 82.69 156 THR B O 1
ATOM 2876 N N . ASP B 1 157 ? -6.562 8.969 -6.82 1 86.75 157 ASP B N 1
ATOM 2877 C CA . ASP B 1 157 ? -5.133 9.281 -6.828 1 86.75 157 ASP B CA 1
ATOM 2878 C C . ASP B 1 157 ? -4.633 9.594 -5.422 1 86.75 157 ASP B C 1
ATOM 2880 O O . ASP B 1 157 ? -3.434 9.797 -5.215 1 86.75 157 ASP B O 1
ATOM 2884 N N . PHE B 1 158 ? -5.539 9.469 -4.52 1 94.44 158 PHE B N 1
ATOM 2885 C CA . PHE B 1 158 ? -5.145 9.82 -3.16 1 94.44 158 PHE B CA 1
ATOM 2886 C C . PHE B 1 158 ? -4.641 8.602 -2.406 1 94.44 158 PHE B C 1
ATOM 2888 O O . PHE B 1 158 ? -4.926 7.465 -2.793 1 94.44 158 PHE B O 1
ATOM 2895 N N . HIS B 1 159 ? -3.877 8.852 -1.388 1 96.44 159 HIS B N 1
ATOM 2896 C CA . HIS B 1 159 ? -3.285 7.852 -0.512 1 96.44 159 HIS B CA 1
ATOM 2897 C C . HIS B 1 159 ? -3.668 8.094 0.944 1 96.44 159 HIS B C 1
ATOM 2899 O O . HIS B 1 159 ? -3.92 9.234 1.342 1 96.44 159 HIS B O 1
ATOM 2905 N N . THR B 1 160 ? -3.695 7.074 1.699 1 97.31 160 THR B N 1
ATOM 2906 C CA . THR B 1 160 ? -3.773 7.168 3.152 1 97.31 160 THR B CA 1
ATOM 2907 C C . THR B 1 160 ? -2.506 6.617 3.799 1 97.31 160 THR B C 1
ATOM 2909 O O . THR B 1 160 ? -1.794 5.812 3.193 1 97.31 160 THR B O 1
ATOM 2912 N N . PHE B 1 161 ? -2.189 7.113 4.98 1 98.12 161 PHE B N 1
ATOM 2913 C CA . PHE B 1 161 ? -1.074 6.672 5.809 1 98.12 161 PHE B CA 1
ATOM 2914 C C . PHE B 1 161 ? -1.554 6.301 7.207 1 98.12 161 PHE B C 1
ATOM 2916 O O . PHE B 1 161 ? -2.107 7.141 7.922 1 98.12 161 PHE B O 1
ATOM 2923 N N . ALA B 1 162 ? -1.392 5.055 7.562 1 97.69 162 ALA B N 1
ATOM 2924 C CA . ALA B 1 162 ? -1.792 4.586 8.891 1 97.69 162 ALA B CA 1
ATOM 2925 C C . ALA B 1 162 ? -0.583 4.113 9.688 1 97.69 162 ALA B C 1
ATOM 2927 O O . ALA B 1 162 ? 0.352 3.535 9.133 1 97.69 162 ALA B O 1
ATOM 2928 N N . SER B 1 163 ? -0.639 4.359 11 1 97.25 163 SER B N 1
ATOM 2929 C CA . SER B 1 163 ? 0.456 3.893 11.844 1 97.25 163 SER B CA 1
ATOM 2930 C C . SER B 1 163 ? 0.669 2.391 11.695 1 97.25 163 SER B C 1
ATOM 2932 O O . SER B 1 163 ? -0.285 1.612 11.758 1 97.25 163 SER B O 1
ATOM 2934 N N . TYR B 1 164 ? 1.898 2.047 11.453 1 95.81 164 TYR B N 1
ATOM 2935 C CA . TYR B 1 164 ? 2.234 0.627 11.406 1 95.81 164 TYR B CA 1
ATOM 2936 C C . TYR B 1 164 ? 2.275 0.028 12.805 1 95.81 164 TYR B C 1
ATOM 2938 O O . TYR B 1 164 ? 1.716 -1.045 13.047 1 95.81 164 TYR B O 1
ATOM 2946 N N . ALA B 1 165 ? 2.844 0.757 13.742 1 95.25 165 ALA B N 1
ATOM 2947 C CA . ALA B 1 165 ? 3.066 0.277 15.102 1 95.25 165 ALA B CA 1
ATOM 2948 C C . ALA B 1 165 ? 1.744 0.039 15.828 1 95.25 165 ALA B C 1
ATOM 2950 O O . ALA B 1 165 ? 1.64 -0.861 16.656 1 95.25 165 ALA B O 1
ATOM 2951 N N . TYR B 1 166 ? 0.793 0.734 15.43 1 94.88 166 TYR B N 1
ATOM 2952 C CA . TYR B 1 166 ? -0.448 0.672 16.203 1 94.88 166 TYR B CA 1
ATOM 2953 C C . TYR B 1 166 ? -1.625 0.31 15.297 1 94.88 166 TYR B C 1
ATOM 2955 O O . TYR B 1 166 ? -2.754 0.74 15.547 1 94.88 166 TYR B O 1
ATOM 2963 N N . SER B 1 167 ? -1.357 -0.416 14.258 1 91 167 SER B N 1
ATOM 2964 C CA . SER B 1 167 ? -2.385 -0.903 13.344 1 91 167 SER B CA 1
ATOM 2965 C C . SER B 1 167 ? -3.412 -1.761 14.078 1 91 167 SER B C 1
ATOM 2967 O O . SER B 1 167 ? -3.055 -2.58 14.922 1 91 167 SER B O 1
ATOM 2969 N N . GLY B 1 168 ? -4.633 -1.535 13.703 1 88.19 168 GLY B N 1
ATOM 2970 C CA . GLY B 1 168 ? -5.707 -2.355 14.234 1 88.19 168 GLY B CA 1
ATOM 2971 C C . GLY B 1 168 ? -6.117 -1.96 15.641 1 88.19 168 GLY B C 1
ATOM 2972 O O . GLY B 1 168 ? -6.918 -2.65 16.281 1 88.19 168 GLY B O 1
ATOM 2973 N N . LYS B 1 169 ? -5.656 -0.924 16.125 1 84.25 169 LYS B N 1
ATOM 2974 C CA . LYS B 1 169 ? -5.879 -0.584 17.531 1 84.25 169 LYS B CA 1
ATOM 2975 C C . LYS B 1 169 ? -7.008 0.431 17.672 1 84.25 169 LYS B C 1
ATOM 2977 O O . LYS B 1 169 ? -7.445 0.726 18.781 1 84.25 169 LYS B O 1
ATOM 2982 N N . ASN B 1 170 ? -7.375 1.034 16.531 1 87.75 170 ASN B N 1
ATOM 2983 C CA . ASN B 1 170 ? -8.438 2.031 16.625 1 87.75 170 ASN B CA 1
ATOM 2984 C C . ASN B 1 170 ? -9.812 1.378 16.688 1 87.75 170 ASN B C 1
ATOM 2986 O O . ASN B 1 170 ? -10.383 1.021 15.648 1 87.75 170 ASN B O 1
ATOM 2990 N N . ALA B 1 171 ? -10.422 1.337 17.766 1 83.75 171 ALA B N 1
ATOM 2991 C CA . ALA B 1 171 ? -11.719 0.71 17.969 1 83.75 171 ALA B CA 1
ATOM 2992 C C . ALA B 1 171 ? -12.844 1.594 17.438 1 83.75 171 ALA B C 1
ATOM 2994 O O . ALA B 1 171 ? -13.969 1.128 17.25 1 83.75 171 ALA B O 1
ATOM 2995 N N . MET B 1 172 ? -12.523 2.766 17.172 1 83.31 172 MET B N 1
ATOM 2996 C CA . MET B 1 172 ? -13.562 3.746 16.859 1 83.31 172 MET B CA 1
ATOM 2997 C C . MET B 1 172 ? -13.883 3.732 15.367 1 83.31 172 MET B C 1
ATOM 2999 O O . MET B 1 172 ? -14.789 4.438 14.922 1 83.31 172 MET B O 1
ATOM 3003 N N . ASN B 1 173 ? -13.141 2.979 14.594 1 81.88 173 ASN B N 1
ATOM 3004 C CA . ASN B 1 173 ? -13.453 2.939 13.164 1 81.88 173 ASN B CA 1
ATOM 3005 C C . ASN B 1 173 ? -13.414 1.513 12.625 1 81.88 173 ASN B C 1
ATOM 3007 O O . ASN B 1 173 ? -12.867 0.613 13.273 1 81.88 173 ASN B O 1
ATOM 3011 N N . LEU B 1 174 ? -14.008 1.383 11.453 1 80.88 174 LEU B N 1
ATOM 3012 C CA . LEU B 1 174 ? -14.195 0.066 10.852 1 80.88 174 LEU B CA 1
ATOM 3013 C C . LEU B 1 174 ? -12.859 -0.543 10.445 1 80.88 174 LEU B C 1
ATOM 3015 O O . LEU B 1 174 ? -12.664 -1.755 10.562 1 80.88 174 LEU B O 1
ATOM 3019 N N . SER B 1 175 ? -11.945 0.234 10.055 1 84.75 175 SER B N 1
ATOM 3020 C CA . SER B 1 175 ? -10.656 -0.271 9.586 1 84.75 175 SER B CA 1
ATOM 3021 C C . SER B 1 175 ? -9.734 -0.609 10.758 1 84.75 175 SER B C 1
ATOM 3023 O O . SER B 1 175 ? -8.766 -1.351 10.594 1 84.75 175 SER B O 1
ATOM 3025 N N . GLY B 1 176 ? -10.023 0.044 11.922 1 91.19 176 GLY B N 1
ATOM 3026 C CA . GLY B 1 176 ? -9.188 -0.132 13.102 1 91.19 176 GLY B CA 1
ATOM 3027 C C . GLY B 1 176 ? -7.863 0.603 13.008 1 91.19 176 GLY B C 1
ATOM 3028 O O . GLY B 1 176 ? -6.984 0.422 13.852 1 91.19 176 GLY B O 1
ATOM 3029 N N . GLU B 1 177 ? -7.699 1.439 11.992 1 95.62 177 GLU B N 1
ATOM 3030 C CA . GLU B 1 177 ? -6.402 2.051 11.727 1 95.62 177 GLU B CA 1
ATOM 3031 C C . GLU B 1 177 ? -6.324 3.463 12.297 1 95.62 177 GLU B C 1
ATOM 3033 O O . GLU B 1 177 ? -7.34 4.16 12.375 1 95.62 177 GLU B O 1
ATOM 3038 N N . TRP B 1 178 ? -5.137 3.867 12.773 1 97.06 178 TRP B N 1
ATOM 3039 C CA . TRP B 1 178 ? -4.805 5.246 13.109 1 97.06 178 TRP B CA 1
ATOM 3040 C C . TRP B 1 178 ? -4.18 5.965 11.922 1 97.06 178 TRP B C 1
ATOM 3042 O O . TRP B 1 178 ? -3.016 5.73 11.586 1 97.06 178 TRP B O 1
ATOM 3052 N N . TYR B 1 179 ? -4.906 6.93 11.391 1 98 179 TYR B N 1
ATOM 3053 C CA . TYR B 1 179 ? -4.465 7.555 10.148 1 98 179 TYR B CA 1
ATOM 3054 C C . TYR B 1 179 ? -3.752 8.875 10.422 1 98 179 TYR B C 1
ATOM 3056 O O . TYR B 1 179 ? -4.078 9.578 11.383 1 98 179 TYR B O 1
ATOM 3064 N N . LEU B 1 180 ? -2.732 9.133 9.586 1 98.69 180 LEU B N 1
ATOM 3065 C CA . LEU B 1 180 ? -2.238 10.492 9.43 1 98.69 180 LEU B CA 1
ATOM 3066 C C . LEU B 1 180 ? -3.34 11.414 8.914 1 98.69 180 LEU B C 1
ATOM 3068 O O . LEU B 1 180 ? -4.039 11.078 7.957 1 98.69 180 LEU B O 1
ATOM 3072 N N . ALA B 1 181 ? -3.482 12.586 9.586 1 98.75 181 ALA B N 1
ATOM 3073 C CA . ALA B 1 181 ? -4.543 13.508 9.172 1 98.75 181 ALA B CA 1
ATOM 3074 C C . ALA B 1 181 ? -4.152 14.953 9.445 1 98.75 181 ALA B C 1
ATOM 3076 O O . ALA B 1 181 ? -3.6 15.266 10.508 1 98.75 181 ALA B O 1
ATOM 3077 N N . ILE B 1 182 ? -4.395 15.766 8.477 1 98.69 182 ILE B N 1
ATOM 3078 C CA . ILE B 1 182 ? -4.27 17.203 8.609 1 98.69 182 ILE B CA 1
ATOM 3079 C C . ILE B 1 182 ? -5.633 17.859 8.414 1 98.69 182 ILE B C 1
ATOM 3081 O O . ILE B 1 182 ? -6.254 17.719 7.355 1 98.69 182 ILE B O 1
ATOM 3085 N N . LYS B 1 183 ? -6.043 18.594 9.398 1 98.31 183 LYS B N 1
ATOM 3086 C CA . LYS B 1 183 ? -7.355 19.234 9.383 1 98.31 183 LYS B CA 1
ATOM 3087 C C . LYS B 1 183 ? -7.383 20.422 8.43 1 98.31 183 LYS B C 1
ATOM 3089 O O . LYS B 1 183 ? -6.336 20.844 7.941 1 98.31 183 LYS B O 1
ATOM 3094 N N . ARG B 1 184 ? -8.586 20.953 8.25 1 97.81 184 ARG B N 1
ATOM 3095 C CA . ARG B 1 184 ? -8.812 22.094 7.367 1 97.81 184 ARG B CA 1
ATOM 3096 C C . ARG B 1 184 ? -8.133 23.344 7.91 1 97.81 184 ARG B C 1
ATOM 3098 O O . ARG B 1 184 ? -7.949 24.328 7.184 1 97.81 184 ARG B O 1
ATOM 3105 N N . ASN B 1 185 ? -7.852 23.406 9.141 1 97.25 185 ASN B N 1
ATOM 3106 C CA . ASN B 1 185 ? -7.164 24.562 9.711 1 97.25 185 ASN B CA 1
ATOM 3107 C C . ASN B 1 185 ? -5.652 24.359 9.742 1 97.25 185 ASN B C 1
ATOM 3109 O O . ASN B 1 185 ? -4.926 25.156 10.336 1 97.25 185 ASN B O 1
ATOM 3113 N N . GLY B 1 186 ? -5.199 23.219 9.234 1 97.5 186 GLY B N 1
ATOM 3114 C CA . GLY B 1 186 ? -3.773 22.969 9.094 1 97.5 186 GLY B CA 1
ATOM 3115 C C . GLY B 1 186 ? -3.184 22.203 10.266 1 97.5 186 GLY B C 1
ATOM 3116 O O . GLY B 1 186 ? -2.029 21.781 10.211 1 97.5 186 GLY B O 1
ATOM 3117 N N . LYS B 1 187 ? -3.994 21.984 11.281 1 98 187 LYS B N 1
ATOM 3118 C CA . LYS B 1 187 ? -3.502 21.25 12.445 1 98 187 LYS B CA 1
ATOM 3119 C C . LYS B 1 187 ? -3.609 19.734 12.227 1 98 187 LYS B C 1
ATOM 3121 O O . LYS B 1 187 ? -4.457 19.281 11.461 1 98 187 LYS B O 1
ATOM 3126 N N . ALA B 1 188 ? -2.73 19.016 12.891 1 98.19 188 ALA B N 1
ATOM 3127 C CA . ALA B 1 188 ? -2.824 17.547 12.883 1 98.19 188 ALA B CA 1
ATOM 3128 C C . ALA B 1 188 ? -4.047 17.078 13.664 1 98.19 188 ALA B C 1
ATOM 3130 O O . ALA B 1 188 ? -4.391 17.656 14.695 1 98.19 188 ALA B O 1
ATOM 3131 N N . ARG B 1 189 ? -4.668 16.062 13.117 1 97.44 189 ARG B N 1
ATOM 3132 C CA . ARG B 1 189 ? -5.793 15.438 13.812 1 97.44 189 ARG B CA 1
ATOM 3133 C C . ARG B 1 189 ? -5.324 14.266 14.672 1 97.44 189 ARG B C 1
ATOM 3135 O O . ARG B 1 189 ? -4.461 13.492 14.258 1 97.44 189 ARG B O 1
ATOM 3142 N N . HIS B 1 190 ? -5.934 14.211 15.844 1 97.19 190 HIS B N 1
ATOM 3143 C CA . HIS B 1 190 ? -5.641 13.062 16.688 1 97.19 190 HIS B CA 1
ATOM 3144 C C . HIS B 1 190 ? -6.047 11.758 16.016 1 97.19 190 HIS B C 1
ATOM 3146 O O . HIS B 1 190 ? -7.145 11.656 15.461 1 97.19 190 HIS B O 1
ATOM 3152 N N . ALA B 1 191 ? -5.219 10.781 16.125 1 97.19 191 ALA B N 1
ATOM 3153 C CA . ALA B 1 191 ? -5.387 9.555 15.352 1 97.19 191 ALA B CA 1
ATOM 3154 C C . ALA B 1 191 ? -6.672 8.836 15.742 1 97.19 191 ALA B C 1
ATOM 3156 O O . ALA B 1 191 ? -7.293 8.172 14.906 1 97.19 191 ALA B O 1
ATOM 3157 N N . LEU B 1 192 ? -7.074 8.961 16.969 1 95 192 LEU B N 1
ATOM 3158 C CA . LEU B 1 192 ? -8.281 8.297 17.453 1 95 192 LEU B CA 1
ATOM 3159 C C . LEU B 1 192 ? -9.516 8.805 16.703 1 95 192 LEU B C 1
ATOM 3161 O O . LEU B 1 192 ? -10.516 8.094 16.594 1 95 192 LEU B O 1
ATOM 3165 N N . ASN B 1 193 ? -9.414 10.016 16.203 1 96 193 ASN B N 1
ATOM 3166 C CA . ASN B 1 193 ? -10.555 10.656 15.57 1 96 193 ASN B CA 1
ATOM 3167 C C . ASN B 1 193 ? -10.484 10.562 14.055 1 96 193 ASN B C 1
ATOM 3169 O O . ASN B 1 193 ? -11.086 11.367 13.344 1 96 193 ASN B O 1
ATOM 3173 N N . THR B 1 194 ? -9.781 9.617 13.531 1 96.81 194 THR B N 1
ATOM 3174 C CA . THR B 1 194 ? -9.578 9.539 12.086 1 96.81 194 THR B CA 1
ATOM 3175 C C . THR B 1 194 ? -10.289 8.32 11.5 1 96.81 194 THR B C 1
ATOM 3177 O O . THR B 1 194 ? -10.438 7.301 12.172 1 96.81 194 THR B O 1
ATOM 3180 N N . THR B 1 195 ? -10.797 8.484 10.305 1 95.12 195 THR B N 1
ATOM 3181 C CA . THR B 1 195 ? -11.328 7.406 9.477 1 95.12 195 THR B CA 1
ATOM 3182 C C . THR B 1 195 ? -10.789 7.5 8.055 1 95.12 195 THR B C 1
ATOM 3184 O O . THR B 1 195 ? -10.305 8.555 7.637 1 95.12 195 THR B O 1
ATOM 3187 N N . LYS B 1 196 ? -10.906 6.473 7.375 1 92.25 196 LYS B N 1
ATOM 3188 C CA . LYS B 1 196 ? -10.289 6.336 6.059 1 92.25 196 LYS B CA 1
ATOM 3189 C C . LYS B 1 196 ? -10.891 7.332 5.066 1 92.25 196 LYS B C 1
ATOM 3191 O O . LYS B 1 196 ? -10.195 7.816 4.172 1 92.25 196 LYS B O 1
ATOM 3196 N N . ARG B 1 197 ? -12.07 7.695 5.18 1 91.75 197 ARG B N 1
ATOM 3197 C CA . ARG B 1 197 ? -12.789 8.398 4.125 1 91.75 197 ARG B CA 1
ATOM 3198 C C . ARG B 1 197 ? -12.812 9.898 4.391 1 91.75 197 ARG B C 1
ATOM 3200 O O . ARG B 1 197 ? -13.359 10.672 3.59 1 91.75 197 ARG B O 1
ATOM 3207 N N . GLN B 1 198 ? -12.219 10.32 5.445 1 96.5 198 GLN B N 1
ATOM 3208 C CA . GLN B 1 198 ? -12.141 11.75 5.723 1 96.5 198 GLN B CA 1
ATOM 3209 C C . GLN B 1 198 ? -11.219 12.453 4.734 1 96.5 198 GLN B C 1
ATOM 3211 O O . GLN B 1 198 ? -10.172 11.922 4.371 1 96.5 198 GLN B O 1
ATOM 3216 N N . LYS B 1 199 ? -11.602 13.688 4.379 1 97.75 199 LYS B N 1
ATOM 3217 C CA . LYS B 1 199 ? -10.711 14.5 3.547 1 97.75 199 LYS B CA 1
ATOM 3218 C C . LYS B 1 199 ? -9.352 14.688 4.219 1 97.75 199 LYS B C 1
ATOM 3220 O O . LYS B 1 199 ? -8.312 14.672 3.549 1 97.75 199 LYS B O 1
ATOM 3225 N N . ALA B 1 200 ? -9.391 14.828 5.531 1 98.56 200 ALA B N 1
ATOM 3226 C CA . ALA B 1 200 ? -8.188 15.109 6.312 1 98.56 200 ALA B CA 1
ATOM 3227 C C . ALA B 1 200 ? -7.195 13.953 6.215 1 98.56 200 ALA B C 1
ATOM 3229 O O . ALA B 1 200 ? -6 14.133 6.469 1 98.56 200 ALA B O 1
ATOM 3230 N N . THR B 1 201 ? -7.645 12.727 5.859 1 98.44 201 THR B N 1
ATOM 3231 C CA . THR B 1 201 ? -6.781 11.555 5.844 1 98.44 201 THR B CA 1
ATOM 3232 C C . THR B 1 201 ? -6.367 11.203 4.414 1 98.44 201 THR B C 1
ATOM 3234 O O . THR B 1 201 ? -5.695 10.195 4.184 1 98.44 201 THR B O 1
ATOM 3237 N N . GLN B 1 202 ? -6.805 12 3.443 1 98 202 GLN B N 1
ATOM 3238 C CA . GLN B 1 202 ? -6.523 11.742 2.033 1 98 202 GLN B CA 1
ATOM 3239 C C . GLN B 1 202 ? -5.41 12.656 1.522 1 98 202 GLN B C 1
ATOM 3241 O O . GLN B 1 202 ? -5.535 13.883 1.562 1 98 202 GLN B O 1
ATOM 3246 N N . PHE B 1 203 ? -4.316 12.016 1.004 1 98.25 203 PHE B N 1
ATOM 3247 C CA . PHE B 1 203 ? -3.146 12.781 0.6 1 98.25 203 PHE B CA 1
ATOM 3248 C C . PHE B 1 203 ? -2.76 12.461 -0.839 1 98.25 203 PHE B C 1
ATOM 3250 O O . PHE B 1 203 ? -2.773 11.297 -1.248 1 98.25 203 PHE B O 1
ATOM 3257 N N . LEU B 1 204 ? -2.449 13.422 -1.593 1 96.81 204 LEU B N 1
ATOM 3258 C CA . LEU B 1 204 ? -1.8 13.258 -2.889 1 96.81 204 LEU B CA 1
ATOM 3259 C C . LEU B 1 204 ? -0.282 13.258 -2.74 1 96.81 204 LEU B C 1
ATOM 3261 O O . LEU B 1 204 ? 0.284 14.148 -2.1 1 96.81 204 LEU B O 1
ATOM 3265 N N . VAL B 1 205 ? 0.369 12.234 -3.305 1 95.19 205 VAL B N 1
ATOM 3266 C CA . VAL B 1 205 ? 1.825 12.141 -3.266 1 95.19 205 VAL B CA 1
ATOM 3267 C C . VAL B 1 205 ? 2.406 12.578 -4.605 1 95.19 205 VAL B C 1
ATOM 3269 O O . VAL B 1 205 ? 2.24 11.891 -5.617 1 95.19 205 VAL B O 1
ATOM 3272 N N . VAL B 1 206 ? 3.055 13.711 -4.594 1 94 206 VAL B N 1
ATOM 3273 C CA . VAL B 1 206 ? 3.693 14.234 -5.797 1 94 206 VAL B CA 1
ATOM 3274 C C . VAL B 1 206 ? 5.18 13.891 -5.781 1 94 206 VAL B C 1
ATOM 3276 O O . VAL B 1 206 ? 5.938 14.406 -4.953 1 94 206 VAL B O 1
ATOM 3279 N N . ARG B 1 207 ? 5.59 13.039 -6.637 1 90 207 ARG B N 1
ATOM 3280 C CA . ARG B 1 207 ? 6.973 12.586 -6.703 1 90 207 ARG B CA 1
ATOM 3281 C C . ARG B 1 207 ? 7.824 13.547 -7.531 1 90 207 ARG B C 1
ATOM 3283 O O . ARG B 1 207 ? 7.402 13.984 -8.602 1 90 207 ARG B O 1
ATOM 3290 N N . ARG B 1 208 ? 8.906 13.844 -6.848 1 86.44 208 ARG B N 1
ATOM 3291 C CA . ARG B 1 208 ? 9.797 14.812 -7.48 1 86.44 208 ARG B CA 1
ATOM 3292 C C . ARG B 1 208 ? 10.961 14.109 -8.172 1 86.44 208 ARG B C 1
ATOM 3294 O O . ARG B 1 208 ? 11.438 13.078 -7.699 1 86.44 208 ARG B O 1
ATOM 3301 N N . GLY B 1 209 ? 10.922 13.859 -9.477 1 66.75 209 GLY B N 1
ATOM 3302 C CA . GLY B 1 209 ? 12.016 13.258 -10.227 1 66.75 209 GLY B CA 1
ATOM 3303 C C . GLY B 1 209 ? 13.375 13.562 -9.633 1 66.75 209 GLY B C 1
ATOM 3304 O O . GLY B 1 209 ? 13.523 14.492 -8.844 1 66.75 209 GLY B O 1
ATOM 3305 N N . SER B 1 210 ? 14.383 12.469 -9.508 1 54.62 210 SER B N 1
ATOM 3306 C CA . SER B 1 210 ? 15.766 12.75 -9.141 1 54.62 210 SER B CA 1
ATOM 3307 C C . SER B 1 210 ? 16.344 13.875 -9.992 1 54.62 210 SER B C 1
ATOM 3309 O O . SER B 1 210 ? 15.93 14.07 -11.133 1 54.62 210 SER B O 1
#

Sequence (420 aa):
MDLSALTFVIVAFLTHCASKGTSSPVNRKIRLHSGIKKTKSRAISERSSSEPVVRAADLPTRRSTVKPPPASLEERVIIYSKTGYFLQIPFSGKIRGSLDKNSKFVQLVMEVVFTSVVRIKGEHTKNYLAMNSDGNLYVSKTANEECLFKETMERTDFHTFASYAYSGKNAMNLSGEWYLAIKRNGKARHALNTTKRQKATQFLVVRRGSMDLSALTFVIVAFLTHCASKGTSSPVNRKIRLHSGIKKTKSRAISERSSSEPVVRAADLPTRRSTVKPPPASLEERVIIYSKTGYFLQIPFSGKIRGSLDKNSKFVQLVMEVVFTSVVRIKGEHTKNYLAMNSDGNLYVSKTANEECLFKETMERTDFHTFASYAYSGKNAMNLSGEWYLAIKRNGKARHALNTTKRQKATQFLVVRRGS

Solvent-accessible surface area (backbone atoms only — not comparable to full-atom values): 24616 Å² total; per-residue (Å²): 136,77,86,81,75,88,68,85,72,84,79,79,88,77,84,74,89,79,78,84,86,87,84,86,80,83,71,79,73,78,79,77,81,71,86,72,83,81,78,80,78,75,76,73,75,76,75,73,74,74,64,78,69,69,53,72,82,75,47,76,70,60,83,56,80,66,66,64,55,84,78,58,38,74,39,42,28,37,43,35,33,66,46,57,26,28,47,33,39,55,88,69,72,73,50,35,38,35,84,53,82,80,40,64,40,25,38,29,29,40,33,34,48,49,92,24,30,31,32,45,28,15,62,73,57,58,23,27,49,25,46,48,99,85,28,44,66,36,69,27,79,60,91,51,67,41,25,32,24,36,38,35,76,46,77,54,85,31,27,35,38,23,38,50,75,50,52,55,64,28,82,78,36,93,67,10,43,27,33,51,32,36,38,76,86,22,42,57,43,54,12,74,78,34,52,83,83,40,51,34,22,28,25,37,75,38,72,49,79,133,129,90,70,79,74,80,76,73,84,74,82,76,92,76,89,84,90,83,89,81,89,84,86,82,86,79,76,77,66,79,72,78,85,85,73,84,72,80,72,75,75,73,75,74,74,77,75,74,74,73,64,77,70,69,52,74,80,75,46,76,70,61,83,54,80,66,67,65,56,83,78,56,40,73,40,42,28,38,43,35,32,66,48,56,27,28,44,32,38,54,88,70,72,73,49,36,36,35,82,53,82,80,40,65,40,25,38,27,29,40,32,35,52,49,91,21,29,31,32,46,30,15,63,72,55,59,23,26,49,25,46,48,98,86,27,44,65,38,67,27,80,59,91,52,68,43,26,32,25,35,37,34,76,47,76,56,85,31,28,36,38,23,40,52,74,50,52,54,63,28,81,81,37,93,67,11,43,27,32,51,31,36,37,77,85,22,42,58,43,54,14,76,79,35,51,83,84,39,52,35,23,29,25,37,76,41,72,47,79,133

Secondary structure (DSSP, 8-state):
-------------------------------------------------------GGGS--S-------SS-EEEEEEEEETTS-EEE--SSS--EEES-TT-GGG-EEEEEEETTEEEEEETTT--EEEE-TTS-EEEESS--GGGEEEEEE-SSSEEEEEESTTTT--TTSSS---B--B-TTSBBPPGGG--TT-GGG-EEEEE---/-------------------------------------------------------GGGS--S-------SS-EEEEEEEEETTS-EEE--SSS--EEES-TT-GGG-EEEEEEETTEEEEEETTT--EEEE-TTS-EEEESS--GGGEEEEEE-SSSEEEEEESTTTT--TTSSS---B--B-TTSBBPPGGG--TT-GGG-EEEEE---

=== Feature glossary ===
The record interleaves many kinds of information about one protein. Here is each kind framed as the question it answers.

Q: What does the local fold look like, residue by residue?
A: A 3Di character summarizes, for each residue, the relative orientation of the Cα frame of its nearest spatial neighbor. Because it encodes fold topology rather than chemistry, 3Di alignments detect remote structural similarity that sequence alignment misses.

Q: Which residues are in helices, strands, or loops?
A: Secondary structure is the local, repeating backbone conformation. DSSP classifies it into eight states by reading the hydrogen-bond network: three helix types (H, G, I), two β types (E, B), two non-regular types (T, S), and unstructured coil (-).

Q: How big and how compact is the whole molecule?
A: Three whole-structure scalars: the radius of gyration (RMS distance of Cα from centroid, in Å), the count of Cα–Cα contacts (pairs closer than 8 Å and separated by more than four residues in sequence — i.e. tertiary, not local, contacts), and the bounding-box dimensions. Together they distinguish compact globular folds from extended fibres or disordered chains.

Q: How confident is the AlphaFold model at each residue?
A: For AlphaFold models, the B-factor field carries pLDDT — the model's own estimate of local accuracy on a 0–100 scale. Regions with pLDDT<50 should be treated as essentially unmodeled; they often correspond to intrinsically disordered segments.

Q: What family and function is it annotated with?
A: Functional annotations link the protein to curated databases. InterPro entries identify conserved domains and families by matching the sequence against member-database signatures (Pfam, PROSITE, CDD, …). Gene Ontology (GO) terms describe molecular function, biological process, and cellular component in a controlled vocabulary. CATH places the structure in a hierarchical fold classification (Class/Architecture/Topology/Homologous-superfamily). The organism is the source species.

Q: What known structures does this most resemble?
A: Nearest PDB neighbors are the top structural matches found by Foldseek when searching this structure against the entire Protein Data Bank. Each hit reports a TM-score (0 to 1; >0.5 almost always implies the same fold) and an E-value. These are *structural* homologs — they may share no detectable sequence similarity.

Q: Which residues are buried vs exposed?
A: Solvent-accessible surface area (SASA) is the area in Å² traced out by the centre of a 1.4 Å probe sphere (a water molecule) rolled over the protein's van der Waals surface (Shrake–Rupley / Lee–Richards construction). Buried residues have near-zero SASA; fully exposed residues can exceed 200 Å². The total SASA scales roughly with the number of surface residues.

Q: What are the backbone torsion angles?
A: φ (phi) and ψ (psi) are the two rotatable backbone dihedrals per residue: φ is the C(i-1)–N–Cα–C torsion, ψ is the N–Cα–C–N(i+1) torsion, both in degrees on (−180°, 180°]. α-helical residues cluster near (−60°, −45°); β-strand residues near (−120°, +130°). A Ramachandran plot is simply a scatter of (φ, ψ) for every residue.

Q: Are the domains correctly placed relative to each other?
A: Predicted aligned error is AlphaFold's pairwise confidence. Unlike pLDDT (per-residue), PAE is per-residue-pair and captures whether two parts of the structure are correctly placed relative to each other. Units are ångströms of expected positional error.

Q: What if only a Cα trace is available?
A: P-SEA three-state annotation labels each residue as helix, strand, or coil based purely on the geometry of the Cα trace. It serves as a fallback when the full backbone (and thus DSSP) is unavailable.

Q: What is the amino-acid chain?
A: This is the polypeptide sequence — one letter per residue, N-terminus first. Length ranges from a few dozen residues for small domains to over a thousand for large multi-domain proteins.

Q: What do the rendered images show?
A: The six renders are orthographic views along the three Cartesian axes in both directions. Representation (cartoon, sticks, or surface) and color scheme (sequence-rainbow or by-chain) vary across proteins so the training set covers all the common visualization conventions.

Q: What do the diagnostic plots show?
A: Plot images: a contact map (which residues are close in 3D, as an N×N binary image), a Ramachandran scatter (backbone torsion angles, revealing secondary-structure composition at a glance), and — for AlphaFold structures — a PAE heatmap (pairwise prediction confidence).

Q: How mobile is each atom in the crystal?
A: B-factor (Debye–Waller factor) reflects atomic displacement in the crystal lattice. It is an experimental observable (units Å²), not a prediction; low values mean the atom is pinned down, high values mean it moves or is heterogeneous across the crystal.

Q: Where is each backbone atom in 3D?
A: The mmCIF table is the protein's shape written out atom by atom. For each backbone N, Cα, C, and carbonyl O, it records an (x, y, z) coordinate triple in Å plus the residue type, chain letter, and residue number.